Protein 1F7U (pdb70)

Secondary structure (DSSP, 8-state):
-HHHHHHHHHHH---S-HHHHTT--TTT-HHHHHHHHHHHHHHHHH---HHHHGGG-EE-SSGGG-SEEEEGGGG--TT--HHHHHHHHHHT---TTTEEEEEEETTEEEEEE-HHHHHHHHHHHHHHHGGGTT----SS--EEEEE----BTTS--BGGGHHHHHHHHHHHHHHHHTT-EEEEEEEEB--SHHHHHHHHHHHHH--HHHHHH-HHHHHHHHHHHHHHHHHHSTTSS-HHHHSSHHHHHHHHHHHHT-HHHHHHHHHHHHHHHHHHHHHHHHTT---SEEEEGGG--HHHHHHHHHHHHHTT-EEEETTEEEEEGGGT-TTT-EEEEE-TTS---HHHHHHHHHHHHHHHH--SEEEEE--GGGHHHHHHHHHHHHHTT-GGGGGEEEE----EES--GGGT---BHHHHHHHHHHHHHHHHHT-HHHHTT-S-HHHHHHHHHHHHHHHHHHSS-TT--EE--HHHHH--SSSSHHHHHHHHHHHHHHHHHTTTS-HHHHTTS-GGG--SHHHHHHHHHHTTHHHHHHHHHHH--HHHHHHHHHHHHHHHHHHHHH--STTS-HHHHHHHHHHHHHHHHHHHHHHHHHT----S--

Nearest PDB structures (foldseek):
  1bs2-assembly1_A  TM=9.359E-01  e=2.644E-80  Saccharomyces cerevisiae
  6ao8-assembly1_A  TM=8.904E-01  e=1.426E-33  Neisseria gonorrhoeae NCCP11945
  4q2t-assembly1_A  TM=8.618E-01  e=8.778E-33  Homo sapiens
  4q2t-assembly2_B  TM=8.541E-01  e=1.469E-31  Homo sapiens
  1iq0-assembly1_A  TM=7.708E-01  e=1.187E-27  Thermus thermophilus

B-factor: mean 30.21, std 21.73, range [1.19, 120.1]

Sequence (606 aa):
ASTANMISQLKKLSIAEPAVAKDSHPDVNIVDLMRNYISQELSKISGVDSSLIFPALEWTNTMERGDLLIPIPRLRIKGANPKDLAVQWAEKFPCGDFLEKVEANGPFIQFFFNPQFLAKLVIPDILTRKEDYGSCKLVENKKVIIEFSSPNIAKPFHAGHLRSTIIGGFLANLYEKLGWEVIRMNYLGDWGKQFGLLAVGFERYGNEEALVKDPIHHLFDVYVRINKDIEEEGDSIPLEQSTNGKAREYFKRMEDGDEEALKIWKRFREFSIEKYIDTYARLNIKYDVYSGESQVSKESMLKAIDLFKEKGLTHEDKGAVLIDLTKFNKKLGKAIVQKSDGTTLYLTRDVGAAMDRYEKYHFDKMIYVIASQQDLHAAQFFEILKQMGFEWAKDLQHVNFGMVQGMSTRKGTVVFLDNILEETKEKMHEVMKKNENKYAQIEHPEEVADLVGISAVMIQDMQGKRINNYEFKWERMLSFEGDTGPYLQYAHSRLRSVERNASGITQEKWINADFSLLKEPAAKLLIRLLGQYPDVLRNAIKTHEPTTVVTYLFKLTHQVSSCYDVLWVAGQTEELATARLALYGAARQVLYNGMRLLGLTPVERM

Structure (mmCIF, N/CA/C/O backbone):
data_1F7U
#
_entry.id   1F7U
#
_cell.length_a   129.646
_cell.length_b   107.472
_cell.length_c   71.379
_cell.angle_alpha   90.00
_cell.angle_beta   90.00
_cell.angle_gamma   90.00
#
_symmetry.space_group_name_H-M   'P 21 21 2'
#
loop_
_entity.id
_entity.type
_entity.pdbx_description
1 polymer TRNA(ARG)
2 polymer 'ARGINYL-TRNA SYNTHETASE'
3 non-polymer 'SULFATE ION'
4 non-polymer ARGININE
5 water water
#
loop_
_atom_site.group_PDB
_atom_site.id
_atom_site.type_symbol
_atom_site.label_atom_id
_atom_site.label_alt_id
_atom_site.label_comp_id
_atom_site.label_asym_id
_atom_site.label_entity_id
_atom_site.label_seq_id
_atom_site.pdbx_PDB_ins_code
_atom_site.Cartn_x
_atom_site.Cartn_y
_atom_site.Cartn_z
_atom_site.occupancy
_atom_site.B_iso_or_equiv
_atom_site.auth_seq_id
_atom_site.auth_comp_id
_atom_site.auth_asym_id
_atom_site.auth_atom_id
_atom_site.pdbx_PDB_model_num
ATOM 1630 N N . ALA B 2 2 ? 56.419 -10.408 30.560 1.00 39.16 2 ALA A N 1
ATOM 1631 C CA . ALA B 2 2 ? 56.170 -10.061 31.982 1.00 37.01 2 ALA A CA 1
ATOM 1632 C C . ALA B 2 2 ? 54.714 -10.361 32.323 1.00 40.69 2 ALA A C 1
ATOM 1633 O O . ALA B 2 2 ? 53.920 -10.702 31.444 1.00 37.16 2 ALA A O 1
ATOM 1635 N N . SER B 2 3 ? 54.372 -10.260 33.604 1.00 41.12 3 SER A N 1
ATOM 1636 C CA . SER B 2 3 ? 52.996 -10.475 34.015 1.00 41.40 3 SER A CA 1
ATOM 1637 C C . SER B 2 3 ? 52.285 -9.232 33.499 1.00 37.92 3 SER A C 1
ATOM 1638 O O . SER B 2 3 ? 51.191 -9.311 32.941 1.00 38.17 3 SER A O 1
ATOM 1641 N N . THR B 2 4 ? 52.937 -8.086 33.681 1.00 34.63 4 THR A N 1
ATOM 1642 C CA . THR B 2 4 ? 52.410 -6.807 33.220 1.00 31.29 4 THR A CA 1
ATOM 1643 C C . THR B 2 4 ? 52.295 -6.844 31.700 1.00 27.73 4 THR A C 1
ATOM 1644 O O . THR B 2 4 ? 51.305 -6.387 31.128 1.00 25.50 4 THR A O 1
ATOM 1648 N N . ALA B 2 5 ? 53.319 -7.387 31.050 1.00 25.50 5 ALA A N 1
ATOM 1649 C CA . ALA B 2 5 ? 53.327 -7.492 29.596 1.00 25.73 5 ALA A CA 1
ATOM 1650 C C . ALA B 2 5 ? 52.187 -8.401 29.140 1.00 25.68 5 ALA A C 1
ATOM 1651 O O . ALA B 2 5 ? 51.522 -8.134 28.136 1.00 25.48 5 ALA A O 1
ATOM 1653 N N . ASN B 2 6 ? 51.959 -9.475 29.886 1.00 25.37 6 ASN A N 1
ATOM 1654 C CA . ASN B 2 6 ? 50.896 -10.410 29.549 1.00 26.47 6 ASN A CA 1
ATOM 1655 C C . ASN B 2 6 ? 49.521 -9.753 29.719 1.00 24.65 6 ASN A C 1
ATOM 1656 O O . ASN B 2 6 ? 48.640 -9.925 28.877 1.00 23.96 6 ASN A O 1
ATOM 1661 N N . MET B 2 7 ? 49.340 -8.995 30.798 1.00 24.65 7 MET A N 1
ATOM 1662 C CA . MET B 2 7 ? 48.066 -8.319 31.040 1.00 28.24 7 MET A CA 1
ATOM 1663 C C . MET B 2 7 ? 47.738 -7.320 29.935 1.00 25.79 7 MET A C 1
ATOM 1664 O O . MET B 2 7 ? 46.618 -7.288 29.425 1.00 25.86 7 MET A O 1
ATOM 1669 N N . ILE B 2 8 ? 48.718 -6.507 29.565 1.00 23.86 8 ILE A N 1
ATOM 1670 C CA . ILE B 2 8 ? 48.511 -5.522 28.516 1.00 24.35 8 ILE A CA 1
ATOM 1671 C C . ILE B 2 8 ? 47.976 -6.197 27.257 1.00 26.22 8 ILE A C 1
ATOM 1672 O O . ILE B 2 8 ? 46.990 -5.742 26.675 1.00 23.22 8 ILE A O 1
ATOM 1677 N N . SER B 2 9 ? 48.619 -7.288 26.848 1.00 27.38 9 SER A N 1
ATOM 1678 C CA . SER B 2 9 ? 48.188 -8.020 25.663 1.00 30.02 9 SER A CA 1
ATOM 1679 C C . SER B 2 9 ? 46.737 -8.445 25.841 1.00 29.12 9 SER A C 1
ATOM 1680 O O . SER B 2 9 ? 45.909 -8.260 24.950 1.00 28.43 9 SER A O 1
ATOM 1683 N N . GLN B 2 10 ? 46.440 -9.011 27.006 1.00 31.09 10 GLN A N 1
ATOM 1684 C CA . GLN B 2 10 ? 45.093 -9.466 27.325 1.00 35.54 10 GLN A CA 1
ATOM 1685 C C . GLN B 2 10 ? 44.090 -8.315 27.256 1.00 35.42 10 GLN A C 1
ATOM 1686 O O . GLN B 2 10 ? 43.102 -8.388 26.523 1.00 33.13 10 GLN A O 1
ATOM 1692 N N . LEU B 2 11 ? 44.347 -7.255 28.021 1.00 36.02 11 LEU A N 1
ATOM 1693 C CA . LEU B 2 11 ? 43.457 -6.096 28.046 1.00 36.49 11 LEU A CA 1
ATOM 1694 C C . LEU B 2 11 ? 43.214 -5.482 26.666 1.00 37.08 11 LEU A C 1
ATOM 1695 O O . LEU B 2 11 ? 42.078 -5.163 26.319 1.00 37.43 11 LEU A O 1
ATOM 1700 N N . LYS B 2 12 ? 44.274 -5.310 25.884 1.00 38.81 12 LYS A N 1
ATOM 1701 C CA . LYS B 2 12 ? 44.145 -4.728 24.550 1.00 40.93 12 LYS A CA 1
ATOM 1702 C C . LYS B 2 12 ? 43.277 -5.575 23.628 1.00 43.12 12 LYS A C 1
ATOM 1703 O O . LYS B 2 12 ? 42.819 -5.107 22.589 1.00 44.17 12 LYS A O 1
ATOM 1709 N N . LYS B 2 13 ? 43.050 -6.822 24.021 1.00 47.15 13 LYS A N 1
ATOM 1710 C CA . LYS B 2 13 ? 42.259 -7.756 23.230 1.00 51.05 13 LYS A CA 1
ATOM 1711 C C . LYS B 2 13 ? 40.883 -7.982 23.851 1.00 52.27 13 LYS A C 1
ATOM 1712 O O . LYS B 2 13 ? 40.032 -8.657 23.270 1.00 52.83 13 LYS A O 1
ATOM 1718 N N . LEU B 2 14 ? 40.670 -7.396 25.025 1.00 53.00 14 LEU A N 1
ATOM 1719 C CA . LEU B 2 14 ? 39.417 -7.547 25.758 1.00 53.39 14 LEU A CA 1
ATOM 1720 C C . LEU B 2 14 ? 38.269 -6.650 25.298 1.00 54.16 14 LEU A C 1
ATOM 1721 O O . LEU B 2 14 ? 38.464 -5.488 24.941 1.00 52.21 14 LEU A O 1
ATOM 1726 N N . SER B 2 15 ? 37.067 -7.216 25.327 1.00 55.83 15 SER A N 1
ATOM 1727 C CA . SER B 2 15 ? 35.843 -6.520 24.943 1.00 57.33 15 SER A CA 1
ATOM 1728 C C . SER B 2 15 ? 34.804 -6.810 26.026 1.00 59.00 15 SER A C 1
ATOM 1729 O O . SER B 2 15 ? 34.034 -7.766 25.915 1.00 59.47 15 SER A O 1
ATOM 1732 N N . ILE B 2 16 ? 34.788 -5.987 27.072 1.00 59.20 16 ILE A N 1
ATOM 1733 C CA . ILE B 2 16 ? 33.861 -6.180 28.183 1.00 60.77 16 ILE A CA 1
ATOM 1734 C C . ILE B 2 16 ? 32.550 -5.404 28.080 1.00 61.37 16 ILE A C 1
ATOM 1735 O O . ILE B 2 16 ? 31.481 -5.950 28.358 1.00 62.01 16 ILE A O 1
ATOM 1740 N N . ALA B 2 17 ? 32.626 -4.136 27.694 1.00 61.83 17 ALA A N 1
ATOM 1741 C CA . ALA B 2 17 ? 31.425 -3.319 27.563 1.00 63.16 17 ALA A CA 1
ATOM 1742 C C . ALA B 2 17 ? 30.515 -3.931 26.501 1.00 64.12 17 ALA A C 1
ATOM 1743 O O . ALA B 2 17 ? 30.991 -4.603 25.585 1.00 63.63 17 ALA A O 1
ATOM 1745 N N . GLU B 2 18 ? 29.210 -3.711 26.624 1.00 64.80 18 GLU A N 1
ATOM 1746 C CA . GLU B 2 18 ? 28.279 -4.258 25.645 1.00 67.06 18 GLU A CA 1
ATOM 1747 C C . GLU B 2 18 ? 28.651 -3.731 24.261 1.00 67.15 18 GLU A C 1
ATOM 1748 O O . GLU B 2 18 ? 29.027 -2.568 24.115 1.00 66.51 18 GLU A O 1
ATOM 1754 N N . PRO B 2 19 ? 28.554 -4.586 23.229 1.00 67.62 19 PRO A N 1
ATOM 1755 C CA . PRO B 2 19 ? 28.880 -4.229 21.844 1.00 67.81 19 PRO A CA 1
ATOM 1756 C C . PRO B 2 19 ? 28.533 -2.793 21.456 1.00 67.72 19 PRO A C 1
ATOM 1757 O O . PRO B 2 19 ? 29.269 -2.152 20.704 1.00 67.26 19 PRO A O 1
ATOM 1761 N N . ALA B 2 20 ? 27.414 -2.293 21.974 1.00 67.29 20 ALA A N 1
ATOM 1762 C CA . ALA B 2 20 ? 26.965 -0.936 21.680 1.00 66.93 20 ALA A CA 1
ATOM 1763 C C . ALA B 2 20 ? 28.043 0.106 21.975 1.00 66.29 20 ALA A C 1
ATOM 1764 O O . ALA B 2 20 ? 28.350 0.948 21.130 1.00 66.41 20 ALA A O 1
ATOM 1766 N N . VAL B 2 21 ? 28.616 0.047 23.174 1.00 64.72 21 VAL A N 1
ATOM 1767 C CA . VAL B 2 21 ? 29.654 0.992 23.570 1.00 63.92 21 VAL A CA 1
ATOM 1768 C C . VAL B 2 21 ? 31.058 0.449 23.309 1.00 62.69 21 VAL A C 1
ATOM 1769 O O . VAL B 2 21 ? 31.965 1.200 22.947 1.00 61.11 21 VAL A O 1
ATOM 1773 N N . ALA B 2 22 ? 31.234 -0.856 23.490 1.00 62.39 22 ALA A N 1
ATOM 1774 C CA . ALA B 2 22 ? 32.531 -1.488 23.269 1.00 61.76 22 ALA A CA 1
ATOM 1775 C C . ALA B 2 22 ? 33.003 -1.231 21.842 1.00 60.79 22 ALA A C 1
ATOM 1776 O O . ALA B 2 22 ? 34.202 -1.219 21.565 1.00 60.33 22 ALA A O 1
ATOM 1778 N N . LYS B 2 23 ? 32.049 -1.023 20.940 1.00 60.49 23 LYS A N 1
ATOM 1779 C CA . LYS B 2 23 ? 32.355 -0.760 19.541 1.00 59.89 23 LYS A CA 1
ATOM 1780 C C . LYS B 2 23 ? 33.208 0.498 19.404 1.00 58.19 23 LYS A C 1
ATOM 1781 O O . LYS B 2 23 ? 33.876 0.697 18.388 1.00 58.25 23 LYS A O 1
ATOM 1787 N N . ASP B 2 24 ? 33.183 1.341 20.433 1.00 56.06 24 ASP A N 1
ATOM 1788 C CA . ASP B 2 24 ? 33.953 2.583 20.441 1.00 53.63 24 ASP A CA 1
ATOM 1789 C C . ASP B 2 24 ? 35.183 2.489 21.340 1.00 49.12 24 ASP A C 1
ATOM 1790 O O . ASP B 2 24 ? 35.916 3.465 21.500 1.00 50.13 24 ASP A O 1
ATOM 1795 N N . SER B 2 25 ? 35.403 1.316 21.925 1.00 43.63 25 SER A N 1
ATOM 1796 C CA . SER B 2 25 ? 36.546 1.096 22.810 1.00 38.57 25 SER A CA 1
ATOM 1797 C C . SER B 2 25 ? 37.760 0.565 22.041 1.00 34.66 25 SER A C 1
ATOM 1798 O O . SER B 2 25 ? 37.690 -0.485 21.402 1.00 34.48 25 SER A O 1
ATOM 1801 N N . HIS B 2 26 ? 38.872 1.292 22.109 1.00 28.95 26 HIS A N 1
ATOM 1802 C CA . HIS B 2 26 ? 40.089 0.889 21.412 1.00 24.40 26 HIS A CA 1
ATOM 1803 C C . HIS B 2 26 ? 41.304 0.970 22.328 1.00 22.44 26 HIS A C 1
ATOM 1804 O O . HIS B 2 26 ? 42.083 1.917 22.256 1.00 20.33 26 HIS A O 1
ATOM 1811 N N . PRO B 2 27 ? 41.481 -0.033 23.202 1.00 21.30 27 PRO A N 1
ATOM 1812 C CA . PRO B 2 27 ? 42.603 -0.078 24.141 1.00 20.52 27 PRO A CA 1
ATOM 1813 C C . PRO B 2 27 ? 43.952 -0.100 23.443 1.00 20.69 27 PRO A C 1
ATOM 1814 O O . PRO B 2 27 ? 44.974 0.204 24.053 1.00 20.43 27 PRO A O 1
ATOM 1818 N N . ASP B 2 28 ? 43.958 -0.456 22.163 1.00 22.37 28 ASP A N 1
ATOM 1819 C CA . ASP B 2 28 ? 45.207 -0.520 21.418 1.00 25.51 28 ASP A CA 1
ATOM 1820 C C . ASP B 2 28 ? 45.771 0.839 21.029 1.00 25.07 28 ASP A C 1
ATOM 1821 O O . ASP B 2 28 ? 46.980 0.970 20.833 1.00 28.17 28 ASP A O 1
ATOM 1826 N N . VAL B 2 29 ? 44.913 1.850 20.924 1.00 22.79 29 VAL A N 1
ATOM 1827 C CA . VAL B 2 29 ? 45.373 3.188 20.554 1.00 20.15 29 VAL A CA 1
ATOM 1828 C C . VAL B 2 29 ? 44.944 4.289 21.520 1.00 17.96 29 VAL A C 1
ATOM 1829 O O . VAL B 2 29 ? 45.254 5.459 21.307 1.00 18.28 29 VAL A O 1
ATOM 1833 N N . ASN B 2 30 ? 44.239 3.910 22.580 1.00 14.42 30 ASN A N 1
ATOM 1834 C CA . ASN B 2 30 ? 43.760 4.863 23.579 1.00 11.46 30 ASN A CA 1
ATOM 1835 C C . ASN B 2 30 ? 44.084 4.276 24.948 1.00 11.52 30 ASN A C 1
ATOM 1836 O O . ASN B 2 30 ? 43.416 3.350 25.401 1.00 12.41 30 ASN A O 1
ATOM 1841 N N . ILE B 2 31 ? 45.105 4.815 25.605 1.00 12.58 31 ILE A N 1
ATOM 1842 C CA . ILE B 2 31 ? 45.525 4.322 26.918 1.00 11.60 31 ILE A CA 1
ATOM 1843 C C . ILE B 2 31 ? 44.418 4.355 27.972 1.00 10.27 31 ILE A C 1
ATOM 1844 O O . ILE B 2 31 ? 44.367 3.499 28.859 1.00 10.48 31 ILE A O 1
ATOM 1849 N N . VAL B 2 32 ? 43.533 5.342 27.889 1.00 10.18 32 VAL A N 1
ATOM 1850 C CA . VAL B 2 32 ? 42.457 5.437 28.865 1.00 9.13 32 VAL A CA 1
ATOM 1851 C C . VAL B 2 32 ? 41.465 4.281 28.696 1.00 10.87 32 VAL A C 1
ATOM 1852 O O . VAL B 2 32 ? 40.895 3.804 29.679 1.00 8.12 32 VAL A O 1
ATOM 1856 N N . ASP B 2 33 ? 41.256 3.830 27.458 1.00 7.68 33 ASP A N 1
ATOM 1857 C CA . ASP B 2 33 ? 40.371 2.685 27.218 1.00 11.34 33 ASP A CA 1
ATOM 1858 C C . ASP B 2 33 ? 41.040 1.431 27.801 1.00 10.68 33 ASP A C 1
ATOM 1859 O O . ASP B 2 33 ? 40.367 0.524 28.281 1.00 12.17 33 ASP A O 1
ATOM 1864 N N . LEU B 2 34 ? 42.368 1.384 27.744 1.00 10.87 34 LEU A N 1
ATOM 1865 C CA . LEU B 2 34 ? 43.111 0.252 28.296 1.00 12.52 34 LEU A CA 1
ATOM 1866 C C . LEU B 2 34 ? 42.896 0.241 29.808 1.00 11.60 34 LEU A C 1
ATOM 1867 O O . LEU B 2 34 ? 42.680 -0.812 30.408 1.00 12.54 34 LEU A O 1
ATOM 1872 N N . MET B 2 35 ? 42.962 1.420 30.423 1.00 9.93 35 MET A N 1
ATOM 1873 C CA . MET B 2 35 ? 42.752 1.545 31.862 1.00 7.42 35 MET A CA 1
ATOM 1874 C C . MET B 2 35 ? 41.296 1.249 32.230 1.00 8.42 35 MET A C 1
ATOM 1875 O O . MET B 2 35 ? 41.023 0.716 33.308 1.00 8.38 35 MET A O 1
ATOM 1880 N N . ARG B 2 36 ? 40.365 1.597 31.341 1.00 8.89 36 ARG A N 1
ATOM 1881 C CA . ARG B 2 36 ? 38.947 1.331 31.586 1.00 9.38 36 ARG A CA 1
ATOM 1882 C C . ARG B 2 36 ? 38.759 -0.192 31.650 1.00 11.42 36 ARG A C 1
ATOM 1883 O O . ARG B 2 36 ? 38.030 -0.708 32.495 1.00 10.95 36 ARG A O 1
ATOM 1891 N N . ASN B 2 37 ? 39.429 -0.911 30.760 1.00 9.80 37 ASN A N 1
ATOM 1892 C CA . ASN B 2 37 ? 39.341 -2.367 30.764 1.00 11.96 37 ASN A CA 1
ATOM 1893 C C . ASN B 2 37 ? 39.935 -2.950 32.045 1.00 10.91 37 ASN A C 1
ATOM 1894 O O . ASN B 2 37 ? 39.305 -3.773 32.714 1.00 9.05 37 ASN A O 1
ATOM 1899 N N . TYR B 2 38 ? 41.147 -2.521 32.386 1.00 8.74 38 TYR A N 1
ATOM 1900 C CA . TYR B 2 38 ? 41.806 -3.009 33.593 1.00 10.61 38 TYR A CA 1
ATOM 1901 C C . TYR B 2 38 ? 40.951 -2.766 34.830 1.00 10.63 38 TYR A C 1
ATOM 1902 O O . TYR B 2 38 ? 40.718 -3.673 35.628 1.00 9.27 38 TYR A O 1
ATOM 1911 N N . ILE B 2 39 ? 40.492 -1.530 34.993 1.00 11.35 39 ILE A N 1
ATOM 1912 C CA . ILE B 2 39 ? 39.690 -1.182 36.158 1.00 9.55 39 ILE A CA 1
ATOM 1913 C C . ILE B 2 39 ? 38.353 -1.909 36.230 1.00 9.82 39 ILE A C 1
ATOM 1914 O O . ILE B 2 39 ? 37.925 -2.317 37.313 1.00 12.64 39 ILE A O 1
ATOM 1919 N N . SER B 2 40 ? 37.685 -2.064 35.092 1.00 7.86 40 SER A N 1
ATOM 1920 C CA . SER B 2 40 ? 36.391 -2.745 35.078 1.00 11.42 40 SER A CA 1
ATOM 1921 C C . SER B 2 40 ? 36.566 -4.218 35.433 1.00 11.80 40 SER A C 1
ATOM 1922 O O . SER B 2 40 ? 35.759 -4.796 36.162 1.00 10.50 40 SER A O 1
ATOM 1925 N N . GLN B 2 41 ? 37.627 -4.815 34.908 1.00 10.39 41 GLN A N 1
ATOM 1926 C CA . GLN B 2 41 ? 37.921 -6.219 35.158 1.00 14.14 41 GLN A CA 1
ATOM 1927 C C . GLN B 2 41 ? 38.229 -6.470 36.630 1.00 12.66 41 GLN A C 1
ATOM 1928 O O . GLN B 2 41 ? 37.648 -7.358 37.243 1.00 13.78 41 GLN A O 1
ATOM 1934 N N . GLU B 2 42 ? 39.129 -5.675 37.200 1.00 13.77 42 GLU A N 1
ATOM 1935 C CA . GLU B 2 42 ? 39.506 -5.843 38.600 1.00 12.87 42 GLU A CA 1
ATOM 1936 C C . GLU B 2 42 ? 38.403 -5.473 39.588 1.00 14.47 42 GLU A C 1
ATOM 1937 O O . GLU B 2 42 ? 38.262 -6.113 40.627 1.00 15.25 42 GLU A O 1
ATOM 1943 N N . LEU B 2 43 ? 37.620 -4.445 39.284 1.00 13.47 43 LEU A N 1
ATOM 1944 C CA . LEU B 2 43 ? 36.547 -4.071 40.195 1.00 13.14 43 LEU A CA 1
ATOM 1945 C C . LEU B 2 43 ? 35.436 -5.117 40.161 1.00 13.45 43 LEU A C 1
ATOM 1946 O O . LEU B 2 43 ? 34.752 -5.328 41.161 1.00 14.67 43 LEU A O 1
ATOM 1951 N N . SER B 2 44 ? 35.246 -5.767 39.015 1.00 11.01 44 SER A N 1
ATOM 1952 C CA . SER B 2 44 ? 34.214 -6.792 38.916 1.00 10.68 44 SER A CA 1
ATOM 1953 C C . SER B 2 44 ? 34.533 -7.940 39.876 1.00 12.26 44 SER A C 1
ATOM 1954 O O . SER B 2 44 ? 33.648 -8.429 40.577 1.00 14.62 44 SER A O 1
ATOM 1957 N N . LYS B 2 45 ? 35.796 -8.361 39.909 1.00 12.83 45 LYS A N 1
ATOM 1958 C CA . LYS B 2 45 ? 36.224 -9.443 40.797 1.00 16.69 45 LYS A CA 1
ATOM 1959 C C . LYS B 2 45 ? 35.992 -9.066 42.253 1.00 20.47 45 LYS A C 1
ATOM 1960 O O . LYS B 2 45 ? 35.666 -9.911 43.086 1.00 24.61 45 LYS A O 1
ATOM 1966 N N . ILE B 2 46 ? 36.156 -7.785 42.554 1.00 19.94 46 ILE A N 1
ATOM 1967 C CA . ILE B 2 46 ? 35.986 -7.287 43.911 1.00 19.47 46 ILE A CA 1
ATOM 1968 C C . ILE B 2 46 ? 34.531 -7.071 44.319 1.00 19.61 46 ILE A C 1
ATOM 1969 O O . ILE B 2 46 ? 34.135 -7.409 45.432 1.00 22.35 46 ILE A O 1
ATOM 1974 N N . SER B 2 47 ? 33.740 -6.513 43.411 1.00 17.18 47 SER A N 1
ATOM 1975 C CA . SER B 2 47 ? 32.346 -6.195 43.692 1.00 17.10 47 SER A CA 1
ATOM 1976 C C . SER B 2 47 ? 31.319 -7.270 43.353 1.00 15.47 47 SER A C 1
ATOM 1977 O O . SER B 2 47 ? 30.237 -7.292 43.933 1.00 17.93 47 SER A O 1
ATOM 1980 N N . GLY B 2 48 ? 31.641 -8.141 42.405 1.00 17.50 48 GLY A N 1
ATOM 1981 C CA . GLY B 2 48 ? 30.691 -9.165 42.006 1.00 15.47 48 GLY A CA 1
ATOM 1982 C C . GLY B 2 48 ? 29.735 -8.599 40.965 1.00 16.76 48 GLY A C 1
ATOM 1983 O O . GLY B 2 48 ? 28.781 -9.259 40.549 1.00 16.42 48 GLY A O 1
ATOM 1984 N N . VAL B 2 49 ? 29.992 -7.363 40.545 1.00 12.35 49 VAL A N 1
ATOM 1985 C CA . VAL B 2 49 ? 29.161 -6.705 39.548 1.00 10.90 49 VAL A CA 1
ATOM 1986 C C . VAL B 2 49 ? 29.730 -6.929 38.154 1.00 9.21 49 VAL A C 1
ATOM 1987 O O . VAL B 2 49 ? 30.942 -6.864 37.948 1.00 6.45 49 VAL A O 1
ATOM 1991 N N . ASP B 2 50 ? 28.843 -7.192 37.202 1.00 10.39 50 ASP A N 1
ATOM 1992 C CA . ASP B 2 50 ? 29.229 -7.422 35.815 1.00 9.62 50 ASP A CA 1
ATOM 1993 C C . ASP B 2 50 ? 30.097 -6.268 35.314 1.00 13.22 50 ASP A C 1
ATOM 1994 O O . ASP B 2 50 ? 29.722 -5.105 35.422 1.00 15.78 50 ASP A O 1
ATOM 1999 N N . SER B 2 51 ? 31.261 -6.594 34.765 1.00 15.33 51 SER A N 1
ATOM 2000 C CA . SER B 2 51 ? 32.175 -5.575 34.274 1.00 13.32 51 SER A CA 1
ATOM 2001 C C . SER B 2 51 ? 31.597 -4.700 33.161 1.00 15.54 51 SER A C 1
ATOM 2002 O O . SER B 2 51 ? 32.027 -3.560 32.990 1.00 14.48 51 SER A O 1
ATOM 2005 N N . SER B 2 52 ? 30.628 -5.215 32.407 1.00 15.07 52 SER A N 1
ATOM 2006 C CA . SER B 2 52 ? 30.037 -4.421 31.333 1.00 19.38 52 SER A CA 1
ATOM 2007 C C . SER B 2 52 ? 29.155 -3.319 31.917 1.00 17.85 52 SER A C 1
ATOM 2008 O O . SER B 2 52 ? 28.809 -2.360 31.228 1.00 16.56 52 SER A O 1
ATOM 2011 N N . LEU B 2 53 ? 28.792 -3.458 33.188 1.00 16.58 53 LEU A N 1
ATOM 2012 C CA . LEU B 2 53 ? 27.985 -2.444 33.859 1.00 17.40 53 LEU A CA 1
ATOM 2013 C C . LEU B 2 53 ? 28.925 -1.425 34.494 1.00 18.28 53 LEU A C 1
ATOM 2014 O O . LEU B 2 53 ? 28.581 -0.253 34.642 1.00 17.13 53 LEU A O 1
ATOM 2019 N N . ILE B 2 54 ? 30.115 -1.881 34.871 1.00 16.82 54 ILE A N 1
ATOM 2020 C CA . ILE B 2 54 ? 31.099 -1.000 35.488 1.00 14.49 54 ILE A CA 1
ATOM 2021 C C . ILE B 2 54 ? 31.752 -0.087 34.452 1.00 13.31 54 ILE A C 1
ATOM 2022 O O . ILE B 2 54 ? 31.896 1.111 34.675 1.00 12.02 54 ILE A O 1
ATOM 2027 N N . PHE B 2 55 ? 32.123 -0.664 33.316 1.00 11.93 55 PHE A N 1
ATOM 2028 C CA . PHE B 2 55 ? 32.790 0.071 32.248 1.00 13.18 55 PHE A CA 1
ATOM 2029 C C . PHE B 2 55 ? 32.194 1.437 31.893 1.00 14.58 55 PHE A C 1
ATOM 2030 O O . PHE B 2 55 ? 32.913 2.430 31.847 1.00 16.25 55 PHE A O 1
ATOM 2038 N N . PRO B 2 56 ? 30.881 1.506 31.613 1.00 15.76 56 PRO A N 1
ATOM 2039 C CA . PRO B 2 56 ? 30.300 2.811 31.268 1.00 15.15 56 PRO A CA 1
ATOM 2040 C C . PRO B 2 56 ? 30.121 3.761 32.453 1.00 15.75 56 PRO A C 1
ATOM 2041 O O . PRO B 2 56 ? 29.899 4.956 32.267 1.00 15.41 56 PRO A O 1
ATOM 2045 N N . ALA B 2 57 ? 30.221 3.230 33.669 1.00 13.23 57 ALA A N 1
ATOM 2046 C CA . ALA B 2 57 ? 30.072 4.047 34.864 1.00 11.68 57 ALA A CA 1
ATOM 2047 C C . ALA B 2 57 ? 31.370 4.766 35.218 1.00 12.32 57 ALA A C 1
ATOM 2048 O O . ALA B 2 57 ? 31.374 5.655 36.068 1.00 15.33 57 ALA A O 1
ATOM 2050 N N . LEU B 2 58 ? 32.475 4.380 34.581 1.00 11.57 58 LEU A N 1
ATOM 2051 C CA . LEU B 2 58 ? 33.760 5.033 34.843 1.00 11.47 58 LEU A CA 1
ATOM 2052 C C . LEU B 2 58 ? 33.760 6.358 34.093 1.00 14.42 58 LEU A C 1
ATOM 2053 O O . LEU B 2 58 ? 33.575 6.382 32.875 1.00 14.61 58 LEU A O 1
ATOM 2058 N N . GLU B 2 59 ? 33.968 7.458 34.807 1.00 12.48 59 GLU A N 1
ATOM 2059 C CA . GLU B 2 59 ? 33.957 8.766 34.160 1.00 12.52 59 GLU A CA 1
ATOM 2060 C C . GLU B 2 59 ? 35.305 9.449 34.265 1.00 11.53 59 GLU A C 1
ATOM 2061 O O . GLU B 2 59 ? 36.079 9.172 35.178 1.00 9.21 59 GLU A O 1
ATOM 2067 N N . TRP B 2 60 ? 35.600 10.333 33.321 1.00 9.01 60 TRP A N 1
ATOM 2068 C CA . TRP B 2 60 ? 36.843 11.076 33.418 1.00 12.60 60 TRP A CA 1
ATOM 2069 C C . TRP B 2 60 ? 36.541 12.106 34.499 1.00 14.48 60 TRP A C 1
ATOM 2070 O O . TRP B 2 60 ? 35.380 12.424 34.747 1.00 12.97 60 TRP A O 1
ATOM 2081 N N . THR B 2 61 ? 37.575 12.597 35.163 1.00 20.62 61 THR A N 1
ATOM 2082 C CA . THR B 2 61 ? 37.398 13.580 36.224 1.00 23.14 61 THR A CA 1
ATOM 2083 C C . THR B 2 61 ? 37.399 15.005 35.680 1.00 26.19 61 THR A C 1
ATOM 2084 O O . THR B 2 61 ? 37.857 15.263 34.567 1.00 24.62 61 THR A O 1
ATOM 2088 N N . ASN B 2 62 ? 36.886 15.929 36.481 1.00 27.65 62 ASN A N 1
ATOM 2089 C CA . ASN B 2 62 ? 36.836 17.327 36.084 1.00 32.90 62 ASN A CA 1
ATOM 2090 C C . ASN B 2 62 ? 38.204 17.972 36.318 1.00 30.20 62 ASN A C 1
ATOM 2091 O O . ASN B 2 62 ? 38.619 18.858 35.575 1.00 31.61 62 ASN A O 1
ATOM 2096 N N . THR B 2 63 ? 38.902 17.513 37.354 1.00 26.58 63 THR A N 1
ATOM 2097 C CA . THR B 2 63 ? 40.233 18.020 37.685 1.00 24.44 63 THR A CA 1
ATOM 2098 C C . THR B 2 63 ? 41.144 16.837 37.996 1.00 21.60 63 THR A C 1
ATOM 2099 O O . THR B 2 63 ? 40.688 15.810 38.500 1.00 17.78 63 THR A O 1
ATOM 2103 N N . MET B 2 64 ? 42.432 16.976 37.711 1.00 19.37 64 MET A N 1
ATOM 2104 C CA . MET B 2 64 ? 43.343 15.873 37.961 1.00 23.60 64 MET A CA 1
ATOM 2105 C C . MET B 2 64 ? 43.527 15.519 39.434 1.00 21.70 64 MET A C 1
ATOM 2106 O O . MET B 2 64 ? 43.947 14.408 39.756 1.00 18.18 64 MET A O 1
ATOM 2111 N N . GLU B 2 65 ? 43.187 16.439 40.329 1.00 18.92 65 GLU A N 1
ATOM 2112 C CA . GLU B 2 65 ? 43.317 16.157 41.758 1.00 24.03 65 GLU A CA 1
ATOM 2113 C C . GLU B 2 65 ? 42.339 15.055 42.182 1.00 22.58 65 GLU A C 1
ATOM 2114 O O . GLU B 2 65 ? 42.501 14.443 43.237 1.00 22.89 65 GLU A O 1
ATOM 2120 N N . ARG B 2 66 ? 41.326 14.799 41.358 1.00 18.80 66 ARG A N 1
ATOM 2121 C CA . ARG B 2 66 ? 40.342 13.768 41.671 1.00 21.23 66 ARG A CA 1
ATOM 2122 C C . ARG B 2 66 ? 40.642 12.446 40.974 1.00 19.42 66 ARG A C 1
ATOM 2123 O O . ARG B 2 66 ? 39.812 11.535 40.978 1.00 22.02 66 ARG A O 1
ATOM 2131 N N . GLY B 2 67 ? 41.827 12.344 40.381 1.00 17.04 67 GLY A N 1
ATOM 2132 C CA . GLY B 2 67 ? 4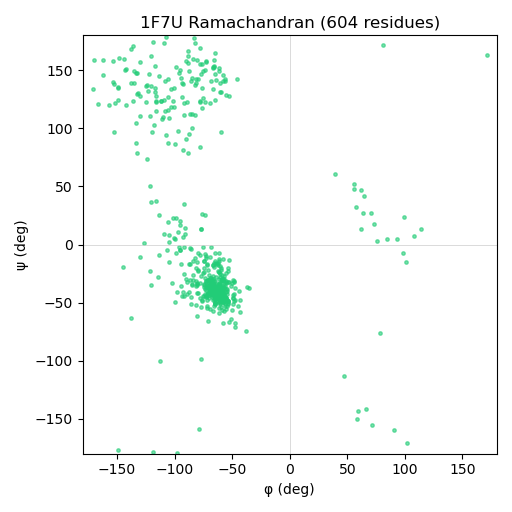2.210 11.130 39.683 1.00 15.22 67 GLY A CA 1
ATOM 2133 C C . GLY B 2 67 ? 42.074 11.275 38.178 1.00 14.62 67 GLY A C 1
ATOM 2134 O O . GLY B 2 67 ? 41.835 12.371 37.674 1.00 11.28 67 GLY A O 1
ATOM 2135 N N . ASP B 2 68 ? 42.217 10.164 37.460 1.00 14.46 68 ASP A N 1
ATOM 2136 C CA . ASP B 2 68 ? 42.114 10.157 35.999 1.00 12.63 68 ASP A CA 1
ATOM 2137 C C . ASP B 2 68 ? 40.749 9.607 35.585 1.00 11.16 68 ASP A C 1
ATOM 2138 O O . ASP B 2 68 ? 40.180 10.004 34.568 1.00 9.14 68 ASP A O 1
ATOM 2143 N N . LEU B 2 69 ? 40.240 8.680 36.384 1.00 8.96 69 LEU A N 1
ATOM 2144 C CA . LEU B 2 69 ? 38.920 8.098 36.170 1.00 9.07 69 LEU A CA 1
ATOM 2145 C C . LEU B 2 69 ? 38.318 7.911 37.554 1.00 8.97 69 LEU A C 1
ATOM 2146 O O . LEU B 2 69 ? 39.042 7.742 38.529 1.00 6.68 69 LEU A O 1
ATOM 2151 N N . LEU B 2 70 ? 36.999 7.972 37.652 1.00 8.27 70 LEU A N 1
ATOM 2152 C CA . LEU B 2 70 ? 36.345 7.746 38.929 1.00 9.80 70 LEU A CA 1
ATOM 2153 C C . LEU B 2 70 ? 35.013 7.111 38.629 1.00 10.74 70 LEU A C 1
ATOM 2154 O O . LEU B 2 70 ? 34.526 7.172 37.502 1.00 10.23 70 LEU A O 1
ATOM 2159 N N . ILE B 2 71 ? 34.436 6.471 39.633 1.00 12.03 71 ILE A N 1
ATOM 2160 C CA . ILE B 2 71 ? 33.141 5.856 39.462 1.00 11.35 71 ILE A CA 1
ATOM 2161 C C . ILE B 2 71 ? 32.236 6.258 40.610 1.00 11.20 71 ILE A C 1
ATOM 2162 O O . ILE B 2 71 ? 32.638 6.209 41.775 1.00 10.36 71 ILE A O 1
ATOM 2167 N N . PRO B 2 72 ? 31.014 6.714 40.287 1.00 11.51 72 PRO A N 1
ATOM 2168 C CA . PRO B 2 72 ? 30.030 7.117 41.296 1.00 12.30 72 PRO A CA 1
ATOM 2169 C C . PRO B 2 72 ? 29.364 5.796 41.671 1.00 9.95 72 PRO A C 1
ATOM 2170 O O . PRO B 2 72 ? 28.673 5.209 40.842 1.00 13.42 72 PRO A O 1
ATOM 2174 N N . ILE B 2 73 ? 29.570 5.310 42.888 1.00 13.65 73 ILE A N 1
ATOM 2175 C CA . ILE B 2 73 ? 28.969 4.033 43.267 1.00 14.25 73 ILE A CA 1
ATOM 2176 C C . ILE B 2 73 ? 27.460 3.974 43.068 1.00 13.66 73 ILE A C 1
ATOM 2177 O O . ILE B 2 73 ? 26.935 2.977 42.573 1.00 12.02 73 ILE A O 1
ATOM 2182 N N . PRO B 2 74 ? 26.739 5.041 43.439 1.00 13.64 74 PRO A N 1
ATOM 2183 C CA . PRO B 2 74 ? 25.282 5.034 43.268 1.00 14.69 74 PRO A CA 1
ATOM 2184 C C . PRO B 2 74 ? 24.857 4.702 41.842 1.00 17.85 74 PRO A C 1
ATOM 2185 O O . PRO B 2 74 ? 23.727 4.287 41.599 1.00 17.55 74 PRO A O 1
ATOM 2189 N N . ARG B 2 75 ? 25.766 4.876 40.893 1.00 19.16 75 ARG A N 1
ATOM 2190 C CA . ARG B 2 75 ? 25.428 4.600 39.507 1.00 22.64 75 ARG A CA 1
ATOM 2191 C C . ARG B 2 75 ? 25.267 3.108 39.229 1.00 22.52 75 ARG A C 1
ATOM 2192 O O . ARG B 2 75 ? 24.596 2.720 38.272 1.00 24.46 75 ARG A O 1
ATOM 2200 N N . LEU B 2 76 ? 25.863 2.264 40.066 1.00 22.50 76 LEU A N 1
ATOM 2201 C CA . LEU B 2 76 ? 25.754 0.823 39.858 1.00 26.30 76 LEU A CA 1
ATOM 2202 C C . LEU B 2 76 ? 24.405 0.284 40.330 1.00 29.01 76 LEU A C 1
ATOM 2203 O O . LEU B 2 76 ? 24.068 -0.873 40.081 1.00 27.46 76 LEU A O 1
ATOM 2208 N N . ARG B 2 77 ? 23.638 1.127 41.015 1.00 32.98 77 ARG A N 1
ATOM 2209 C CA . ARG B 2 77 ? 22.314 0.746 41.501 1.00 38.56 77 ARG A CA 1
ATOM 2210 C C . ARG B 2 77 ? 22.331 -0.510 42.378 1.00 39.20 77 ARG A C 1
ATOM 2211 O O . ARG B 2 77 ? 21.529 -1.422 42.180 1.00 41.08 77 ARG A O 1
ATOM 2219 N N . ILE B 2 78 ? 23.245 -0.555 43.343 1.00 39.73 78 ILE A N 1
ATOM 2220 C CA . ILE B 2 78 ? 23.346 -1.695 44.249 1.00 40.42 78 ILE A CA 1
ATOM 2221 C C . ILE B 2 78 ? 22.414 -1.477 45.436 1.00 42.53 78 ILE A C 1
ATOM 2222 O O . ILE B 2 78 ? 22.778 -0.831 46.418 1.00 43.60 78 ILE A O 1
ATOM 2227 N N . LYS B 2 79 ? 21.211 -2.029 45.337 1.00 44.71 79 LYS A N 1
ATOM 2228 C CA . LYS B 2 79 ? 20.197 -1.878 46.375 1.00 47.30 79 LYS A CA 1
ATOM 2229 C C . LYS B 2 79 ? 20.608 -2.321 47.776 1.00 45.93 79 LYS A C 1
ATOM 2230 O O . LYS B 2 79 ? 21.287 -3.333 47.953 1.00 45.50 79 LYS A O 1
ATOM 2236 N N . GLY B 2 80 ? 20.183 -1.541 48.766 1.00 45.67 80 GLY A N 1
ATOM 2237 C CA . GLY B 2 80 ? 20.471 -1.850 50.157 1.00 46.83 80 GLY A CA 1
ATOM 2238 C C . GLY B 2 80 ? 21.931 -1.817 50.561 1.00 48.75 80 GLY A C 1
ATOM 2239 O O . GLY B 2 80 ? 22.390 -2.682 51.314 1.00 51.68 80 GLY A O 1
ATOM 2240 N N . ALA B 2 81 ? 22.666 -0.823 50.074 1.00 45.53 81 ALA A N 1
ATOM 2241 C CA . ALA B 2 81 ? 24.078 -0.698 50.405 1.00 42.77 81 ALA A CA 1
ATOM 2242 C C . ALA B 2 81 ? 24.500 0.763 50.424 1.00 39.82 81 ALA A C 1
ATOM 2243 O O . ALA B 2 81 ? 24.156 1.526 49.526 1.00 40.39 81 ALA A O 1
ATOM 2245 N N . ASN B 2 82 ? 25.241 1.148 51.456 1.00 37.54 82 ASN A N 1
ATOM 2246 C CA . ASN B 2 82 ? 25.712 2.518 51.581 1.00 36.03 82 ASN A CA 1
ATOM 2247 C C . ASN B 2 82 ? 26.880 2.727 50.618 1.00 33.88 82 ASN A C 1
ATOM 2248 O O . ASN B 2 82 ? 27.915 2.073 50.734 1.00 32.29 82 ASN A O 1
ATOM 2253 N N . PRO B 2 83 ? 26.718 3.638 49.645 1.00 32.57 83 PRO A N 1
ATOM 2254 C CA . PRO B 2 83 ? 27.737 3.958 48.638 1.00 31.10 83 PRO A CA 1
ATOM 2255 C C . PRO B 2 83 ? 29.092 4.353 49.218 1.00 27.34 83 PRO A C 1
ATOM 2256 O O . PRO B 2 83 ? 30.132 3.991 48.673 1.00 27.31 83 PRO A O 1
ATOM 2260 N N . LYS B 2 84 ? 29.079 5.095 50.319 1.00 24.87 84 LYS A N 1
ATOM 2261 C CA . LYS B 2 84 ? 30.321 5.531 50.946 1.00 27.64 84 LYS A CA 1
ATOM 2262 C C . LYS B 2 84 ? 31.125 4.375 51.530 1.00 27.12 84 LYS A C 1
ATOM 2263 O O . LYS B 2 84 ? 32.359 4.381 51.489 1.00 23.99 84 LYS A O 1
ATOM 2269 N N . ASP B 2 85 ? 30.429 3.385 52.076 1.00 25.75 85 ASP A N 1
ATOM 2270 C CA . ASP B 2 85 ? 31.108 2.241 52.664 1.00 28.62 85 ASP A CA 1
ATOM 2271 C C . ASP B 2 85 ? 31.695 1.359 51.577 1.00 26.57 85 ASP A C 1
ATOM 2272 O O . ASP B 2 85 ? 32.836 0.919 51.684 1.00 25.43 85 ASP A O 1
ATOM 2277 N N . LEU B 2 86 ? 30.917 1.107 50.529 1.00 25.11 86 LEU A N 1
ATOM 2278 C CA . LEU B 2 86 ? 31.395 0.285 49.423 1.00 25.42 86 LEU A CA 1
ATOM 2279 C C . LEU B 2 86 ? 32.664 0.902 48.851 1.00 25.83 86 LEU A C 1
ATOM 2280 O O . LEU B 2 86 ? 33.639 0.202 48.577 1.00 25.62 86 LEU A O 1
ATOM 2285 N N . ALA B 2 87 ? 32.648 2.221 48.688 1.00 24.97 87 ALA A N 1
ATOM 2286 C CA . ALA B 2 87 ? 33.798 2.934 48.149 1.00 24.44 87 ALA A CA 1
ATOM 2287 C C . ALA B 2 87 ? 35.045 2.659 48.981 1.00 24.45 87 ALA A C 1
ATOM 2288 O O . ALA B 2 87 ? 36.123 2.406 48.436 1.00 24.35 87 ALA A O 1
ATOM 2290 N N . VAL B 2 88 ? 34.900 2.715 50.301 1.00 23.01 88 VAL A N 1
ATOM 2291 C CA . VAL B 2 88 ? 36.027 2.469 51.193 1.00 23.93 88 VAL A CA 1
ATOM 2292 C C . VAL B 2 88 ? 36.475 1.014 51.124 1.00 23.82 88 VAL A C 1
ATOM 2293 O O . VAL B 2 88 ? 37.668 0.728 51.076 1.00 27.35 88 VAL A O 1
ATOM 2297 N N . GLN B 2 89 ? 35.515 0.098 51.109 1.00 27.08 89 GLN A N 1
ATOM 2298 C CA . GLN B 2 89 ? 35.821 -1.327 51.053 1.00 30.62 89 GLN A CA 1
ATOM 2299 C C . GLN B 2 89 ? 36.513 -1.735 49.756 1.00 29.89 89 GLN A C 1
ATOM 2300 O O . GLN B 2 89 ? 37.562 -2.385 49.779 1.00 27.91 89 GLN A O 1
ATOM 2306 N N . TRP B 2 90 ? 35.926 -1.350 48.626 1.00 26.73 90 TRP A N 1
ATOM 2307 C CA . TRP B 2 90 ? 36.484 -1.706 47.326 1.00 22.79 90 TRP A CA 1
ATOM 2308 C C . TRP B 2 90 ? 37.826 -1.047 47.029 1.00 21.99 90 TRP A C 1
ATOM 2309 O O . TRP B 2 90 ? 38.695 -1.659 46.409 1.00 24.65 90 TRP A O 1
ATOM 2320 N N . ALA B 2 91 ? 38.003 0.192 47.473 1.00 19.13 91 ALA A N 1
ATOM 2321 C CA . ALA B 2 91 ? 39.254 0.905 47.232 1.00 21.73 91 ALA A CA 1
ATOM 2322 C C . ALA B 2 91 ? 40.397 0.299 48.036 1.00 24.37 91 ALA A C 1
ATOM 2323 O O . ALA B 2 91 ? 41.523 0.179 47.548 1.00 21.91 91 ALA A O 1
ATOM 2325 N N . GLU B 2 92 ? 40.093 -0.075 49.275 1.00 27.67 92 GLU A N 1
ATOM 2326 C CA . GLU B 2 92 ? 41.081 -0.646 50.181 1.00 31.69 92 GLU A CA 1
ATOM 2327 C C . GLU B 2 92 ? 41.774 -1.890 49.634 1.00 29.80 92 GLU A C 1
ATOM 2328 O O . GLU B 2 92 ? 42.964 -2.088 49.859 1.00 31.83 92 GLU A O 1
ATOM 2334 N N . LYS B 2 93 ? 41.038 -2.716 48.903 1.00 29.39 93 LYS A N 1
ATOM 2335 C CA . LYS B 2 93 ? 41.602 -3.948 48.366 1.00 32.39 93 LYS A CA 1
ATOM 2336 C C . LYS B 2 93 ? 41.909 -3.945 46.868 1.00 31.47 93 LYS A C 1
ATOM 2337 O O . LYS B 2 93 ? 42.262 -4.981 46.302 1.00 30.02 93 LYS A O 1
ATOM 2343 N N . PHE B 2 94 ? 41.794 -2.789 46.225 1.00 27.83 94 PHE A N 1
ATOM 2344 C CA . PHE B 2 94 ? 42.035 -2.720 44.791 1.00 23.94 94 PHE A CA 1
ATOM 2345 C C . PHE B 2 94 ? 43.495 -2.934 44.399 1.00 23.21 94 PHE A C 1
ATOM 2346 O O . PHE B 2 94 ? 44.381 -2.211 44.845 1.00 25.36 94 PHE A O 1
ATOM 2354 N N . PRO B 2 95 ? 43.760 -3.942 43.553 1.00 22.07 95 PRO A N 1
ATOM 2355 C CA . PRO B 2 95 ? 45.120 -4.246 43.100 1.00 24.14 95 PRO A CA 1
ATOM 2356 C C . PRO B 2 95 ? 45.596 -3.201 42.092 1.00 24.05 95 PRO A C 1
ATOM 2357 O O . PRO B 2 95 ? 44.956 -2.991 41.062 1.00 26.74 95 PRO A O 1
ATOM 2361 N N . CYS B 2 96 ? 46.717 -2.555 42.392 1.00 23.52 96 CYS A N 1
ATOM 2362 C CA . CYS B 2 96 ? 47.265 -1.527 41.519 1.00 24.76 96 CYS A CA 1
ATOM 2363 C C . CYS B 2 96 ? 48.191 -2.081 40.449 1.00 26.83 96 CYS A C 1
ATOM 2364 O O . CYS B 2 96 ? 48.143 -1.642 39.298 1.00 27.46 96 CYS A O 1
ATOM 2367 N N . GLY B 2 97 ? 49.031 -3.042 40.829 1.00 26.24 97 GLY A N 1
ATOM 2368 C CA . GLY B 2 97 ? 49.975 -3.602 39.878 1.00 26.50 97 GLY A CA 1
ATOM 2369 C C . GLY B 2 97 ? 50.836 -2.458 39.380 1.00 23.54 97 GLY A C 1
ATOM 2370 O O . GLY B 2 97 ? 51.165 -1.556 40.150 1.00 27.82 97 GLY A O 1
ATOM 2371 N N . ASP B 2 98 ? 51.208 -2.483 38.107 1.00 24.05 98 ASP A N 1
ATOM 2372 C CA . ASP B 2 98 ? 52.000 -1.397 37.543 1.00 24.15 98 ASP A CA 1
ATOM 2373 C C . ASP B 2 98 ? 51.082 -0.392 36.839 1.00 21.53 98 ASP A C 1
ATOM 2374 O O . ASP B 2 98 ? 51.550 0.624 36.323 1.00 22.28 98 ASP A O 1
ATOM 2379 N N . PHE B 2 99 ? 49.782 -0.682 36.821 1.00 18.43 99 PHE A N 1
ATOM 2380 C CA . PHE B 2 99 ? 48.798 0.180 36.159 1.00 17.79 99 PHE A CA 1
ATOM 2381 C C . PHE B 2 99 ? 48.396 1.430 36.934 1.00 15.95 99 PHE A C 1
ATOM 2382 O O . PHE B 2 99 ? 48.333 2.516 36.371 1.00 16.84 99 PHE A O 1
ATOM 2390 N N . LEU B 2 100 ? 48.113 1.273 38.222 1.00 16.36 100 LEU A N 1
ATOM 2391 C CA . LEU B 2 100 ? 47.665 2.393 39.048 1.00 16.12 100 LEU A CA 1
ATOM 2392 C C . LEU B 2 100 ? 48.637 2.818 40.140 1.00 17.41 100 LEU A C 1
ATOM 2393 O O . LEU B 2 100 ? 49.328 1.988 40.727 1.00 15.62 100 LEU A O 1
ATOM 2398 N N . GLU B 2 101 ? 48.679 4.122 40.407 1.00 17.20 101 GLU A N 1
ATOM 2399 C CA . GLU B 2 101 ? 49.538 4.665 41.453 1.00 19.91 101 GLU A CA 1
ATOM 2400 C C . GLU B 2 101 ? 48.781 4.552 42.775 1.00 20.21 101 GLU A C 1
ATOM 2401 O O . GLU B 2 101 ? 49.375 4.328 43.830 1.00 22.57 101 GLU A O 1
ATOM 2407 N N . LYS B 2 102 ? 47.464 4.722 42.708 1.00 18.50 102 LYS A N 1
ATOM 2408 C CA . LYS B 2 102 ? 46.621 4.626 43.893 1.00 17.91 102 LYS A CA 1
ATOM 2409 C C . LYS B 2 102 ? 45.134 4.622 43.555 1.00 18.80 102 LYS A C 1
ATOM 2410 O O . LYS B 2 102 ? 44.715 5.069 42.487 1.00 15.33 102 LYS A O 1
ATOM 2416 N N . VAL B 2 103 ? 44.345 4.102 44.486 1.00 19.15 103 VAL A N 1
ATOM 2417 C CA . VAL B 2 103 ? 42.902 4.028 44.338 1.00 18.49 103 VAL A CA 1
ATOM 2418 C C . VAL B 2 103 ? 42.372 4.607 45.634 1.00 21.08 103 VAL A C 1
ATOM 2419 O O . VAL B 2 103 ? 42.785 4.190 46.713 1.00 21.38 103 VAL A O 1
ATOM 2423 N N . GLU B 2 104 ? 41.472 5.579 45.541 1.00 19.81 104 GLU A N 1
ATOM 2424 C CA . GLU B 2 104 ? 40.962 6.196 46.751 1.00 23.30 104 GLU A CA 1
ATOM 2425 C C . GLU B 2 104 ? 39.465 6.417 46.799 1.00 22.77 104 GLU A C 1
ATOM 2426 O O . GLU B 2 104 ? 38.839 6.814 45.813 1.00 19.07 104 GLU A O 1
ATOM 2432 N N . ALA B 2 105 ? 38.902 6.154 47.969 1.00 20.57 105 ALA A N 1
ATOM 2433 C CA . ALA B 2 105 ? 37.488 6.356 48.195 1.00 21.87 105 ALA A CA 1
ATOM 2434 C C . ALA B 2 105 ? 37.355 7.816 48.592 1.00 21.76 105 ALA A C 1
ATOM 2435 O O . ALA B 2 105 ? 38.202 8.350 49.302 1.00 23.83 105 ALA A O 1
ATOM 2437 N N . ASN B 2 106 ? 36.303 8.465 48.114 1.00 21.14 106 ASN A N 1
ATOM 2438 C CA . ASN B 2 106 ? 36.055 9.863 48.433 1.00 21.45 106 ASN A CA 1
ATOM 2439 C C . ASN B 2 106 ? 34.553 10.026 48.332 1.00 19.44 106 ASN A C 1
ATOM 2440 O O . ASN B 2 106 ? 34.012 10.195 47.239 1.00 19.85 106 ASN A O 1
ATOM 2445 N N . GLY B 2 107 ? 33.880 9.953 49.475 1.00 17.80 107 GLY A N 1
ATOM 2446 C CA . GLY B 2 107 ? 32.435 10.050 49.468 1.00 19.11 107 GLY A CA 1
ATOM 2447 C C . GLY B 2 107 ? 31.881 8.830 48.748 1.00 19.02 107 GLY A C 1
ATOM 2448 O O . GLY B 2 107 ? 32.410 7.732 48.909 1.00 18.94 107 GLY A O 1
ATOM 2449 N N . PRO B 2 108 ? 30.817 8.984 47.947 1.00 20.37 108 PRO A N 1
ATOM 2450 C CA . PRO B 2 108 ? 30.209 7.872 47.205 1.00 20.31 108 PRO A CA 1
ATOM 2451 C C . PRO B 2 108 ? 31.012 7.475 45.961 1.00 17.23 108 PRO A C 1
ATOM 2452 O O . PRO B 2 108 ? 30.513 6.743 45.111 1.00 19.45 108 PRO A O 1
ATOM 2456 N N . PHE B 2 109 ? 32.249 7.953 45.856 1.00 17.67 109 PHE A N 1
ATOM 2457 C CA . PHE B 2 109 ? 33.075 7.657 44.685 1.00 13.98 109 PHE A CA 1
ATOM 2458 C C . PHE B 2 109 ? 34.375 6.930 44.994 1.00 15.18 109 PHE A C 1
ATOM 2459 O O . PHE B 2 109 ? 34.853 6.916 46.129 1.00 14.18 109 PHE A O 1
ATOM 2467 N N . ILE B 2 110 ? 34.945 6.344 43.947 1.00 13.49 110 ILE A N 1
ATOM 2468 C CA . ILE B 2 110 ? 36.241 5.682 44.017 1.00 13.40 110 ILE A CA 1
ATOM 2469 C C . ILE B 2 110 ? 37.057 6.361 42.918 1.00 11.62 110 ILE A C 1
ATOM 2470 O O . ILE B 2 110 ? 36.650 6.358 41.755 1.00 12.10 110 ILE A O 1
ATOM 2475 N N . GLN B 2 111 ? 38.190 6.948 43.284 1.00 11.51 111 GLN A N 1
ATOM 2476 C CA . GLN B 2 111 ? 39.044 7.619 42.310 1.00 12.74 111 GLN A CA 1
ATOM 2477 C C . GLN B 2 111 ? 40.212 6.714 41.944 1.00 13.15 111 GLN A C 1
ATOM 2478 O O . GLN B 2 111 ? 40.846 6.117 42.821 1.00 11.75 111 GLN A O 1
ATOM 2484 N N . PHE B 2 112 ? 40.494 6.616 40.649 1.00 7.85 112 PHE A N 1
ATOM 2485 C CA . PHE B 2 112 ? 41.593 5.799 40.162 1.00 8.23 112 PHE A CA 1
ATOM 2486 C C . PHE B 2 112 ? 42.673 6.716 39.591 1.00 12.34 112 PHE A C 1
ATOM 2487 O O . PHE B 2 112 ? 42.400 7.530 38.710 1.00 9.55 112 PHE A O 1
ATOM 2495 N N . PHE B 2 113 ? 43.892 6.590 40.108 1.00 11.90 113 PHE A N 1
ATOM 2496 C CA . PHE B 2 113 ? 45.015 7.396 39.643 1.00 11.80 113 PHE A CA 1
ATOM 2497 C C . PHE B 2 113 ? 45.961 6.507 38.853 1.00 11.76 113 PHE A C 1
ATOM 2498 O O . PHE B 2 113 ? 46.552 5.594 39.412 1.00 11.71 113 PHE A O 1
ATOM 2506 N N . PHE B 2 114 ? 46.099 6.763 37.556 1.00 9.46 114 PHE A N 1
ATOM 2507 C CA . PHE B 2 114 ? 46.987 5.955 36.732 1.00 11.99 114 PHE A CA 1
ATOM 2508 C C . PHE B 2 114 ? 48.440 6.147 37.174 1.00 13.05 114 PHE A C 1
ATOM 2509 O O . PHE B 2 114 ? 48.801 7.186 37.728 1.00 11.26 114 PHE A O 1
ATOM 2517 N N . ASN B 2 115 ? 49.267 5.137 36.930 1.00 11.14 115 ASN A N 1
ATOM 2518 C CA . ASN B 2 115 ? 50.687 5.222 37.259 1.00 12.20 115 ASN A CA 1
ATOM 2519 C C . ASN B 2 115 ? 51.324 5.965 36.084 1.00 10.66 115 ASN A C 1
ATOM 2520 O O . ASN B 2 115 ? 51.400 5.436 34.977 1.00 12.30 115 ASN A O 1
ATOM 2525 N N . PRO B 2 116 ? 51.793 7.201 36.309 1.00 13.67 116 PRO A N 1
ATOM 2526 C CA . PRO B 2 116 ? 52.411 7.996 35.239 1.00 14.98 116 PRO A CA 1
ATOM 2527 C C . PRO B 2 116 ? 53.601 7.338 34.553 1.00 13.95 116 PRO A C 1
ATOM 2528 O O . PRO B 2 116 ? 53.786 7.478 33.340 1.00 12.19 116 PRO A O 1
ATOM 2532 N N . GLN B 2 117 ? 54.411 6.628 35.328 1.00 15.23 117 GLN A N 1
ATOM 2533 C CA . GLN B 2 117 ? 55.581 5.966 34.769 1.00 18.74 117 GLN A CA 1
ATOM 2534 C C . GLN B 2 117 ? 55.135 4.890 33.798 1.00 17.47 117 GLN A C 1
ATOM 2535 O O . GLN B 2 117 ? 55.773 4.668 32.767 1.00 18.51 117 GLN A O 1
ATOM 2541 N N . PHE B 2 118 ? 54.031 4.228 34.132 1.00 14.90 118 PHE A N 1
ATOM 2542 C CA . PHE B 2 118 ? 53.467 3.199 33.270 1.00 14.17 118 PHE A CA 1
ATOM 2543 C C . PHE B 2 118 ? 52.955 3.886 32.008 1.00 14.48 118 PHE A C 1
ATOM 2544 O O . PHE B 2 118 ? 53.167 3.404 30.892 1.00 11.48 118 PHE A O 1
ATOM 2552 N N . LEU B 2 119 ? 52.279 5.021 32.193 1.00 12.23 119 LEU A N 1
ATOM 2553 C CA . LEU B 2 119 ? 51.728 5.775 31.068 1.00 11.42 119 LEU A CA 1
ATOM 2554 C C . LEU B 2 119 ? 52.822 6.247 30.130 1.00 12.27 119 LEU A C 1
ATOM 2555 O O . LEU B 2 119 ? 52.697 6.133 28.914 1.00 14.52 119 LEU A O 1
ATOM 2560 N N . ALA B 2 120 ? 53.892 6.788 30.706 1.00 11.32 120 ALA A N 1
ATOM 2561 C CA . ALA B 2 120 ? 55.007 7.302 29.921 1.00 12.45 120 ALA A CA 1
ATOM 2562 C C . ALA B 2 120 ? 55.600 6.242 29.004 1.00 13.17 120 ALA A C 1
ATOM 2563 O O . ALA B 2 120 ? 55.836 6.495 27.824 1.00 14.69 120 ALA A O 1
ATOM 2565 N N . LYS B 2 121 ? 55.833 5.056 29.553 1.00 11.64 121 LYS A N 1
ATOM 2566 C CA . LYS B 2 121 ? 56.413 3.956 28.793 1.00 17.49 121 LYS A CA 1
ATOM 2567 C C . LYS B 2 121 ? 55.594 3.539 27.574 1.00 14.36 121 LYS A C 1
ATOM 2568 O O . LYS B 2 121 ? 56.151 3.080 26.583 1.00 16.92 121 LYS A O 1
ATOM 2574 N N . LEU B 2 122 ? 54.279 3.698 27.637 1.00 17.60 122 LEU A N 1
ATOM 2575 C CA . LEU B 2 122 ? 53.434 3.323 26.503 1.00 17.57 122 LEU A CA 1
ATOM 2576 C C . LEU B 2 122 ? 53.032 4.519 25.650 1.00 17.47 122 LEU A C 1
ATOM 2577 O O . LEU B 2 122 ? 53.168 4.503 24.425 1.00 16.08 122 LEU A O 1
ATOM 2582 N N . VAL B 2 123 ? 52.544 5.561 26.309 1.00 14.50 123 VAL A N 1
ATOM 2583 C CA . VAL B 2 123 ? 52.083 6.748 25.615 1.00 12.64 123 VAL A CA 1
ATOM 2584 C C . VAL B 2 123 ? 53.141 7.539 24.850 1.00 11.90 123 VAL A C 1
ATOM 2585 O O . VAL B 2 123 ? 52.938 7.870 23.685 1.00 11.23 123 VAL A O 1
ATOM 2589 N N . ILE B 2 124 ? 54.266 7.845 25.483 1.00 10.75 124 ILE A N 1
ATOM 2590 C CA . ILE B 2 124 ? 55.284 8.633 24.798 1.00 10.81 124 ILE A CA 1
ATOM 2591 C C . ILE B 2 124 ? 55.810 7.964 23.536 1.00 10.80 124 ILE A C 1
ATOM 2592 O O . ILE B 2 124 ? 55.840 8.587 22.477 1.00 11.33 124 ILE A O 1
ATOM 2597 N N . PRO B 2 125 ? 56.217 6.687 23.618 1.00 11.39 125 PRO A N 1
ATOM 2598 C CA . PRO B 2 125 ? 56.713 6.062 22.387 1.00 13.01 125 PRO A CA 1
ATOM 2599 C C . PRO B 2 125 ? 55.624 6.017 21.316 1.00 14.86 125 PRO A C 1
ATOM 2600 O O . PRO B 2 125 ? 55.911 6.140 20.128 1.00 16.35 125 PRO A O 1
ATOM 2604 N N . ASP B 2 126 ? 54.372 5.853 21.743 1.00 15.52 126 ASP A N 1
ATOM 2605 C CA . ASP B 2 126 ? 53.251 5.790 20.804 1.00 15.53 126 ASP A CA 1
ATOM 2606 C C . ASP B 2 126 ? 53.035 7.119 20.081 1.00 14.92 126 ASP A C 1
ATOM 2607 O O . ASP B 2 126 ? 52.787 7.145 18.876 1.00 14.97 126 ASP A O 1
ATOM 2612 N N . ILE B 2 127 ? 53.131 8.220 20.819 1.00 13.28 127 ILE A N 1
ATOM 2613 C CA . ILE B 2 127 ? 52.962 9.554 20.243 1.00 12.28 127 ILE A CA 1
ATOM 2614 C C . ILE B 2 127 ? 54.089 9.869 19.259 1.00 12.42 127 ILE A C 1
ATOM 2615 O O . ILE B 2 127 ? 53.856 10.421 18.185 1.00 12.14 127 ILE A O 1
ATOM 2620 N N . LEU B 2 128 ? 55.313 9.523 19.643 1.00 9.99 128 LEU A N 1
ATOM 2621 C CA . LEU B 2 128 ? 56.486 9.778 18.815 1.00 15.61 128 LEU A CA 1
ATOM 2622 C C . LEU B 2 128 ? 56.526 8.900 17.567 1.00 16.85 128 LEU A C 1
ATOM 2623 O O . LEU B 2 128 ? 57.119 9.277 16.558 1.00 18.96 128 LEU A O 1
ATOM 2628 N N . THR B 2 129 ? 55.894 7.733 17.641 1.00 16.91 129 THR A N 1
ATOM 2629 C CA . THR B 2 129 ? 55.871 6.796 16.520 1.00 20.68 129 THR A CA 1
ATOM 2630 C C . THR B 2 129 ? 54.745 7.084 15.534 1.00 21.23 129 THR A C 1
ATOM 2631 O O . THR B 2 129 ? 54.975 7.179 14.330 1.00 22.16 129 THR A O 1
ATOM 2635 N N . ARG B 2 130 ? 53.526 7.221 16.047 1.00 19.19 130 ARG A N 1
ATOM 2636 C CA . ARG B 2 130 ? 52.373 7.487 15.193 1.00 16.36 130 ARG A CA 1
ATOM 2637 C C . ARG B 2 130 ? 52.258 8.953 14.779 1.00 15.42 130 ARG A C 1
ATOM 2638 O O . ARG B 2 130 ? 51.611 9.273 13.781 1.00 15.44 130 ARG A O 1
ATOM 2646 N N . LYS B 2 131 ? 52.877 9.839 15.555 1.00 13.32 131 LYS A N 1
ATOM 2647 C CA . LYS B 2 131 ? 52.845 11.273 15.291 1.00 14.91 131 LYS A CA 1
ATOM 2648 C C . LYS B 2 131 ? 51.450 11.819 14.992 1.00 15.07 131 LYS A C 1
ATOM 2649 O O . LYS B 2 131 ? 50.589 11.828 15.873 1.00 17.03 131 LYS A O 1
ATOM 2655 N N . GLU B 2 132 ? 51.215 12.270 13.762 1.00 15.05 132 GLU A N 1
ATOM 2656 C CA . GLU B 2 132 ? 49.908 12.822 13.406 1.00 17.47 132 GLU A CA 1
ATOM 2657 C C . GLU B 2 132 ? 48.740 11.839 13.524 1.00 17.18 132 GLU A C 1
ATOM 2658 O O . GLU B 2 132 ? 47.578 12.249 13.505 1.00 15.95 132 GLU A O 1
ATOM 2664 N N . ASP B 2 133 ? 49.030 10.547 13.638 1.00 15.31 133 ASP A N 1
ATOM 2665 C CA . ASP B 2 133 ? 47.950 9.569 13.773 1.00 17.40 133 ASP A CA 1
ATOM 2666 C C . ASP B 2 133 ? 47.732 9.137 15.221 1.00 15.58 133 ASP A C 1
ATOM 2667 O O . ASP B 2 133 ? 46.910 8.262 15.492 1.00 14.15 133 ASP A O 1
ATOM 2672 N N . TYR B 2 134 ? 48.449 9.758 16.153 1.00 10.29 134 TYR A N 1
ATOM 2673 C CA . TYR B 2 134 ? 48.331 9.379 17.558 1.00 16.86 134 TYR A CA 1
ATOM 2674 C C . TYR B 2 134 ? 46.912 9.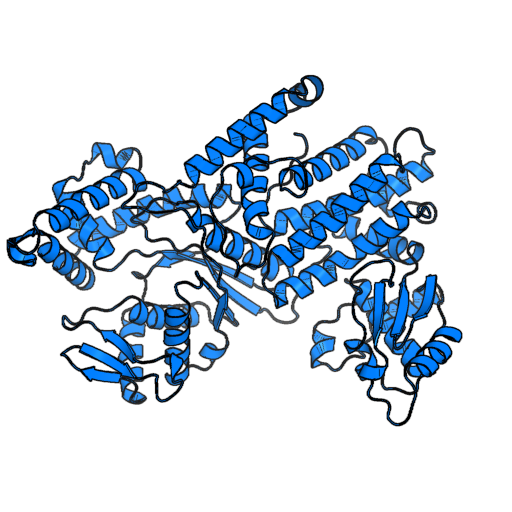129 18.073 1.00 23.46 134 TYR A C 1
ATOM 2675 O O . TYR B 2 134 ? 46.614 8.035 18.555 1.00 31.26 134 TYR A O 1
ATOM 2684 N N . GLY B 2 135 ? 46.026 10.111 17.974 1.00 23.75 135 GLY A N 1
ATOM 2685 C CA . GLY B 2 135 ? 44.681 9.879 18.480 1.00 28.92 135 GLY A CA 1
ATOM 2686 C C . GLY B 2 135 ? 43.635 9.424 17.474 1.00 32.00 135 GLY A C 1
ATOM 2687 O O . GLY B 2 135 ? 42.438 9.485 17.763 1.00 31.94 135 GLY A O 1
ATOM 2688 N N . SER B 2 136 ? 44.073 8.942 16.312 1.00 30.87 136 SER A N 1
ATOM 2689 C CA . SER B 2 136 ? 43.152 8.514 15.262 1.00 30.97 136 SER A CA 1
ATOM 2690 C C . SER B 2 136 ? 42.594 7.102 15.393 1.00 35.05 136 SER A C 1
ATOM 2691 O O . SER B 2 136 ? 42.945 6.356 16.305 1.00 34.74 136 SER A O 1
ATOM 2694 N N . CYS B 2 137 ? 41.715 6.756 14.455 1.00 35.86 137 CYS A N 1
ATOM 2695 C CA . CYS B 2 137 ? 41.074 5.447 14.394 1.00 38.91 137 CYS A CA 1
ATOM 2696 C C . CYS B 2 137 ? 40.687 5.123 12.955 1.00 37.38 137 CYS A C 1
ATOM 2697 O O . CYS B 2 137 ? 40.543 6.016 12.120 1.00 35.23 137 CYS A O 1
ATOM 2700 N N . LYS B 2 138 ? 40.529 3.836 12.673 1.00 40.38 138 LYS A N 1
ATOM 2701 C CA . LYS B 2 138 ? 40.134 3.374 11.348 1.00 43.45 138 LYS A CA 1
ATOM 2702 C C . LYS B 2 138 ? 38.847 2.569 11.482 1.00 43.19 138 LYS A C 1
ATOM 2703 O O . LYS B 2 138 ? 38.632 1.895 12.488 1.00 42.77 138 LYS A O 1
ATOM 2709 N N . LEU B 2 139 ? 37.990 2.646 10.472 1.00 43.80 139 LEU A N 1
ATOM 2710 C CA . LEU B 2 139 ? 36.725 1.925 10.504 1.00 44.65 139 LEU A CA 1
ATOM 2711 C C . LEU B 2 139 ? 36.815 0.567 9.814 1.00 45.53 139 LEU A C 1
ATOM 2712 O O . LEU B 2 139 ? 37.509 0.412 8.808 1.00 44.48 139 LEU A O 1
ATOM 2717 N N . VAL B 2 140 ? 36.111 -0.414 10.368 1.00 47.39 140 VAL A N 1
ATOM 2718 C CA . VAL B 2 140 ? 36.103 -1.758 9.805 1.00 49.10 140 VAL A CA 1
ATOM 2719 C C . VAL B 2 140 ? 35.512 -1.676 8.406 1.00 49.05 140 VAL A C 1
ATOM 2720 O O . VAL B 2 140 ? 36.001 -2.308 7.471 1.00 51.33 140 VAL A O 1
ATOM 2724 N N . GLU B 2 141 ? 34.451 -0.888 8.278 1.00 49.35 141 GLU A N 1
ATOM 2725 C CA . GLU B 2 141 ? 33.774 -0.695 7.004 1.00 48.11 141 GLU A CA 1
ATOM 2726 C C . GLU B 2 141 ? 33.728 0.791 6.669 1.00 45.19 141 GLU A C 1
ATOM 2727 O O . GLU B 2 141 ? 33.464 1.629 7.531 1.00 42.50 141 GLU A O 1
ATOM 2733 N N . ASN B 2 142 ? 33.991 1.107 5.407 1.00 42.39 142 ASN A N 1
ATOM 2734 C CA . ASN B 2 142 ? 33.994 2.484 4.947 1.00 37.85 142 ASN A CA 1
ATOM 2735 C C . ASN B 2 142 ? 32.689 3.212 5.238 1.00 33.78 142 ASN A C 1
ATOM 2736 O O . ASN B 2 142 ? 31.606 2.719 4.932 1.00 34.69 142 ASN A O 1
ATOM 2741 N N . LYS B 2 143 ? 32.808 4.385 5.850 1.00 27.68 143 LYS A N 1
ATOM 2742 C CA . LYS B 2 143 ? 31.656 5.222 6.158 1.00 27.07 143 LYS A CA 1
ATOM 2743 C C . LYS B 2 143 ? 31.933 6.555 5.484 1.00 23.69 143 LYS A C 1
ATOM 2744 O O . LYS B 2 143 ? 33.027 7.101 5.607 1.00 21.78 143 LYS A O 1
ATOM 2750 N N . LYS B 2 144 ? 30.943 7.073 4.769 1.00 22.99 144 LYS A N 1
ATOM 2751 C CA . LYS B 2 144 ? 31.095 8.326 4.043 1.00 23.13 144 LYS A CA 1
ATOM 2752 C C . LYS B 2 144 ? 30.178 9.423 4.565 1.00 22.35 144 LYS A C 1
ATOM 2753 O O . LYS B 2 144 ? 28.971 9.226 4.690 1.00 20.02 144 LYS A O 1
ATOM 2759 N N . VAL B 2 145 ? 30.754 10.583 4.868 1.00 20.65 145 VAL A N 1
ATOM 2760 C CA . VAL B 2 145 ? 29.955 11.698 5.352 1.00 17.74 145 VAL A CA 1
ATOM 2761 C C . VAL B 2 145 ? 30.170 12.936 4.509 1.00 17.86 145 VAL A C 1
ATOM 2762 O O . VAL B 2 145 ? 31.297 13.268 4.142 1.00 17.41 145 VAL A O 1
ATOM 2766 N N . ILE B 2 146 ? 29.072 13.611 4.194 1.00 19.15 146 ILE A N 1
ATOM 2767 C CA . ILE B 2 146 ? 29.133 14.840 3.429 1.00 17.20 146 ILE A CA 1
ATOM 2768 C C . ILE B 2 146 ? 28.967 15.957 4.439 1.00 16.20 146 ILE A C 1
ATOM 2769 O O . ILE B 2 146 ? 27.991 15.986 5.183 1.00 14.89 146 ILE A O 1
ATOM 2774 N N . ILE B 2 147 ? 29.925 16.869 4.480 1.00 16.44 147 ILE A N 1
ATOM 2775 C CA . ILE B 2 147 ? 29.832 17.993 5.393 1.00 12.40 147 ILE A CA 1
ATOM 2776 C C . ILE B 2 147 ? 29.751 19.245 4.545 1.00 12.16 147 ILE A C 1
ATOM 2777 O O . ILE B 2 147 ? 30.687 19.564 3.814 1.00 11.83 147 ILE A O 1
ATOM 2782 N N . GLU B 2 148 ? 28.615 19.931 4.624 1.00 13.59 148 GLU A N 1
ATOM 2783 C CA . GLU B 2 148 ? 28.387 21.159 3.868 1.00 14.03 148 GLU A CA 1
ATOM 2784 C C . GLU B 2 148 ? 28.606 22.361 4.789 1.00 14.31 148 GLU A C 1
ATOM 2785 O O . GLU B 2 148 ? 27.902 22.517 5.793 1.00 14.42 148 GLU A O 1
ATOM 2791 N N . PHE B 2 149 ? 29.575 23.208 4.453 1.00 13.96 149 PHE A N 1
ATOM 2792 C CA . PHE B 2 149 ? 29.877 24.376 5.278 1.00 17.24 149 PHE A CA 1
ATOM 2793 C C . PHE B 2 149 ? 30.289 25.633 4.510 1.00 18.78 149 PHE A C 1
ATOM 2794 O O . PHE B 2 149 ? 30.736 25.557 3.360 1.00 21.86 149 PHE A O 1
ATOM 2802 N N . SER B 2 150 ? 30.150 26.777 5.182 1.00 17.81 150 SER A N 1
ATOM 2803 C CA . SER B 2 150 ? 30.440 28.109 4.643 1.00 20.25 150 SER A CA 1
ATOM 2804 C C . SER B 2 150 ? 29.256 28.499 3.760 1.00 20.43 150 SER A C 1
ATOM 2805 O O . SER B 2 150 ? 28.413 29.302 4.161 1.00 18.87 150 SER A O 1
ATOM 2808 N N . SER B 2 151 ? 29.199 27.922 2.561 1.00 19.26 151 SER A N 1
ATOM 2809 C CA . SER B 2 151 ? 28.091 28.147 1.632 1.00 15.46 151 SER A CA 1
ATOM 2810 C C . SER B 2 151 ? 27.569 29.578 1.577 1.00 16.32 151 SER A C 1
ATOM 2811 O O . SER B 2 151 ? 26.398 29.831 1.858 1.00 17.35 151 SER A O 1
ATOM 2814 N N . PRO B 2 152 ? 28.422 30.533 1.197 1.00 14.60 152 PRO A N 1
ATOM 2815 C CA . PRO B 2 152 ? 27.976 31.923 1.129 1.00 17.92 152 PRO A CA 1
ATOM 2816 C C . PRO B 2 152 ? 27.162 32.191 -0.121 1.00 21.39 152 PRO A C 1
ATOM 2817 O O . PRO B 2 152 ? 27.103 31.359 -1.024 1.00 20.59 152 PRO A O 1
ATOM 2821 N N . ASN B 2 153 ? 26.526 33.354 -0.155 1.00 25.48 153 ASN A N 1
ATOM 2822 C CA . ASN B 2 153 ? 25.775 33.773 -1.324 1.00 28.62 153 ASN A CA 1
ATOM 2823 C C . ASN B 2 153 ? 26.850 34.492 -2.133 1.00 31.10 153 ASN A C 1
ATOM 2824 O O . ASN B 2 153 ? 27.483 35.422 -1.637 1.00 30.23 153 ASN A O 1
ATOM 2829 N N . ILE B 2 154 ? 27.071 34.045 -3.365 1.00 35.84 154 ILE A N 1
ATOM 2830 C CA . ILE B 2 154 ? 28.102 34.623 -4.227 1.00 40.21 154 ILE A CA 1
ATOM 2831 C C . ILE B 2 154 ? 28.057 36.139 -4.423 1.00 40.91 154 ILE A C 1
ATOM 2832 O O . ILE B 2 154 ? 29.026 36.731 -4.905 1.00 41.59 154 ILE A O 1
ATOM 2837 N N . ALA B 2 155 ? 26.952 36.769 -4.040 1.00 43.39 155 ALA A N 1
ATOM 2838 C CA . ALA B 2 155 ? 26.797 38.211 -4.221 1.00 47.16 155 ALA A CA 1
ATOM 2839 C C . ALA B 2 155 ? 27.366 39.123 -3.126 1.00 49.05 155 ALA A C 1
ATOM 2840 O O . ALA B 2 155 ? 27.322 40.347 -3.265 1.00 48.87 155 ALA A O 1
ATOM 2842 N N . LYS B 2 156 ? 27.900 38.551 -2.049 1.00 48.81 156 LYS A N 1
ATOM 2843 C CA . LYS B 2 156 ? 28.428 39.379 -0.968 1.00 49.39 156 LYS A CA 1
ATOM 2844 C C . LYS B 2 156 ? 29.809 38.983 -0.450 1.00 49.43 156 LYS A C 1
ATOM 2845 O O . LYS B 2 156 ? 30.175 37.807 -0.447 1.00 48.90 156 LYS A O 1
ATOM 2851 N N . PRO B 2 157 ? 30.598 39.976 -0.007 1.00 49.55 157 PRO A N 1
ATOM 2852 C CA . PRO B 2 157 ? 31.942 39.726 0.522 1.00 49.42 157 PRO A CA 1
ATOM 2853 C C . PRO B 2 157 ? 31.830 39.076 1.901 1.00 47.55 157 PRO A C 1
ATOM 2854 O O . PRO B 2 157 ? 30.813 39.217 2.582 1.00 46.78 157 PRO A O 1
ATOM 2858 N N . PHE B 2 158 ? 32.874 38.366 2.309 1.00 46.32 158 PHE A N 1
ATOM 2859 C CA . PHE B 2 158 ? 32.874 37.701 3.605 1.00 43.51 158 PHE A CA 1
ATOM 2860 C C . PHE B 2 158 ? 33.090 38.677 4.752 1.00 40.09 158 PHE A C 1
ATOM 2861 O O . PHE B 2 158 ? 34.050 39.447 4.755 1.00 37.62 158 PHE A O 1
ATOM 2869 N N . HIS B 2 159 ? 32.184 38.654 5.721 1.00 37.39 159 HIS A N 1
ATOM 2870 C CA . HIS B 2 159 ? 32.319 39.512 6.888 1.00 37.02 159 HIS A CA 1
ATOM 2871 C C . HIS B 2 159 ? 32.710 38.622 8.062 1.00 34.88 159 HIS A C 1
ATOM 2872 O O . HIS B 2 159 ? 32.827 37.406 7.906 1.00 35.46 159 HIS A O 1
ATOM 2879 N N . ALA B 2 160 ? 32.922 39.222 9.229 1.00 33.04 160 ALA A N 1
ATOM 2880 C CA . ALA B 2 160 ? 33.311 38.463 10.414 1.00 30.49 160 ALA A CA 1
ATOM 2881 C C . ALA B 2 160 ? 32.420 37.236 10.609 1.00 28.30 160 ALA A C 1
ATOM 2882 O O . ALA B 2 160 ? 32.890 36.170 11.013 1.00 26.34 160 ALA A O 1
ATOM 2884 N N . GLY B 2 161 ? 31.135 37.397 10.305 1.00 26.62 161 GLY A N 1
ATOM 2885 C CA . GLY B 2 161 ? 30.180 36.315 10.464 1.00 23.92 161 GLY A CA 1
ATOM 2886 C C . GLY B 2 161 ? 30.406 35.065 9.636 1.00 23.72 161 GLY A C 1
ATOM 2887 O O . GLY B 2 161 ? 30.141 33.967 10.114 1.00 23.60 161 GLY A O 1
ATOM 2888 N N . HIS B 2 162 ? 30.886 35.216 8.402 1.00 26.03 162 HIS A N 1
ATOM 2889 C CA . HIS B 2 162 ? 31.109 34.064 7.524 1.00 24.14 162 HIS A CA 1
ATOM 2890 C C . HIS B 2 162 ? 32.207 33.132 8.015 1.00 22.67 162 HIS A C 1
ATOM 2891 O O . HIS B 2 162 ? 32.312 31.988 7.572 1.00 22.00 162 HIS A O 1
ATOM 2898 N N . LEU B 2 163 ? 33.033 33.630 8.922 1.00 22.17 163 LEU A N 1
ATOM 2899 C CA . LEU B 2 163 ? 34.114 32.833 9.471 1.00 22.17 163 LEU A CA 1
ATOM 2900 C C . LEU B 2 163 ? 33.581 31.571 10.159 1.00 19.75 163 LEU A C 1
ATOM 2901 O O . LEU B 2 163 ? 34.110 30.483 9.955 1.00 18.18 163 LEU A O 1
ATOM 2906 N N . ARG B 2 164 ? 32.515 31.724 10.943 1.00 16.56 164 ARG A N 1
ATOM 2907 C CA . ARG B 2 164 ? 31.938 30.619 11.722 1.00 16.16 164 ARG A CA 1
ATOM 2908 C C . ARG B 2 164 ? 31.691 29.292 11.015 1.0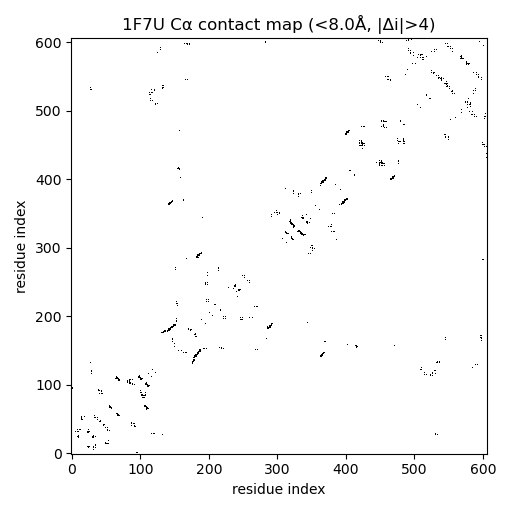0 15.31 164 ARG A C 1
ATOM 2909 O O . ARG B 2 164 ? 32.339 28.293 11.327 1.00 13.91 164 ARG A O 1
ATOM 2917 N N . SER B 2 165 ? 30.746 29.266 10.082 1.00 15.28 165 SER A N 1
ATOM 2918 C CA . SER B 2 165 ? 30.441 28.037 9.356 1.00 15.42 165 SER A CA 1
ATOM 2919 C C . SER B 2 165 ? 31.700 27.472 8.712 1.00 14.67 165 SER A C 1
ATOM 2920 O O . SER B 2 165 ? 31.926 26.262 8.713 1.00 15.90 165 SER A O 1
ATOM 2923 N N . THR B 2 166 ? 32.526 28.361 8.176 1.00 13.87 166 THR A N 1
ATOM 2924 C CA . THR B 2 166 ? 33.765 27.963 7.521 1.00 14.52 166 THR A CA 1
ATOM 2925 C C . THR B 2 166 ? 34.710 27.153 8.411 1.00 14.80 166 THR A C 1
ATOM 2926 O O . THR B 2 166 ? 35.086 26.033 8.064 1.00 14.52 166 THR A O 1
ATOM 2930 N N . ILE B 2 167 ? 35.102 27.698 9.560 1.00 13.51 167 ILE A N 1
ATOM 2931 C CA . ILE B 2 167 ? 36.043 26.957 10.399 1.00 11.63 167 ILE A CA 1
ATOM 2932 C C . ILE B 2 167 ? 35.441 25.803 11.194 1.00 9.86 167 ILE A C 1
ATOM 2933 O O . ILE B 2 167 ? 36.140 24.842 11.511 1.00 13.66 167 ILE A O 1
ATOM 2938 N N . ILE B 2 168 ? 34.153 25.881 11.513 1.00 8.65 168 ILE A N 1
ATOM 2939 C CA . ILE B 2 168 ? 33.502 24.790 12.234 1.00 10.18 168 ILE A CA 1
ATOM 2940 C C . ILE B 2 168 ? 33.441 23.579 11.296 1.00 13.78 168 ILE A C 1
ATOM 2941 O O . ILE B 2 168 ? 33.754 22.451 11.693 1.00 15.56 168 ILE A O 1
ATOM 2946 N N . GLY B 2 169 ? 33.042 23.823 10.047 1.00 13.19 169 GLY A N 1
ATOM 2947 C CA . GLY B 2 169 ? 32.965 22.752 9.068 1.00 10.98 169 GLY A CA 1
ATOM 2948 C C . GLY B 2 169 ? 34.347 22.187 8.782 1.00 10.70 169 GLY A C 1
ATOM 2949 O O . GLY B 2 169 ? 34.523 20.978 8.690 1.00 10.82 169 GLY A O 1
ATOM 2950 N N . GLY B 2 170 ? 35.333 23.068 8.649 1.00 10.87 170 GLY A N 1
ATOM 2951 C CA . GLY B 2 170 ? 36.689 22.615 8.393 1.00 12.94 170 GLY A CA 1
ATOM 2952 C C . GLY B 2 170 ? 37.166 21.710 9.512 1.00 11.08 170 GLY A C 1
ATOM 2953 O O . GLY B 2 170 ? 37.766 20.661 9.267 1.00 12.20 170 GLY A O 1
ATOM 2954 N N . PHE B 2 171 ? 36.901 22.126 10.748 1.00 11.55 171 PHE A N 1
ATOM 2955 C CA . PHE B 2 171 ? 37.277 21.351 11.929 1.00 7.16 171 PHE A CA 1
ATOM 2956 C C . PHE B 2 171 ? 36.609 19.981 11.878 1.00 7.98 171 PHE A C 1
ATOM 2957 O O . PHE B 2 171 ? 37.274 18.952 11.989 1.00 10.82 171 PHE A O 1
ATOM 2965 N N . LEU B 2 172 ? 35.289 19.972 11.718 1.00 10.36 172 LEU A N 1
ATOM 2966 C CA . LEU B 2 172 ? 34.544 18.715 11.655 1.00 11.47 172 LEU A CA 1
ATOM 2967 C C . LEU B 2 172 ? 35.039 17.793 10.542 1.00 11.71 172 LEU A C 1
ATOM 2968 O O . LEU B 2 172 ? 35.064 16.574 10.704 1.00 11.98 172 LEU A O 1
ATOM 2973 N N . ALA B 2 173 ? 35.430 18.372 9.411 1.00 13.70 173 ALA A N 1
ATOM 2974 C CA . ALA B 2 173 ? 35.925 17.568 8.299 1.00 12.66 173 ALA A CA 1
ATOM 2975 C C . ALA B 2 173 ? 37.221 16.895 8.722 1.00 12.62 173 ALA A C 1
ATOM 2976 O O . ALA B 2 173 ? 37.424 15.700 8.488 1.00 13.17 173 ALA A O 1
ATOM 2978 N N . ASN B 2 174 ? 38.105 17.659 9.354 1.00 13.54 174 ASN A N 1
ATOM 2979 C CA . ASN B 2 174 ? 39.365 17.095 9.817 1.00 13.84 174 ASN A CA 1
ATOM 2980 C C . ASN B 2 174 ? 39.134 16.029 10.885 1.00 12.02 174 ASN A C 1
ATOM 2981 O O . ASN B 2 174 ? 39.812 15.002 10.905 1.00 12.34 174 ASN A O 1
ATOM 2986 N N . LEU B 2 175 ? 38.172 16.277 11.769 1.00 13.77 175 LEU A N 1
ATOM 2987 C CA . LEU B 2 175 ? 37.872 15.352 12.859 1.00 11.43 175 LEU A CA 1
ATOM 2988 C C . LEU B 2 175 ? 37.336 14.017 12.363 1.00 12.92 175 LEU A C 1
ATOM 2989 O O . LEU B 2 175 ? 37.767 12.966 12.830 1.00 10.75 175 LEU A O 1
ATOM 2994 N N . TYR B 2 176 ? 36.386 14.059 11.429 1.00 11.84 176 TYR A N 1
ATOM 2995 C CA . TYR B 2 176 ? 35.823 12.831 10.885 1.00 12.92 176 TYR A CA 1
ATOM 2996 C C . TYR B 2 176 ? 36.864 12.021 10.115 1.00 14.22 176 TYR A C 1
ATOM 2997 O O . TYR B 2 176 ? 36.883 10.800 10.203 1.00 16.19 176 TYR A O 1
ATOM 3006 N N . GLU B 2 177 ? 37.731 12.689 9.363 1.00 14.92 177 GLU A N 1
ATOM 3007 C CA . GLU B 2 177 ? 38.762 11.964 8.623 1.00 17.96 177 GLU A CA 1
ATOM 3008 C C . GLU B 2 177 ? 39.720 11.321 9.616 1.00 20.69 177 GLU A C 1
ATOM 3009 O O . GLU B 2 177 ? 40.120 10.168 9.452 1.00 22.63 177 GLU A O 1
ATOM 3015 N N . LYS B 2 178 ? 40.071 12.067 10.659 1.00 19.71 178 LYS A N 1
ATOM 3016 C CA . LYS B 2 178 ? 40.982 11.560 11.679 1.00 16.24 178 LYS A CA 1
ATOM 3017 C C . LYS B 2 178 ? 40.416 10.312 12.349 1.00 15.36 178 LYS A C 1
ATOM 3018 O O . LYS B 2 178 ? 41.165 9.433 12.774 1.00 15.31 178 LYS A O 1
ATOM 3024 N N . LEU B 2 179 ? 39.093 10.225 12.441 1.00 16.12 179 LEU A N 1
ATOM 3025 C CA . LEU B 2 179 ? 38.480 9.068 13.073 1.00 16.39 179 LEU A CA 1
ATOM 3026 C C . LEU B 2 179 ? 37.964 7.973 12.118 1.00 18.40 179 LEU A C 1
ATOM 3027 O O . LEU B 2 179 ? 37.085 7.182 12.477 1.00 17.93 179 LEU A O 1
ATOM 3032 N N . GLY B 2 180 ? 38.512 7.933 10.906 1.00 19.10 180 GLY A N 1
ATOM 3033 C CA . GLY B 2 180 ? 38.144 6.884 9.966 1.00 21.87 180 GLY A CA 1
ATOM 3034 C C . GLY B 2 180 ? 37.165 7.107 8.825 1.00 22.68 180 GLY A C 1
ATOM 3035 O O . GLY B 2 180 ? 37.114 6.286 7.906 1.00 22.78 180 GLY A O 1
ATOM 3036 N N . TRP B 2 181 ? 36.397 8.191 8.859 1.00 18.81 181 TRP A N 1
ATOM 3037 C CA . TRP B 2 181 ? 35.417 8.448 7.809 1.00 19.76 181 TRP A CA 1
ATOM 3038 C C . TRP B 2 181 ? 35.977 8.994 6.500 1.00 22.46 181 TRP A C 1
ATOM 3039 O O . TRP B 2 181 ? 37.045 9.608 6.464 1.00 23.70 181 TRP A O 1
ATOM 3050 N N . GLU B 2 182 ? 35.237 8.758 5.422 1.00 20.82 182 GLU A N 1
ATOM 3051 C CA . GLU B 2 182 ? 35.600 9.291 4.119 1.00 23.54 182 GLU A CA 1
ATOM 3052 C C . GLU B 2 182 ? 34.785 10.581 4.151 1.00 20.03 182 GLU A C 1
ATOM 3053 O O . GLU B 2 182 ? 33.583 10.548 4.414 1.00 19.87 182 GLU A O 1
ATOM 3059 N N . VAL B 2 183 ? 35.427 11.715 3.903 1.00 19.84 183 VAL A N 1
ATOM 3060 C CA . VAL B 2 183 ? 34.719 12.985 3.978 1.00 18.82 183 VAL A CA 1
ATOM 3061 C C . VAL B 2 183 ? 34.632 13.768 2.689 1.00 17.30 183 VAL A C 1
ATOM 3062 O O . VAL B 2 183 ? 35.619 13.924 1.975 1.00 16.78 183 VAL A O 1
ATOM 3066 N N . ILE B 2 184 ? 33.438 14.278 2.413 1.00 15.40 184 ILE A N 1
ATOM 3067 C CA . ILE B 2 184 ? 33.217 15.092 1.233 1.00 16.68 184 ILE A CA 1
ATOM 3068 C C . ILE B 2 184 ? 32.991 16.523 1.707 1.00 15.07 184 ILE A C 1
ATOM 3069 O O . ILE B 2 184 ? 31.967 16.818 2.313 1.00 15.35 184 ILE A O 1
ATOM 3074 N N . ARG B 2 185 ? 33.950 17.404 1.444 1.00 15.09 185 ARG A N 1
ATOM 3075 C CA . ARG B 2 185 ? 33.820 18.802 1.837 1.00 18.48 185 ARG A CA 1
ATOM 3076 C C . ARG B 2 185 ? 33.067 19.522 0.719 1.00 19.78 185 ARG A C 1
ATOM 3077 O O . ARG B 2 185 ? 33.580 19.677 -0.392 1.00 19.46 185 ARG A O 1
ATOM 3085 N N . MET B 2 186 ? 31.847 19.955 1.018 1.00 20.67 186 MET A N 1
ATOM 3086 C CA . MET B 2 186 ? 31.014 20.627 0.032 1.00 19.61 186 MET A CA 1
ATOM 3087 C C . MET B 2 186 ? 30.593 22.039 0.397 1.00 22.62 186 MET A C 1
ATOM 3088 O O . MET B 2 186 ? 30.190 22.311 1.531 1.00 24.19 186 MET A O 1
ATOM 3093 N N . ASN B 2 187 ? 30.672 22.925 -0.591 1.00 19.96 187 ASN A N 1
ATOM 3094 C CA . ASN B 2 187 ? 30.298 24.325 -0.434 1.00 19.75 187 ASN A CA 1
ATOM 3095 C C . ASN B 2 187 ? 29.029 24.560 -1.260 1.00 24.21 187 ASN A C 1
ATOM 3096 O O . ASN B 2 187 ? 29.082 24.582 -2.494 1.00 23.97 187 ASN A O 1
ATOM 3101 N N . TYR B 2 188 ? 27.899 24.733 -0.575 1.00 23.09 188 TYR A N 1
ATOM 3102 C CA . TYR B 2 188 ? 26.598 24.945 -1.219 1.00 23.06 188 TYR A CA 1
ATOM 3103 C C . TYR B 2 188 ? 26.350 26.430 -1.481 1.00 23.80 188 TYR A C 1
ATOM 3104 O O . TYR B 2 188 ? 25.612 27.096 -0.751 1.00 24.06 188 TYR A O 1
ATOM 3113 N N . LEU B 2 189 ? 26.967 26.941 -2.539 1.00 23.14 189 LEU A N 1
ATOM 3114 C CA . LEU B 2 189 ? 26.849 28.348 -2.896 1.00 22.02 189 LEU A CA 1
ATOM 3115 C C . LEU B 2 189 ? 25.418 28.814 -3.096 1.00 23.49 189 LEU A C 1
ATOM 3116 O O . LEU B 2 189 ? 24.579 28.072 -3.607 1.00 25.05 189 LEU A O 1
ATOM 3121 N N . GLY B 2 190 ? 25.141 30.043 -2.670 1.00 20.84 190 GLY A N 1
ATOM 3122 C CA . GLY B 2 190 ? 23.821 30.611 -2.860 1.00 19.87 190 GLY A CA 1
ATOM 3123 C C . GLY B 2 190 ? 23.938 31.356 -4.178 1.00 21.49 190 GLY A C 1
ATOM 3124 O O . GLY B 2 190 ? 24.144 32.570 -4.197 1.00 20.47 190 GLY A O 1
ATOM 3125 N N . ASP B 2 191 ? 23.813 30.619 -5.279 1.00 21.98 191 ASP A N 1
ATOM 3126 C CA . ASP B 2 191 ? 23.960 31.178 -6.621 1.00 28.47 191 ASP A CA 1
ATOM 3127 C C . ASP B 2 191 ? 22.701 31.120 -7.483 1.00 32.39 191 ASP A C 1
ATOM 3128 O O . ASP B 2 191 ? 22.795 30.894 -8.686 1.00 31.32 191 ASP A O 1
ATOM 3133 N N . TRP B 2 192 ? 21.536 31.335 -6.880 1.00 37.58 192 TRP A N 1
ATOM 3134 C CA . TRP B 2 192 ? 20.274 31.278 -7.616 1.00 43.14 192 TRP A CA 1
ATOM 3135 C C . TRP B 2 192 ? 19.269 32.240 -6.982 1.00 45.07 192 TRP A C 1
ATOM 3136 O O . TRP B 2 192 ? 19.596 32.959 -6.040 1.00 47.15 192 TRP A O 1
ATOM 3147 N N . GLY B 2 193 ? 18.045 32.246 -7.499 1.00 48.28 193 GLY A N 1
ATOM 3148 C CA . GLY B 2 193 ? 17.015 33.116 -6.955 1.00 52.12 193 GLY A CA 1
ATOM 3149 C C . GLY B 2 193 ? 17.095 34.550 -7.441 1.00 55.64 193 GLY A C 1
ATOM 3150 O O . GLY B 2 193 ? 18.056 34.931 -8.113 1.00 53.61 193 GLY A O 1
ATOM 3151 N N . LYS B 2 194 ? 16.080 35.345 -7.106 1.00 58.90 194 LYS A N 1
ATOM 3152 C CA . LYS B 2 194 ? 16.040 36.749 -7.504 1.00 62.00 194 LYS A CA 1
ATOM 3153 C C . LYS B 2 194 ? 17.351 37.414 -7.126 1.00 63.89 194 LYS A C 1
ATOM 3154 O O . LYS B 2 194 ? 17.843 38.291 -7.835 1.00 64.71 194 LYS A O 1
ATOM 3160 N N . GLN B 2 195 ? 17.907 36.989 -5.997 1.00 66.34 195 GLN A N 1
ATOM 3161 C CA . GLN B 2 195 ? 19.170 37.525 -5.518 1.00 68.64 195 GLN A CA 1
ATOM 3162 C C . GLN B 2 195 ? 20.147 37.663 -6.679 1.00 68.77 195 GLN A C 1
ATOM 3163 O O . GLN B 2 195 ? 20.775 38.706 -6.852 1.00 69.56 195 GLN A O 1
ATOM 3169 N N . PHE B 2 196 ? 20.263 36.603 -7.475 1.00 68.79 196 PHE A N 1
ATOM 3170 C CA . PHE B 2 196 ? 21.169 36.602 -8.617 1.00 68.15 196 PHE A CA 1
ATOM 3171 C C . PHE B 2 196 ? 20.561 37.295 -9.832 1.00 66.97 196 PHE A C 1
ATOM 3172 O O . PHE B 2 196 ? 21.276 37.889 -10.639 1.00 65.68 196 PHE A O 1
ATOM 3180 N N . GLY B 2 197 ? 19.241 37.207 -9.965 1.00 66.30 197 GLY A N 1
ATOM 3181 C CA . GLY B 2 197 ? 18.575 37.846 -11.084 1.00 65.90 197 GLY A CA 1
ATOM 3182 C C . GLY B 2 197 ? 18.710 39.353 -10.986 1.00 66.05 197 GLY A C 1
ATOM 3183 O O . GLY B 2 197 ? 18.486 40.077 -11.958 1.00 65.86 197 GLY A O 1
ATOM 3184 N N . LEU B 2 198 ? 19.082 39.825 -9.800 1.00 65.65 198 LEU A N 1
ATOM 3185 C CA . LEU B 2 198 ? 19.255 41.250 -9.557 1.00 65.28 198 LEU A CA 1
ATOM 3186 C C . LEU B 2 198 ? 20.618 41.693 -10.077 1.00 64.39 198 LEU A C 1
ATOM 3187 O O . LEU B 2 198 ? 20.775 42.817 -10.554 1.00 63.87 198 LEU A O 1
ATOM 3192 N N . LEU B 2 199 ? 21.601 40.801 -9.979 1.00 64.53 199 LEU A N 1
ATOM 3193 C CA . LEU B 2 199 ? 22.952 41.083 -10.456 1.00 64.45 199 LEU A CA 1
ATOM 3194 C C . LEU B 2 199 ? 22.955 41.171 -11.974 1.00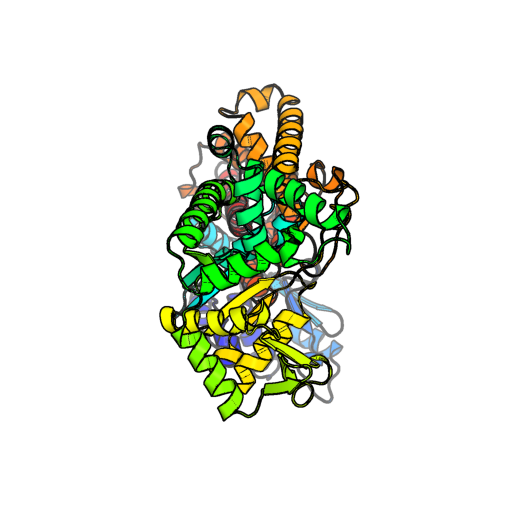 64.15 199 LEU A C 1
ATOM 3195 O O . LEU B 2 199 ? 23.669 41.988 -12.557 1.00 65.48 199 LEU A O 1
ATOM 3200 N N . ALA B 2 200 ? 22.159 40.318 -12.610 1.00 63.61 200 ALA A N 1
ATOM 3201 C CA . ALA B 2 200 ? 22.062 40.296 -14.063 1.00 62.86 200 ALA A CA 1
ATOM 3202 C C . ALA B 2 200 ? 21.758 41.699 -14.573 1.00 62.06 200 ALA A C 1
ATOM 3203 O O . ALA B 2 200 ? 22.589 42.323 -15.234 1.00 60.11 200 ALA A O 1
ATOM 3205 N N . VAL B 2 201 ? 20.563 42.190 -14.255 1.00 61.80 201 VAL A N 1
ATOM 3206 C CA . VAL B 2 201 ? 20.135 43.521 -14.669 1.00 61.25 201 VAL A CA 1
ATOM 3207 C C . VAL B 2 201 ? 21.103 44.586 -14.158 1.00 60.65 201 VAL A C 1
ATOM 3208 O O . VAL B 2 201 ? 21.511 45.479 -14.905 1.00 60.44 201 VAL A O 1
ATOM 3212 N N . GLY B 2 202 ? 21.472 44.481 -12.884 1.00 58.70 202 GLY A N 1
ATOM 3213 C CA . GLY B 2 202 ? 22.390 45.439 -12.298 1.00 56.31 202 GLY A CA 1
ATOM 3214 C C . GLY B 2 202 ? 23.692 45.536 -13.067 1.00 54.42 202 GLY A C 1
ATOM 3215 O O . GLY B 2 202 ? 24.253 46.620 -13.215 1.00 53.79 202 GLY A O 1
ATOM 3216 N N . PHE B 2 203 ? 24.180 44.401 -13.555 1.00 53.93 203 PHE A N 1
ATOM 3217 C CA . PHE B 2 203 ? 25.425 44.380 -14.311 1.00 53.95 203 PHE A CA 1
ATOM 3218 C C . PHE B 2 203 ? 25.204 44.994 -15.688 1.00 54.77 203 PHE A C 1
ATOM 3219 O O . PHE B 2 203 ? 26.078 45.670 -16.224 1.00 54.23 203 PHE A O 1
ATOM 3227 N N . GLU B 2 204 ? 24.035 44.748 -16.266 1.00 55.75 204 GLU A N 1
ATOM 3228 C CA . GLU B 2 204 ? 23.723 45.303 -17.575 1.00 58.03 204 GLU A CA 1
ATOM 3229 C C . GLU B 2 204 ? 23.677 46.818 -17.420 1.00 58.16 204 GLU A C 1
ATOM 3230 O O . GLU B 2 204 ? 24.019 47.563 -18.337 1.00 58.10 204 GLU A O 1
ATOM 3236 N N . ARG B 2 205 ? 23.268 47.258 -16.234 1.00 58.10 205 ARG A N 1
ATOM 3237 C CA . ARG B 2 205 ? 23.148 48.677 -15.930 1.00 58.45 205 ARG A CA 1
ATOM 3238 C C . ARG B 2 205 ? 24.479 49.336 -15.574 1.00 56.58 205 ARG A C 1
ATOM 3239 O O . ARG B 2 205 ? 24.922 50.256 -16.259 1.00 56.22 205 ARG A O 1
ATOM 3247 N N . TYR B 2 206 ? 25.115 48.868 -14.505 1.00 55.33 206 TYR A N 1
ATOM 3248 C CA . TYR B 2 206 ? 26.379 49.452 -14.067 1.00 53.73 206 TYR A CA 1
ATOM 3249 C C . TYR B 2 206 ? 27.588 48.559 -14.293 1.00 55.04 206 TYR A C 1
ATOM 3250 O O . TYR B 2 206 ? 28.684 48.864 -13.825 1.00 55.05 206 TYR A O 1
ATOM 3259 N N . GLY B 2 207 ? 27.389 47.460 -15.011 1.00 57.43 207 GLY A N 1
ATOM 3260 C CA . GLY B 2 207 ? 28.485 46.548 -15.276 1.00 60.39 207 GLY A CA 1
ATOM 3261 C C . GLY B 2 207 ? 29.623 47.211 -16.023 1.00 63.78 207 GLY A C 1
ATOM 3262 O O . GLY B 2 207 ? 29.415 47.884 -17.031 1.00 63.37 207 GLY A O 1
ATOM 3263 N N . ASN B 2 208 ? 30.835 47.021 -15.519 1.00 67.89 208 ASN A N 1
ATOM 3264 C CA . ASN B 2 208 ? 32.018 47.599 -16.136 1.00 72.71 208 ASN A CA 1
ATOM 3265 C C . ASN B 2 208 ? 32.973 46.466 -16.496 1.00 75.78 208 ASN A C 1
ATOM 3266 O O . ASN B 2 208 ? 33.552 45.827 -15.618 1.00 76.44 208 ASN A O 1
ATOM 3271 N N . GLU B 2 209 ? 33.128 46.221 -17.793 1.00 79.34 209 GLU A N 1
ATOM 3272 C CA . GLU B 2 209 ? 33.996 45.152 -18.274 1.00 82.93 209 GLU A CA 1
ATOM 3273 C C . GLU B 2 209 ? 35.400 45.185 -17.674 1.00 84.90 209 GLU A C 1
ATOM 3274 O O . GLU B 2 209 ? 35.798 44.263 -16.961 1.00 84.32 209 GLU A O 1
ATOM 3280 N N . GLU B 2 210 ? 36.148 46.245 -17.966 1.00 87.48 210 GLU A N 1
ATOM 3281 C CA . GLU B 2 210 ? 37.510 46.381 -17.457 1.00 90.41 210 GLU A CA 1
ATOM 3282 C C . GLU B 2 210 ? 37.586 46.331 -15.931 1.00 91.72 210 GLU A C 1
ATOM 3283 O O . GLU B 2 210 ? 38.593 45.898 -15.368 1.00 92.40 210 GLU A O 1
ATOM 3289 N N . ALA B 2 211 ? 36.522 46.769 -15.264 1.00 92.73 211 ALA A N 1
ATOM 3290 C CA . ALA B 2 211 ? 36.483 46.773 -13.805 1.00 92.98 211 ALA A CA 1
ATOM 3291 C C . ALA B 2 211 ? 36.318 45.368 -13.234 1.00 92.98 211 ALA A C 1
ATOM 3292 O O . ALA B 2 211 ? 36.975 45.007 -12.259 1.00 92.75 211 ALA A O 1
ATOM 3294 N N . LEU B 2 212 ? 35.435 44.582 -13.843 1.00 93.66 212 LEU A N 1
ATOM 3295 C CA . LEU B 2 212 ? 35.186 43.216 -13.392 1.00 94.02 212 LEU A CA 1
ATOM 3296 C C . LEU B 2 212 ? 36.464 42.390 -13.498 1.00 94.37 212 LEU A C 1
ATOM 3297 O O . LEU B 2 212 ? 36.547 41.281 -12.965 1.00 93.99 212 LEU A O 1
ATOM 3302 N N . VAL B 2 213 ? 37.456 42.943 -14.189 1.00 94.16 213 VAL A N 1
ATOM 3303 C CA . VAL B 2 213 ? 38.740 42.278 -14.375 1.00 93.91 213 VAL A CA 1
ATOM 3304 C C . VAL B 2 213 ? 39.490 42.159 -13.051 1.00 93.11 213 VAL A C 1
ATOM 3305 O O . VAL B 2 213 ? 39.845 41.059 -12.626 1.00 92.85 213 VAL A O 1
ATOM 3309 N N . LYS B 2 214 ? 39.725 43.298 -12.406 1.00 92.39 214 LYS A N 1
ATOM 3310 C CA . LYS B 2 214 ? 40.436 43.333 -11.132 1.00 91.55 214 LYS A CA 1
ATOM 3311 C C . LYS B 2 214 ? 39.902 42.301 -10.142 1.00 90.58 214 LYS A C 1
ATOM 3312 O O . LYS B 2 214 ? 40.570 41.307 -9.856 1.00 90.43 214 LYS A O 1
ATOM 3318 N N . ASP B 2 215 ? 38.702 42.537 -9.621 1.00 89.44 215 ASP A N 1
ATOM 3319 C CA . ASP B 2 215 ? 38.100 41.613 -8.666 1.00 88.09 215 ASP A CA 1
ATOM 3320 C C . ASP B 2 215 ? 36.595 41.463 -8.857 1.00 86.11 215 ASP A C 1
ATOM 3321 O O . ASP B 2 215 ? 35.843 42.432 -8.760 1.00 86.22 215 ASP A O 1
ATOM 3326 N N . PRO B 2 216 ? 36.140 40.232 -9.131 1.00 84.68 216 PRO A N 1
ATOM 3327 C CA . PRO B 2 216 ? 34.723 39.921 -9.340 1.00 83.26 216 PRO A CA 1
ATOM 3328 C C . PRO B 2 216 ? 33.837 40.283 -8.149 1.00 81.25 216 PRO A C 1
ATOM 3329 O O . PRO B 2 216 ? 33.009 41.189 -8.233 1.00 80.55 216 PRO A O 1
ATOM 3333 N N . ILE B 2 217 ? 34.023 39.565 -7.044 1.00 79.32 217 ILE A N 1
ATOM 3334 C CA . ILE B 2 217 ? 33.240 39.779 -5.830 1.00 77.21 217 ILE A CA 1
ATOM 3335 C C . ILE B 2 217 ? 33.152 41.247 -5.418 1.00 76.34 217 ILE A C 1
ATOM 3336 O O . ILE B 2 217 ? 32.150 41.676 -4.844 1.00 76.01 217 ILE A O 1
ATOM 3341 N N . HIS B 2 218 ? 34.197 42.014 -5.710 1.00 74.76 218 HIS A N 1
ATOM 3342 C CA . HIS B 2 218 ? 34.213 43.433 -5.369 1.00 72.91 218 HIS A CA 1
ATOM 3343 C C . HIS B 2 218 ? 33.237 44.187 -6.264 1.00 70.48 218 HIS A C 1
ATOM 3344 O O . HIS B 2 218 ? 32.227 44.716 -5.795 1.00 69.82 218 HIS A O 1
ATOM 3351 N N . HIS B 2 219 ? 33.549 44.226 -7.556 1.00 66.51 219 HIS A N 1
ATOM 3352 C CA . HIS B 2 219 ? 32.715 44.913 -8.531 1.00 62.67 219 HIS A CA 1
ATOM 3353 C C . HIS B 2 219 ? 31.282 44.397 -8.480 1.00 60.34 219 HIS A C 1
ATOM 3354 O O . HIS B 2 219 ? 30.330 45.179 -8.467 1.00 59.45 219 HIS A O 1
ATOM 3361 N N . LEU B 2 220 ? 31.131 43.077 -8.449 1.00 56.36 220 LEU A N 1
ATOM 3362 C CA . LEU B 2 220 ? 29.809 42.474 -8.399 1.00 53.33 220 LEU A CA 1
ATOM 3363 C C . LEU B 2 220 ? 29.052 42.936 -7.163 1.00 51.76 220 LEU A C 1
ATOM 3364 O O . LEU B 2 220 ? 27.822 43.014 -7.171 1.00 50.73 220 LEU A O 1
ATOM 3369 N N . PHE B 2 221 ? 29.788 43.243 -6.098 1.00 50.21 221 PHE A N 1
ATOM 3370 C CA . PHE B 2 221 ? 29.159 43.707 -4.869 1.00 49.07 221 PHE A CA 1
ATOM 3371 C C . PHE B 2 221 ? 28.638 45.125 -5.063 1.00 47.32 221 PHE A C 1
ATOM 3372 O O . PHE B 2 221 ? 27.494 45.424 -4.718 1.00 46.48 221 PHE A O 1
ATOM 3380 N N . ASP B 2 222 ? 29.480 45.994 -5.616 1.00 45.29 222 ASP A N 1
ATOM 3381 C CA . ASP B 2 222 ? 29.084 47.375 -5.867 1.00 45.69 222 ASP A CA 1
ATOM 3382 C C . ASP B 2 222 ? 27.811 47.382 -6.707 1.00 44.41 222 ASP A C 1
ATOM 3383 O O . ASP B 2 222 ? 26.848 48.083 -6.392 1.00 43.45 222 ASP A O 1
ATOM 3388 N N . VAL B 2 223 ? 27.818 46.589 -7.775 1.00 43.34 223 VAL A N 1
ATOM 3389 C CA . VAL B 2 223 ? 26.673 46.488 -8.670 1.00 45.20 223 VAL A CA 1
ATOM 3390 C C . VAL B 2 223 ? 25.414 46.103 -7.899 1.00 47.62 223 VAL A C 1
ATOM 3391 O O . VAL B 2 223 ? 24.352 46.693 -8.096 1.00 47.03 223 VAL A O 1
ATOM 3395 N N . TYR B 2 224 ? 25.538 45.111 -7.022 1.00 50.66 224 TYR A N 1
ATOM 3396 C CA . TYR B 2 224 ? 24.406 44.661 -6.221 1.00 53.39 224 TYR A CA 1
ATOM 3397 C C . TYR B 2 224 ? 23.939 45.800 -5.323 1.00 52.85 224 TYR A C 1
ATOM 3398 O O . TYR B 2 224 ? 22.743 46.067 -5.212 1.00 52.87 224 TYR A O 1
ATOM 3407 N N . VAL B 2 225 ? 24.890 46.471 -4.684 1.00 51.67 225 VAL A N 1
ATOM 3408 C CA . VAL B 2 225 ? 24.569 47.589 -3.808 1.00 52.83 225 VAL A CA 1
ATOM 3409 C C . VAL B 2 225 ? 23.859 48.682 -4.608 1.00 53.03 225 VAL A C 1
ATOM 3410 O O . VAL B 2 225 ? 22.789 49.160 -4.223 1.00 51.42 225 VAL A O 1
ATOM 3414 N N . ARG B 2 226 ? 24.465 49.060 -5.729 1.00 53.48 226 ARG A N 1
ATOM 3415 C CA . ARG B 2 226 ? 23.928 50.099 -6.602 1.00 53.61 226 ARG A CA 1
ATOM 3416 C C . ARG B 2 226 ? 22.542 49.764 -7.153 1.00 55.43 226 ARG A C 1
ATOM 3417 O O . ARG B 2 226 ? 21.650 50.615 -7.161 1.00 53.78 226 ARG A O 1
ATOM 3425 N N . ILE B 2 227 ? 22.364 48.528 -7.612 1.00 57.33 227 ILE A N 1
ATOM 3426 C CA . ILE B 2 227 ? 21.084 48.103 -8.171 1.00 60.82 227 ILE A CA 1
ATOM 3427 C C . ILE B 2 227 ? 19.995 47.986 -7.100 1.00 63.64 227 ILE A C 1
ATOM 3428 O O . ILE B 2 227 ? 18.814 48.190 -7.386 1.00 64.12 227 ILE A O 1
ATOM 3433 N N . ASN B 2 228 ? 20.391 47.660 -5.871 1.00 66.02 228 ASN A N 1
ATOM 3434 C CA . ASN B 2 228 ? 19.433 47.534 -4.773 1.00 68.80 228 ASN A CA 1
ATOM 3435 C C . ASN B 2 228 ? 18.857 48.891 -4.391 1.00 70.19 228 ASN A C 1
ATOM 3436 O O . ASN B 2 228 ? 17.726 48.985 -3.915 1.00 69.35 228 ASN A O 1
ATOM 3441 N N . LYS B 2 229 ? 19.645 49.940 -4.599 1.00 72.79 229 LYS A N 1
ATOM 3442 C CA . LYS B 2 229 ? 19.210 51.293 -4.286 1.00 75.31 229 LYS A CA 1
ATOM 3443 C C . LYS B 2 229 ? 18.208 51.770 -5.330 1.00 77.93 229 LYS A C 1
ATOM 3444 O O . LYS B 2 229 ? 17.280 52.513 -5.014 1.00 79.25 229 LYS A O 1
ATOM 3450 N N . ASP B 2 230 ? 18.397 51.336 -6.572 1.00 80.35 230 ASP A N 1
ATOM 3451 C CA . ASP B 2 230 ? 17.501 51.722 -7.656 1.00 83.92 230 ASP A CA 1
ATOM 3452 C C . ASP B 2 230 ? 16.077 51.233 -7.410 1.00 86.48 230 ASP A C 1
ATOM 3453 O O . ASP B 2 230 ? 15.113 51.899 -7.787 1.00 85.83 230 ASP A O 1
ATOM 3458 N N . ILE B 2 231 ? 15.950 50.069 -6.780 1.00 89.84 231 ILE A N 1
ATOM 3459 C CA . ILE B 2 231 ? 14.637 49.503 -6.488 1.00 93.54 231 ILE A CA 1
ATOM 3460 C C . ILE B 2 231 ? 14.194 49.863 -5.074 1.00 96.40 231 ILE A C 1
ATOM 3461 O O . ILE B 2 231 ? 13.072 49.556 -4.668 1.00 96.73 231 ILE A O 1
ATOM 3466 N N . GLU B 2 232 ? 15.083 50.513 -4.328 1.00 99.53 232 GLU A N 1
ATOM 3467 C CA . GLU B 2 232 ? 14.786 50.921 -2.960 1.00 102.85 232 GLU A CA 1
ATOM 3468 C C . GLU B 2 232 ? 14.530 52.424 -2.894 1.00 105.12 232 GLU A C 1
ATOM 3469 O O . GLU B 2 232 ? 13.993 52.931 -1.909 1.00 105.51 232 GLU A O 1
ATOM 3475 N N . GLU B 2 233 ? 14.918 53.132 -3.950 1.00 107.62 233 GLU A N 1
ATOM 3476 C CA . GLU B 2 233 ? 14.731 54.576 -4.018 1.00 110.09 233 GLU A CA 1
ATOM 3477 C C . GLU B 2 233 ? 13.480 54.908 -4.824 1.00 111.57 233 GLU A C 1
ATOM 3478 O O . GLU B 2 233 ? 12.718 55.805 -4.464 1.00 112.02 233 GLU A O 1
ATOM 3484 N N . GLU B 2 234 ? 13.278 54.178 -5.917 1.00 113.38 234 GLU A N 1
ATOM 3485 C CA . GLU B 2 234 ? 12.118 54.385 -6.776 1.00 115.26 234 GLU A CA 1
ATOM 3486 C C . GLU B 2 234 ? 10.832 54.205 -5.977 1.00 116.09 234 GLU A C 1
ATOM 3487 O O . GLU B 2 234 ? 9.815 54.836 -6.266 1.00 115.95 234 GLU A O 1
ATOM 3493 N N . GLY B 2 235 ? 10.889 53.339 -4.969 1.00 116.97 235 GLY A N 1
ATOM 3494 C CA . GLY B 2 235 ? 9.725 53.087 -4.139 1.00 118.13 235 GLY A CA 1
ATOM 3495 C C . GLY B 2 235 ? 8.654 52.297 -4.865 1.00 118.74 235 GLY A C 1
ATOM 3496 O O . GLY B 2 235 ? 8.944 51.567 -5.813 1.00 118.75 235 GLY A O 1
ATOM 3497 N N . ASP B 2 236 ? 7.411 52.441 -4.416 1.00 119.22 236 ASP A N 1
ATOM 3498 C CA . ASP B 2 236 ? 6.291 51.739 -5.029 1.00 119.69 236 ASP A CA 1
ATOM 3499 C C . ASP B 2 236 ? 5.655 52.607 -6.112 1.00 119.69 236 ASP A C 1
ATOM 3500 O O . ASP B 2 236 ? 4.441 52.578 -6.312 1.00 119.36 236 ASP A O 1
ATOM 3505 N N . SER B 2 237 ? 6.486 53.377 -6.806 1.00 119.84 237 SER A N 1
ATOM 3506 C CA . SER B 2 237 ? 6.015 54.262 -7.866 1.00 120.01 237 SER A CA 1
ATOM 3507 C C . SER B 2 237 ? 5.710 53.483 -9.141 1.00 119.95 237 SER A C 1
ATOM 3508 O O . SER B 2 237 ? 4.637 52.895 -9.281 1.00 119.70 237 SER A O 1
ATOM 3511 N N . ILE B 2 238 ? 6.663 53.491 -10.069 1.00 120.02 238 ILE A N 1
ATOM 3512 C CA . ILE B 2 238 ? 6.520 52.787 -11.338 1.00 120.10 238 ILE A CA 1
ATOM 3513 C C . ILE B 2 238 ? 6.339 51.291 -11.083 1.00 120.10 238 ILE A C 1
ATOM 3514 O O . ILE B 2 238 ? 7.004 50.720 -10.217 1.00 120.10 238 ILE A O 1
ATOM 3519 N N . PRO B 2 239 ? 5.431 50.638 -11.832 1.00 120.10 239 PRO A N 1
ATOM 3520 C CA . PRO B 2 239 ? 5.177 49.202 -11.673 1.00 120.10 239 PRO A CA 1
ATOM 3521 C C . PRO B 2 239 ? 6.465 48.385 -11.584 1.00 120.10 239 PRO A C 1
ATOM 3522 O O . PRO B 2 239 ? 7.442 48.679 -12.271 1.00 120.10 239 PRO A O 1
ATOM 3526 N N . LEU B 2 240 ? 6.456 47.361 -10.733 1.00 119.95 240 LEU A N 1
ATOM 3527 C CA . LEU B 2 240 ? 7.621 46.501 -10.535 1.00 119.78 240 LEU A CA 1
ATOM 3528 C C . LEU B 2 240 ? 8.395 46.209 -11.819 1.00 120.04 240 LEU A C 1
ATOM 3529 O O . LEU B 2 240 ? 9.481 46.751 -12.032 1.00 120.10 240 LEU A O 1
ATOM 3534 N N . GLU B 2 241 ? 7.838 45.354 -12.672 1.00 120.10 241 GLU A N 1
ATOM 3535 C CA . GLU B 2 241 ? 8.495 44.993 -13.925 1.00 120.10 241 GLU A CA 1
ATOM 3536 C C . GLU B 2 241 ? 8.685 46.188 -14.851 1.00 120.10 241 GLU A C 1
ATOM 3537 O O . GLU B 2 241 ? 9.718 46.314 -15.509 1.00 120.10 241 GLU A O 1
ATOM 3543 N N . GLN B 2 242 ? 7.687 47.064 -14.900 1.00 120.10 242 GLN A N 1
ATOM 3544 C CA . GLN B 2 242 ? 7.758 48.247 -15.748 1.00 120.02 242 GLN A CA 1
ATOM 3545 C C . GLN B 2 242 ? 8.822 49.201 -15.210 1.00 119.93 242 GLN A C 1
ATOM 3546 O O . GLN B 2 242 ? 9.091 50.248 -15.800 1.00 120.01 242 GLN A O 1
ATOM 3552 N N . SER B 2 243 ? 9.428 48.825 -14.087 1.00 119.45 243 SER A N 1
ATOM 3553 C CA . SER B 2 243 ? 10.463 49.638 -13.461 1.00 119.04 243 SER A CA 1
ATOM 3554 C C . SER B 2 243 ? 11.824 48.946 -13.519 1.00 118.37 243 SER A C 1
ATOM 3555 O O . SER B 2 243 ? 12.498 48.979 -14.549 1.00 118.08 243 SER A O 1
ATOM 3558 N N . THR B 2 244 ? 12.223 48.320 -12.415 1.00 117.41 244 THR A N 1
ATOM 3559 C CA . THR B 2 244 ? 13.509 47.631 -12.350 1.00 116.05 244 THR A CA 1
ATOM 3560 C C . THR B 2 244 ? 13.420 46.285 -11.634 1.00 115.06 244 THR A C 1
ATOM 3561 O O . THR B 2 244 ? 13.676 45.239 -12.232 1.00 115.10 244 THR A O 1
ATOM 3565 N N . ASN B 2 245 ? 13.062 46.316 -10.354 1.00 113.91 245 ASN A N 1
ATOM 3566 C CA . ASN B 2 245 ? 12.950 45.099 -9.553 1.00 112.78 245 ASN A CA 1
ATOM 3567 C C . ASN B 2 245 ? 12.145 44.016 -10.264 1.00 112.23 245 ASN A C 1
ATOM 3568 O O . ASN B 2 245 ? 12.407 42.825 -10.096 1.00 112.26 245 ASN A O 1
ATOM 3573 N N . GLY B 2 246 ? 11.166 44.437 -11.056 1.00 111.73 246 GLY A N 1
ATOM 3574 C CA . GLY B 2 246 ? 10.341 43.486 -11.776 1.00 110.40 246 GLY A CA 1
ATOM 3575 C C . GLY B 2 246 ? 11.079 42.820 -12.921 1.00 109.44 246 GLY A C 1
ATOM 3576 O O . GLY B 2 246 ? 10.982 41.607 -13.104 1.00 109.26 246 GLY A O 1
ATOM 3577 N N . LYS B 2 247 ? 11.815 43.608 -13.698 1.00 108.20 247 LYS A N 1
ATOM 3578 C CA . LYS B 2 247 ? 12.567 43.060 -14.820 1.00 106.84 247 LYS A CA 1
ATOM 3579 C C . LYS B 2 247 ? 13.814 42.339 -14.320 1.00 105.88 247 LYS A C 1
ATOM 3580 O O . LYS B 2 247 ? 14.807 42.217 -15.037 1.00 106.44 247 LYS A O 1
ATOM 3586 N N . ALA B 2 248 ? 13.746 41.864 -13.080 1.00 104.16 248 ALA A N 1
ATOM 3587 C CA . ALA B 2 248 ? 14.843 41.135 -12.455 1.00 102.35 248 ALA A CA 1
ATOM 3588 C C . ALA B 2 248 ? 14.333 39.748 -12.079 1.00 101.51 248 ALA A C 1
ATOM 3589 O O . ALA B 2 248 ? 15.068 38.764 -12.140 1.00 100.89 248 ALA A O 1
ATOM 3591 N N . ARG B 2 249 ? 13.065 39.685 -11.689 1.00 100.88 249 ARG A N 1
ATOM 3592 C CA . ARG B 2 249 ? 12.434 38.426 -11.316 1.00 100.20 249 ARG A CA 1
ATOM 3593 C C . ARG B 2 249 ? 12.244 37.604 -12.585 1.00 99.46 249 ARG A C 1
ATOM 3594 O O . ARG B 2 249 ? 12.264 36.373 -12.554 1.00 99.53 249 ARG A O 1
ATOM 3602 N N . GLU B 2 250 ? 12.057 38.302 -13.702 1.00 98.20 250 GLU A N 1
ATOM 3603 C CA . GLU B 2 250 ? 11.865 37.655 -14.994 1.00 97.08 250 GLU A CA 1
ATOM 3604 C C . GLU B 2 250 ? 13.169 37.025 -15.470 1.00 95.14 250 GLU A C 1
ATOM 3605 O O . GLU B 2 250 ? 13.173 35.915 -16.001 1.00 93.93 250 GLU A O 1
ATOM 3611 N N . TYR B 2 251 ? 14.274 37.739 -15.281 1.00 93.10 251 TYR A N 1
ATOM 3612 C CA . TYR B 2 251 ? 15.577 37.226 -15.681 1.00 91.27 251 TYR A CA 1
ATOM 3613 C C . TYR B 2 251 ? 15.856 35.919 -14.952 1.00 88.30 251 TYR A C 1
ATOM 3614 O O . TYR B 2 251 ? 16.537 35.038 -15.476 1.00 87.54 251 TYR A O 1
ATOM 3623 N N . PHE B 2 252 ? 15.321 35.798 -13.742 1.00 84.51 252 PHE A N 1
ATOM 3624 C CA . PHE B 2 252 ? 15.514 34.588 -12.958 1.00 81.55 252 PHE A CA 1
ATOM 3625 C C . PHE B 2 252 ? 14.760 33.424 -13.592 1.00 79.84 252 PHE A C 1
ATOM 3626 O O . PHE B 2 252 ? 15.352 32.388 -13.899 1.00 78.87 252 PHE A O 1
ATOM 3634 N N . LYS B 2 253 ? 13.455 33.594 -13.789 1.00 78.65 253 LYS A N 1
ATOM 3635 C CA . LYS B 2 253 ? 12.652 32.542 -14.403 1.00 77.33 253 LYS A CA 1
ATOM 3636 C C . LYS B 2 253 ? 13.195 32.300 -15.804 1.00 74.74 253 LYS A C 1
ATOM 3637 O O . LYS B 2 253 ? 13.027 31.224 -16.376 1.00 73.51 253 LYS A O 1
ATOM 3643 N N . ARG B 2 254 ? 13.859 33.317 -16.342 1.00 72.47 254 ARG A N 1
ATOM 3644 C CA . ARG B 2 254 ? 14.460 33.235 -17.665 1.00 71.23 254 ARG A CA 1
ATOM 3645 C C . ARG B 2 254 ? 15.652 32.287 -17.571 1.00 69.19 254 ARG A C 1
ATOM 3646 O O . ARG B 2 254 ? 15.918 31.511 -18.491 1.00 67.88 254 ARG A O 1
ATOM 3654 N N . MET B 2 255 ? 16.363 32.358 -16.447 1.00 66.96 255 MET A N 1
ATOM 3655 C CA . MET B 2 255 ? 17.518 31.499 -16.207 1.00 64.27 255 MET A CA 1
ATOM 3656 C C . MET B 2 255 ? 17.034 30.073 -15.980 1.00 63.33 255 MET A C 1
ATOM 3657 O O . MET B 2 255 ? 17.738 29.111 -16.291 1.00 61.42 255 MET A O 1
ATOM 3662 N N . GLU B 2 256 ? 15.829 29.947 -15.432 1.00 64.26 256 GLU A N 1
ATOM 3663 C CA . GLU B 2 256 ? 15.245 28.638 -15.168 1.00 65.78 256 GLU A CA 1
ATOM 3664 C C . GLU B 2 256 ? 14.780 27.990 -16.466 1.00 65.73 256 GLU A C 1
ATOM 3665 O O . GLU B 2 256 ? 14.660 26.766 -16.549 1.00 67.26 256 GLU A O 1
ATOM 3671 N N . ASP B 2 257 ? 14.520 28.813 -17.479 1.00 64.15 257 ASP A N 1
ATOM 3672 C CA . ASP B 2 257 ? 14.076 28.307 -18.774 1.00 63.54 257 ASP A CA 1
ATOM 3673 C C . ASP B 2 257 ? 15.260 27.816 -19.602 1.00 62.50 257 ASP A C 1
ATOM 3674 O O . ASP B 2 257 ? 15.094 27.031 -20.536 1.00 62.11 257 ASP A O 1
ATOM 3679 N N . GLY B 2 258 ? 16.456 28.281 -19.254 1.00 60.65 258 GLY A N 1
ATOM 3680 C CA . GLY B 2 258 ? 17.643 27.865 -19.977 1.00 58.47 258 GLY A CA 1
ATOM 3681 C C . GLY B 2 258 ? 18.103 28.869 -21.017 1.00 57.02 258 GLY A C 1
ATOM 3682 O O . GLY B 2 258 ? 18.780 28.504 -21.979 1.00 55.67 258 GLY A O 1
ATOM 3683 N N . ASP B 2 259 ? 17.735 30.133 -20.828 1.00 55.64 259 ASP A N 1
ATOM 3684 C CA . ASP B 2 259 ? 18.118 31.194 -21.752 1.00 55.66 259 ASP A CA 1
ATOM 3685 C C . ASP B 2 259 ? 19.638 31.293 -21.844 1.00 55.31 259 ASP A C 1
ATOM 3686 O O . ASP B 2 259 ? 20.278 31.936 -21.014 1.00 55.33 259 ASP A O 1
ATOM 3691 N N . GLU B 2 260 ? 20.203 30.662 -22.868 1.00 54.80 260 GLU A N 1
ATOM 3692 C CA . GLU B 2 260 ? 21.647 30.639 -23.079 1.00 55.40 260 GLU A CA 1
ATOM 3693 C C . GLU B 2 260 ? 22.363 31.941 -22.730 1.00 54.44 260 GLU A C 1
ATOM 3694 O O . GLU B 2 260 ? 23.482 31.914 -22.218 1.00 54.53 260 GLU A O 1
ATOM 3700 N N . GLU B 2 261 ? 21.731 33.077 -23.007 1.00 53.53 261 GLU A N 1
ATOM 3701 C CA . GLU B 2 261 ? 22.351 34.362 -22.703 1.00 53.56 261 GLU A CA 1
ATOM 3702 C C . GLU B 2 261 ? 22.387 34.634 -21.203 1.00 52.36 261 GLU A C 1
ATOM 3703 O O . GLU B 2 261 ? 23.448 34.896 -20.639 1.00 52.72 261 GLU A O 1
ATOM 3709 N N . ALA B 2 262 ? 21.224 34.575 -20.563 1.00 51.40 262 ALA A N 1
ATOM 3710 C CA . ALA B 2 262 ? 21.130 34.821 -19.129 1.00 51.18 262 ALA A CA 1
ATOM 3711 C C . ALA B 2 262 ? 21.948 33.810 -18.328 1.00 49.88 262 ALA A C 1
ATOM 3712 O O . ALA B 2 262 ? 22.347 34.081 -17.198 1.00 51.90 262 ALA A O 1
ATOM 3714 N N . LEU B 2 263 ? 22.194 32.645 -18.914 1.00 49.04 263 LEU A N 1
ATOM 3715 C CA . LEU B 2 263 ? 22.964 31.607 -18.246 1.00 50.66 263 LEU A CA 1
ATOM 3716 C C . LEU B 2 263 ? 24.468 31.799 -18.425 1.00 51.74 263 LEU A C 1
ATOM 3717 O O . LEU B 2 263 ? 25.249 31.484 -17.525 1.00 52.10 263 LEU A O 1
ATOM 3722 N N . LYS B 2 264 ? 24.874 32.311 -19.584 1.00 51.48 264 LYS A N 1
ATOM 3723 C CA . LYS B 2 264 ? 26.291 32.539 -19.857 1.00 52.15 264 LYS A CA 1
ATOM 3724 C C . LYS B 2 264 ? 26.875 33.547 -18.867 1.00 50.97 264 LYS A C 1
ATOM 3725 O O . LYS B 2 264 ? 28.029 33.425 -18.455 1.00 50.32 264 LYS A O 1
ATOM 3731 N N . ILE B 2 265 ? 26.078 34.544 -18.495 1.00 49.07 265 ILE A N 1
ATOM 3732 C CA . ILE B 2 265 ? 26.524 35.554 -17.542 1.00 49.74 265 ILE A CA 1
ATOM 3733 C C . ILE B 2 265 ? 26.590 34.924 -16.153 1.00 50.70 265 ILE A C 1
ATOM 3734 O O . ILE B 2 265 ? 27.458 35.261 -15.344 1.00 50.35 265 ILE A O 1
ATOM 3739 N N . TRP B 2 266 ? 25.665 34.007 -15.887 1.00 49.47 266 TRP A N 1
ATOM 3740 C CA . TRP B 2 266 ? 25.618 33.312 -14.607 1.00 49.16 266 TRP A CA 1
ATOM 3741 C C . TRP B 2 266 ? 26.906 32.530 -14.414 1.00 48.35 266 TRP A C 1
ATOM 3742 O O . TRP B 2 266 ? 27.642 32.742 -13.449 1.00 49.20 266 TRP A O 1
ATOM 3753 N N . LYS B 2 267 ? 27.169 31.623 -15.346 1.00 46.07 267 LYS A N 1
ATOM 3754 C CA . LYS B 2 267 ? 28.358 30.792 -15.294 1.00 46.25 267 LYS A CA 1
ATOM 3755 C C . LYS B 2 267 ? 29.620 31.646 -15.165 1.00 45.23 267 LYS A C 1
ATOM 3756 O O . LYS B 2 267 ? 30.651 31.175 -14.682 1.00 42.21 267 LYS A O 1
ATOM 3762 N N . ARG B 2 268 ? 29.529 32.905 -15.584 1.00 43.51 268 ARG A N 1
ATOM 3763 C CA . ARG B 2 268 ? 30.670 33.810 -15.513 1.00 42.56 268 ARG A CA 1
ATOM 3764 C C . ARG B 2 268 ? 30.895 34.321 -14.091 1.00 39.55 268 ARG A C 1
ATOM 3765 O O . ARG B 2 268 ? 31.991 34.198 -13.552 1.00 39.99 268 ARG A O 1
ATOM 3773 N N . PHE B 2 269 ? 29.864 34.894 -13.482 1.00 38.08 269 PHE A N 1
ATOM 3774 C CA . PHE B 2 269 ? 30.000 35.396 -12.118 1.00 39.19 269 PHE A CA 1
ATOM 3775 C C . PHE B 2 269 ? 30.360 34.258 -11.165 1.00 38.76 269 PHE A C 1
ATOM 3776 O O . PHE B 2 269 ? 31.220 34.409 -10.296 1.00 38.00 269 PHE A O 1
ATOM 3784 N N . ARG B 2 270 ? 29.694 33.121 -11.341 1.00 35.93 270 ARG A N 1
ATOM 3785 C CA . ARG B 2 270 ? 29.921 31.945 -10.509 1.00 35.86 270 ARG A CA 1
ATOM 3786 C C . ARG B 2 270 ? 31.345 31.406 -10.633 1.00 36.29 270 ARG A C 1
ATOM 3787 O O . ARG B 2 270 ? 31.993 31.111 -9.627 1.00 33.60 270 ARG A O 1
ATOM 3795 N N . GLU B 2 271 ? 31.832 31.286 -11.864 1.00 36.68 271 GLU A N 1
ATOM 3796 C CA . GLU B 2 271 ? 33.177 30.773 -12.105 1.00 39.77 271 GLU A CA 1
ATOM 3797 C C . GLU B 2 271 ? 34.247 31.723 -11.568 1.00 39.27 271 GLU A C 1
ATOM 3798 O O . GLU B 2 271 ? 35.300 31.284 -11.107 1.00 37.33 271 GLU A O 1
ATOM 3804 N N . PHE B 2 272 ? 33.971 33.024 -11.636 1.00 40.00 272 PHE A N 1
ATOM 3805 C CA . PHE B 2 272 ? 34.902 34.044 -11.158 1.00 40.24 272 PHE A CA 1
ATOM 3806 C C . PHE B 2 272 ? 34.952 34.061 -9.632 1.00 40.32 272 PHE A C 1
ATOM 3807 O O . PHE B 2 272 ? 35.982 34.380 -9.035 1.00 40.05 272 PHE A O 1
ATOM 3815 N N . SER B 2 273 ? 33.832 33.720 -9.003 1.00 37.45 273 SER A N 1
ATOM 3816 C CA . SER B 2 273 ? 33.765 33.702 -7.550 1.00 34.30 273 SER A CA 1
ATOM 3817 C C . SER B 2 273 ? 34.494 32.494 -6.988 1.00 33.60 273 SER A C 1
ATOM 3818 O O . SER B 2 273 ? 35.240 32.616 -6.019 1.00 35.09 273 SER A O 1
ATOM 3821 N N . ILE B 2 274 ? 34.284 31.331 -7.599 1.00 30.17 274 ILE A N 1
ATOM 3822 C CA . ILE B 2 274 ? 34.929 30.105 -7.140 1.00 29.99 274 ILE A CA 1
ATOM 3823 C C . ILE B 2 274 ? 36.451 30.203 -7.190 1.00 31.98 274 ILE A C 1
ATOM 3824 O O . ILE B 2 274 ? 37.134 29.788 -6.253 1.00 30.80 274 ILE A O 1
ATOM 3829 N N . GLU B 2 275 ? 36.987 30.746 -8.278 1.00 32.91 275 GLU A N 1
ATOM 3830 C CA . GLU B 2 275 ? 38.432 30.884 -8.398 1.00 33.20 275 GLU A CA 1
ATOM 3831 C C . GLU B 2 275 ? 38.974 31.692 -7.225 1.00 32.77 275 GLU A C 1
ATOM 3832 O O . GLU B 2 275 ? 40.011 31.348 -6.654 1.00 34.59 275 GLU A O 1
ATOM 3838 N N . LYS B 2 276 ? 38.271 32.763 -6.868 1.00 30.00 276 LYS A N 1
ATOM 3839 C CA . LYS B 2 276 ? 38.685 33.598 -5.749 1.00 30.05 276 LYS A CA 1
ATOM 3840 C C . LYS B 2 276 ? 38.487 32.846 -4.436 1.00 29.60 276 LYS A C 1
ATOM 3841 O O . LYS B 2 276 ? 39.343 32.895 -3.554 1.00 28.69 276 LYS A O 1
ATOM 3847 N N . TYR B 2 277 ? 37.364 32.142 -4.315 1.00 28.26 277 TYR A N 1
ATOM 3848 C CA . TYR B 2 277 ? 37.076 31.385 -3.103 1.00 30.23 277 TYR A CA 1
ATOM 3849 C C . TYR B 2 277 ? 38.192 30.405 -2.773 1.00 30.25 277 TYR A C 1
ATOM 3850 O O . TYR B 2 277 ? 38.625 30.311 -1.628 1.00 29.12 277 TYR A O 1
ATOM 3859 N N . ILE B 2 278 ? 38.657 29.680 -3.784 1.00 30.91 278 ILE A N 1
ATOM 3860 C CA . ILE B 2 278 ? 39.719 28.699 -3.604 1.00 31.33 278 ILE A CA 1
ATOM 3861 C C . ILE B 2 278 ? 40.911 29.250 -2.817 1.00 32.15 278 ILE A C 1
ATOM 3862 O O . ILE B 2 278 ? 41.450 28.571 -1.943 1.00 30.37 278 ILE A O 1
ATOM 3867 N N . ASP B 2 279 ? 41.318 30.479 -3.121 1.00 33.45 279 ASP A N 1
ATOM 3868 C CA . ASP B 2 279 ? 42.450 31.090 -2.430 1.00 34.29 279 ASP A CA 1
ATOM 3869 C C . ASP B 2 279 ? 42.089 31.536 -1.020 1.00 33.06 279 ASP A C 1
ATOM 3870 O O . ASP B 2 279 ? 42.904 31.442 -0.101 1.00 31.99 279 ASP A O 1
ATOM 3875 N N . THR B 2 280 ? 40.870 32.032 -0.854 1.00 31.39 280 THR A N 1
ATOM 3876 C CA . THR B 2 280 ? 40.421 32.487 0.450 1.00 29.83 280 THR A CA 1
ATOM 3877 C C . THR B 2 280 ? 40.347 31.319 1.425 1.00 28.38 280 THR A C 1
ATOM 3878 O O . THR B 2 280 ? 40.835 31.409 2.551 1.00 25.97 280 THR A O 1
ATOM 3882 N N . TYR B 2 281 ? 39.752 30.218 0.982 1.00 24.28 281 TYR A N 1
ATOM 3883 C CA . TYR B 2 281 ? 39.624 29.037 1.825 1.00 25.11 281 TYR A CA 1
ATOM 3884 C C . TYR B 2 281 ? 40.960 28.361 2.104 1.00 25.27 281 TYR A C 1
ATOM 3885 O O . TYR B 2 281 ? 41.149 27.759 3.165 1.00 23.38 281 TYR A O 1
ATOM 3894 N N . ALA B 2 282 ? 41.890 28.459 1.160 1.00 22.50 282 ALA A N 1
ATOM 3895 C CA . ALA B 2 282 ? 43.198 27.848 1.349 1.00 23.36 282 ALA A CA 1
ATOM 3896 C C . ALA B 2 282 ? 43.923 28.562 2.486 1.00 19.16 282 ALA A C 1
ATOM 3897 O O . ALA B 2 282 ? 44.675 27.948 3.236 1.00 22.47 282 ALA A O 1
ATOM 3899 N N . ARG B 2 283 ? 43.695 29.862 2.609 1.00 18.14 283 ARG A N 1
ATOM 3900 C CA . ARG B 2 283 ? 44.335 30.634 3.663 1.00 20.40 283 ARG A CA 1
ATOM 3901 C C . ARG B 2 283 ? 43.906 30.066 5.019 1.00 20.21 283 ARG A C 1
ATOM 3902 O O . ARG B 2 283 ? 44.645 30.149 5.999 1.00 21.07 283 ARG A O 1
ATOM 3910 N N . LEU B 2 284 ? 42.712 29.480 5.059 1.00 17.93 284 LEU A N 1
ATOM 3911 C CA . LEU B 2 284 ? 42.185 28.877 6.277 1.00 17.29 284 LEU A CA 1
ATOM 3912 C C . LEU B 2 284 ? 42.347 27.357 6.239 1.00 19.45 284 LEU A C 1
ATOM 3913 O O . LEU B 2 284 ? 41.625 26.632 6.924 1.00 18.24 284 LEU A O 1
ATOM 3918 N N . ASN B 2 285 ? 43.296 26.892 5.426 1.00 17.47 285 ASN A N 1
ATOM 3919 C CA . ASN B 2 285 ? 43.602 25.470 5.263 1.00 18.60 285 ASN A CA 1
ATOM 3920 C C . ASN B 2 285 ? 42.442 24.590 4.813 1.00 17.24 285 ASN A C 1
ATOM 3921 O O . ASN B 2 285 ? 42.368 23.407 5.165 1.00 17.55 285 ASN A O 1
ATOM 3926 N N . ILE B 2 286 ? 41.550 25.156 4.012 1.00 15.72 286 ILE A N 1
ATOM 3927 C CA . ILE B 2 286 ? 40.403 24.403 3.528 1.00 16.27 286 ILE A CA 1
ATOM 3928 C C . ILE B 2 286 ? 40.392 24.251 2.012 1.00 17.59 286 ILE A C 1
ATOM 3929 O O . ILE B 2 286 ? 40.574 25.219 1.283 1.00 19.43 286 ILE A O 1
ATOM 3934 N N . LYS B 2 287 ? 40.186 23.022 1.553 1.00 20.78 287 LYS A N 1
ATOM 3935 C CA . LYS B 2 287 ? 40.101 22.727 0.130 1.00 22.95 287 LYS A CA 1
ATOM 3936 C C . LYS B 2 287 ? 38.836 21.909 -0.077 1.00 20.12 287 LYS A C 1
ATOM 3937 O O . LYS B 2 287 ? 38.754 20.762 0.358 1.00 22.45 287 LYS A O 1
ATOM 3943 N N . TYR B 2 288 ? 37.842 22.508 -0.724 1.00 20.11 288 TYR A N 1
ATOM 3944 C CA . TYR B 2 288 ? 36.579 21.821 -0.978 1.00 21.81 288 TYR A CA 1
ATOM 3945 C C . TYR B 2 288 ? 36.705 20.766 -2.065 1.00 21.20 288 TYR A C 1
ATOM 3946 O O . TYR B 2 288 ? 37.525 20.886 -2.971 1.00 22.27 288 TYR A O 1
ATOM 3955 N N . ASP B 2 289 ? 35.896 19.722 -1.958 1.00 25.91 289 ASP A N 1
ATOM 3956 C CA . ASP B 2 289 ? 35.896 18.652 -2.944 1.00 27.14 289 ASP A CA 1
ATOM 3957 C C . ASP B 2 289 ? 34.942 19.054 -4.056 1.00 29.50 289 ASP A C 1
ATOM 3958 O O . ASP B 2 289 ? 35.134 18.698 -5.218 1.00 30.94 289 ASP A O 1
ATOM 3963 N N . VAL B 2 290 ? 33.915 19.812 -3.688 1.00 27.42 290 VAL A N 1
ATOM 3964 C CA . VAL B 2 290 ? 32.917 20.260 -4.642 1.00 27.14 290 VAL A CA 1
ATOM 3965 C C . VAL B 2 290 ? 32.313 21.606 -4.268 1.00 28.50 290 VAL A C 1
ATOM 3966 O O . VAL B 2 290 ? 31.994 21.856 -3.104 1.00 28.75 290 VAL A O 1
ATOM 3970 N N . TYR B 2 291 ? 32.175 22.478 -5.258 1.00 26.25 291 TYR A N 1
ATOM 3971 C CA . TYR B 2 291 ? 31.544 23.766 -5.045 1.00 25.04 291 TYR A CA 1
ATOM 3972 C C . TYR B 2 291 ? 30.178 23.608 -5.692 1.00 28.68 291 TYR A C 1
ATOM 3973 O O . TYR B 2 291 ? 29.998 23.907 -6.874 1.00 31.52 291 TYR A O 1
ATOM 3982 N N . SER B 2 292 ? 29.224 23.106 -4.917 1.00 27.55 292 SER A N 1
ATOM 3983 C CA . SER B 2 292 ? 27.873 22.895 -5.410 1.00 24.28 292 SER A CA 1
ATOM 3984 C C . SER B 2 292 ? 27.142 24.230 -5.408 1.00 24.68 292 SER A C 1
ATOM 3985 O O . SER B 2 292 ? 27.774 25.288 -5.420 1.00 24.73 292 SER A O 1
ATOM 3988 N N . GLY B 2 293 ? 25.814 24.182 -5.402 1.00 21.18 293 GLY A N 1
ATOM 3989 C CA . GLY B 2 293 ? 25.040 25.407 -5.392 1.00 21.38 293 GLY A CA 1
ATOM 3990 C C . GLY B 2 293 ? 23.560 25.152 -5.594 1.00 21.65 293 GLY A C 1
ATOM 3991 O O . GLY B 2 293 ? 23.165 24.083 -6.056 1.00 20.85 293 GLY A O 1
ATOM 3992 N N . GLU B 2 294 ? 22.736 26.137 -5.252 1.00 21.81 294 GLU A N 1
ATOM 3993 C CA . GLU B 2 294 ? 21.295 26.005 -5.408 1.00 26.39 294 GLU A CA 1
ATOM 3994 C C . GLU B 2 294 ? 20.929 25.862 -6.880 1.00 29.34 294 GLU A C 1
ATOM 3995 O O . GLU B 2 294 ? 19.824 25.444 -7.221 1.00 32.58 294 GLU A O 1
ATOM 4001 N N . SER B 2 295 ? 21.876 26.202 -7.745 1.00 27.99 295 SER A N 1
ATOM 4002 C CA . SER B 2 295 ? 21.685 26.125 -9.183 1.00 30.28 295 SER A CA 1
ATOM 4003 C C . SER B 2 295 ? 21.958 24.716 -9.703 1.00 32.44 295 SER A C 1
ATOM 4004 O O . SER B 2 295 ? 21.600 24.382 -10.831 1.00 33.53 295 SER A O 1
ATOM 4007 N N . GLN B 2 296 ? 22.587 23.890 -8.876 1.00 31.63 296 GLN A N 1
ATOM 4008 C CA . GLN B 2 296 ? 22.939 22.537 -9.282 1.00 32.29 296 GLN A CA 1
ATOM 4009 C C . GLN B 2 296 ? 21.910 21.450 -8.992 1.00 30.58 296 GLN A C 1
ATOM 4010 O O . GLN B 2 296 ? 22.202 20.270 -9.159 1.00 32.55 296 GLN A O 1
ATOM 4016 N N . VAL B 2 297 ? 20.713 21.829 -8.565 1.00 31.94 297 VAL A N 1
ATOM 4017 C CA . VAL B 2 297 ? 19.688 20.831 -8.279 1.00 36.08 297 VAL A CA 1
ATOM 4018 C C . VAL B 2 297 ? 19.072 20.344 -9.591 1.00 37.83 297 VAL A C 1
ATOM 4019 O O . VAL B 2 297 ? 18.554 21.139 -10.376 1.00 39.37 297 VAL A O 1
ATOM 4023 N N . SER B 2 298 ? 19.135 19.037 -9.826 1.00 36.92 298 SER A N 1
ATOM 4024 C CA . SER B 2 298 ? 18.604 18.455 -11.056 1.00 36.77 298 SER A CA 1
ATOM 4025 C C . SER B 2 298 ? 17.090 18.573 -11.163 1.00 37.49 298 SER A C 1
ATOM 4026 O O . SER B 2 298 ? 16.379 18.604 -10.158 1.00 40.05 298 SER A O 1
ATOM 4029 N N . LYS B 2 299 ? 16.606 18.626 -12.400 1.00 40.17 299 LYS A N 1
ATOM 4030 C CA . LYS B 2 299 ? 15.182 18.728 -12.678 1.00 38.07 299 LYS A CA 1
ATOM 4031 C C . LYS B 2 299 ? 14.498 17.436 -12.249 1.00 34.54 299 LYS A C 1
ATOM 4032 O O . LYS B 2 299 ? 13.373 17.450 -11.755 1.00 34.46 299 LYS A O 1
ATOM 4038 N N . GLU B 2 300 ? 15.191 16.320 -12.441 1.00 34.21 300 GLU A N 1
ATOM 4039 C CA . GLU B 2 300 ? 14.667 15.013 -12.064 1.00 35.98 300 GLU A CA 1
ATOM 4040 C C . GLU B 2 300 ? 14.269 15.015 -10.591 1.00 34.39 300 GLU A C 1
ATOM 4041 O O . GLU B 2 300 ? 13.127 14.706 -10.249 1.00 34.62 300 GLU A O 1
ATOM 4047 N N . SER B 2 301 ? 15.214 15.367 -9.722 1.00 35.46 301 SER A N 1
ATOM 4048 C CA . SER B 2 301 ? 14.949 15.410 -8.284 1.00 34.13 301 SER A CA 1
ATOM 4049 C C . SER B 2 301 ? 13.797 16.352 -7.984 1.00 30.90 301 SER A C 1
ATOM 4050 O O . SER B 2 301 ? 12.911 16.024 -7.202 1.00 31.31 301 SER A O 1
ATOM 4053 N N . MET B 2 302 ? 13.814 17.525 -8.607 1.00 32.41 302 MET A N 1
ATOM 4054 C CA . MET B 2 302 ? 12.756 18.507 -8.398 1.00 34.37 302 MET A CA 1
ATOM 4055 C C . MET B 2 302 ? 11.386 17.917 -8.732 1.00 34.98 302 MET A C 1
ATOM 4056 O O . MET B 2 302 ? 10.443 18.016 -7.940 1.00 35.99 302 MET A O 1
ATOM 4061 N N . LEU B 2 303 ? 11.282 17.298 -9.904 1.00 32.93 303 LEU A N 1
ATOM 4062 C CA . LEU B 2 303 ? 10.031 16.689 -10.341 1.00 32.18 303 LEU A CA 1
ATOM 4063 C C . LEU B 2 303 ? 9.652 15.541 -9.415 1.00 31.59 303 LEU A C 1
ATOM 4064 O O . LEU B 2 303 ? 8.494 15.409 -9.012 1.00 32.47 303 LEU A O 1
ATOM 4069 N N . LYS B 2 304 ? 10.635 14.711 -9.078 1.00 28.95 304 LYS A N 1
ATOM 4070 C CA . LYS B 2 304 ? 10.396 13.577 -8.196 1.00 29.22 304 LYS A CA 1
ATOM 4071 C C . LYS B 2 304 ? 9.880 14.066 -6.843 1.00 28.09 304 LYS A C 1
ATOM 4072 O O . LYS B 2 304 ? 8.980 13.465 -6.253 1.00 30.45 304 LYS A O 1
ATOM 4078 N N . ALA B 2 305 ? 10.444 15.170 -6.362 1.00 28.81 305 ALA A N 1
ATOM 4079 C CA . ALA B 2 305 ? 10.036 15.736 -5.080 1.00 29.09 305 ALA A CA 1
ATOM 4080 C C . ALA B 2 305 ? 8.585 16.193 -5.150 1.00 29.87 305 ALA A C 1
ATOM 4081 O O . ALA B 2 305 ? 7.833 16.049 -4.186 1.00 28.28 305 ALA A O 1
ATOM 4083 N N . ILE B 2 306 ? 8.197 16.747 -6.296 1.00 32.19 306 ILE A N 1
ATOM 4084 C CA . ILE B 2 306 ? 6.827 17.214 -6.497 1.00 34.07 306 ILE A CA 1
ATOM 4085 C C . ILE B 2 306 ? 5.872 16.030 -6.422 1.00 32.71 306 ILE A C 1
ATOM 4086 O O . ILE B 2 306 ? 4.837 16.092 -5.756 1.00 31.33 306 ILE A O 1
ATOM 4091 N N . ASP B 2 307 ? 6.228 14.951 -7.112 1.00 33.33 307 ASP A N 1
ATOM 4092 C CA . ASP B 2 307 ? 5.416 13.741 -7.127 1.00 34.89 307 ASP A CA 1
ATOM 4093 C C . ASP B 2 307 ? 5.252 13.175 -5.721 1.00 34.24 307 ASP A C 1
ATOM 4094 O O . ASP B 2 307 ? 4.150 12.790 -5.315 1.00 32.35 307 ASP A O 1
ATOM 4099 N N . LEU B 2 308 ? 6.354 13.117 -4.979 1.00 31.62 308 LEU A N 1
ATOM 4100 C CA . LEU B 2 308 ? 6.307 12.598 -3.621 1.00 29.82 308 LEU A CA 1
ATOM 4101 C C . LEU B 2 308 ? 5.453 13.482 -2.720 1.00 27.04 308 LEU A C 1
ATOM 4102 O O . LEU B 2 308 ? 4.740 12.980 -1.852 1.00 29.28 308 LEU A O 1
ATOM 4107 N N . PHE B 2 309 ? 5.507 14.793 -2.928 1.00 28.39 309 PHE A N 1
ATOM 4108 C CA . PHE B 2 309 ? 4.709 15.702 -2.109 1.00 32.89 309 PHE A CA 1
ATOM 4109 C C . PHE B 2 309 ? 3.227 15.358 -2.223 1.00 36.00 309 PHE A C 1
ATOM 4110 O O . PHE B 2 309 ? 2.477 15.463 -1.250 1.00 37.10 309 PHE A O 1
ATOM 4118 N N . LYS B 2 310 ? 2.813 14.954 -3.420 1.00 37.64 310 LYS A N 1
ATOM 4119 C CA . LYS B 2 310 ? 1.422 14.595 -3.677 1.00 40.08 310 LYS A CA 1
ATOM 4120 C C . LYS B 2 310 ? 1.142 13.177 -3.207 1.00 40.60 310 LYS A C 1
ATOM 4121 O O . LYS B 2 310 ? 0.195 12.934 -2.460 1.00 40.48 310 LYS A O 1
ATOM 4127 N N . GLU B 2 311 ? 1.978 12.245 -3.651 1.00 41.91 311 GLU A N 1
ATOM 4128 C CA . GLU B 2 311 ? 1.839 10.842 -3.288 1.00 42.80 311 GLU A CA 1
ATOM 4129 C C . GLU B 2 311 ? 1.680 10.680 -1.780 1.00 43.14 311 GLU A C 1
ATOM 4130 O O . GLU B 2 311 ? 1.015 9.757 -1.313 1.00 42.72 311 GLU A O 1
ATOM 4136 N N . LYS B 2 312 ? 2.290 11.587 -1.023 1.00 43.46 312 LYS A N 1
ATOM 4137 C CA . LYS B 2 312 ? 2.218 11.544 0.433 1.00 42.92 312 LYS A CA 1
ATOM 4138 C C . LYS B 2 312 ? 1.166 12.505 0.980 1.00 44.11 312 LYS A C 1
ATOM 4139 O O . LYS B 2 312 ? 0.872 12.500 2.175 1.00 46.21 312 LYS A O 1
ATOM 4145 N N . GLY B 2 313 ? 0.599 13.328 0.103 1.00 44.82 313 GLY A N 1
ATOM 4146 C CA . GLY B 2 313 ? -0.408 14.281 0.532 1.00 45.15 313 GLY A CA 1
ATOM 4147 C C . GLY B 2 313 ? 0.158 15.268 1.534 1.00 46.30 313 GLY A C 1
ATOM 4148 O O . GLY B 2 313 ? -0.444 15.534 2.574 1.00 46.91 313 GLY A O 1
ATOM 4149 N N . LEU B 2 314 ? 1.324 15.817 1.214 1.00 45.66 314 LEU A N 1
ATOM 4150 C CA . LEU B 2 314 ? 1.988 16.773 2.091 1.00 44.49 314 LEU A CA 1
ATOM 4151 C C . LEU B 2 314 ? 1.616 18.209 1.743 1.00 45.40 314 LEU A C 1
ATOM 4152 O O . LEU B 2 314 ? 1.393 19.033 2.630 1.00 42.51 314 LEU A O 1
ATOM 4157 N N . THR B 2 315 ? 1.550 18.504 0.448 1.00 47.86 315 THR A N 1
ATOM 4158 C CA . THR B 2 315 ? 1.230 19.848 -0.018 1.00 49.98 315 THR A CA 1
ATOM 4159 C C . THR B 2 315 ? -0.261 20.118 -0.192 1.00 53.20 315 THR A C 1
ATOM 4160 O O . THR B 2 315 ? -1.057 19.197 -0.370 1.00 53.61 315 THR A O 1
ATOM 4164 N N . HIS B 2 316 ? -0.619 21.398 -0.126 1.00 57.27 316 HIS A N 1
ATOM 4165 C CA . HIS B 2 316 ? -1.996 21.851 -0.299 1.00 60.91 316 HIS A CA 1
ATOM 4166 C C . HIS B 2 316 ? -1.926 23.291 -0.805 1.00 62.52 316 HIS A C 1
ATOM 4167 O O . HIS B 2 316 ? -1.085 24.072 -0.358 1.00 62.53 316 HIS A O 1
ATOM 4174 N N . GLU B 2 317 ? -2.803 23.634 -1.744 1.00 65.25 317 GLU A N 1
ATOM 4175 C CA . GLU B 2 317 ? -2.824 24.968 -2.344 1.00 66.98 317 GLU A CA 1
ATOM 4176 C C . GLU B 2 317 ? -3.455 26.038 -1.454 1.00 66.92 317 GLU A C 1
ATOM 4177 O O . GLU B 2 317 ? -4.380 25.760 -0.691 1.00 67.08 317 GLU A O 1
ATOM 4183 N N . ASP B 2 318 ? -2.938 27.261 -1.560 1.00 66.96 318 ASP A N 1
ATOM 4184 C CA . ASP B 2 318 ? -3.441 28.394 -0.785 1.00 67.70 318 ASP A CA 1
ATOM 4185 C C . ASP B 2 318 ? -2.837 29.721 -1.246 1.00 67.83 318 ASP A C 1
ATOM 4186 O O . ASP B 2 318 ? -1.625 29.830 -1.440 1.00 67.85 318 ASP A O 1
ATOM 4191 N N . LYS B 2 319 ? -3.693 30.727 -1.415 1.00 67.29 319 LYS A N 1
ATOM 4192 C CA . LYS B 2 319 ? -3.267 32.056 -1.851 1.00 66.88 319 LYS A CA 1
ATOM 4193 C C . LYS B 2 319 ? -2.629 32.036 -3.238 1.00 65.38 319 LYS A C 1
ATOM 4194 O O . LYS B 2 319 ? -2.007 33.013 -3.655 1.00 64.90 319 LYS A O 1
ATOM 4200 N N . GLY B 2 320 ? -2.784 30.924 -3.950 1.00 63.17 320 GLY A N 1
ATOM 4201 C CA . GLY B 2 320 ? -2.210 30.813 -5.278 1.00 61.37 320 GLY A CA 1
ATOM 4202 C C . GLY B 2 320 ? -0.831 30.179 -5.260 1.00 60.35 320 GLY A C 1
ATOM 4203 O O . GLY B 2 320 ? -0.158 30.097 -6.289 1.00 59.48 320 GLY A O 1
ATOM 4204 N N . ALA B 2 321 ? -0.408 29.731 -4.082 1.00 57.38 321 ALA A N 1
ATOM 4205 C CA . ALA B 2 321 ? 0.894 29.095 -3.922 1.00 55.50 321 ALA A CA 1
ATOM 4206 C C . ALA B 2 321 ? 0.728 27.780 -3.169 1.00 53.09 321 ALA A C 1
ATOM 4207 O O . ALA B 2 321 ? -0.246 27.593 -2.442 1.00 54.27 321 ALA A O 1
ATOM 4209 N N . VAL B 2 322 ? 1.676 26.867 -3.345 1.00 50.15 322 VAL A N 1
ATOM 4210 C CA . VAL B 2 322 ? 1.603 25.581 -2.667 1.00 47.60 322 VAL A CA 1
ATOM 4211 C C . VAL B 2 322 ? 2.560 25.519 -1.482 1.00 46.47 322 VAL A C 1
ATOM 4212 O O . VAL B 2 322 ? 3.726 25.908 -1.581 1.00 44.84 322 VAL A O 1
ATOM 4216 N N . LEU B 2 323 ? 2.051 25.030 -0.356 1.00 45.13 323 LEU A N 1
ATOM 4217 C CA . LEU B 2 323 ? 2.845 24.917 0.857 1.00 45.44 323 LEU A CA 1
ATOM 4218 C C . LEU B 2 323 ? 2.586 23.595 1.569 1.00 44.57 323 LEU A C 1
ATOM 4219 O O . LEU B 2 323 ? 1.643 22.872 1.238 1.00 44.48 323 LEU A O 1
ATOM 4224 N N . ILE B 2 324 ? 3.428 23.284 2.548 1.00 43.23 324 ILE A N 1
ATOM 4225 C CA . ILE B 2 324 ? 3.289 22.052 3.309 1.00 41.88 324 ILE A CA 1
ATOM 4226 C C . ILE B 2 324 ? 2.996 22.339 4.773 1.00 43.23 324 ILE A C 1
ATOM 4227 O O . ILE B 2 324 ? 3.762 23.029 5.447 1.00 43.50 324 ILE A O 1
ATOM 4232 N N . ASP B 2 325 ? 1.879 21.807 5.254 1.00 43.95 325 ASP A N 1
ATOM 4233 C CA . ASP B 2 325 ? 1.477 21.976 6.643 1.00 45.00 325 ASP A CA 1
ATOM 4234 C C . ASP B 2 325 ? 2.173 20.893 7.459 1.00 44.49 325 ASP A C 1
ATOM 4235 O O . ASP B 2 325 ? 1.736 19.742 7.485 1.00 41.95 325 ASP A O 1
ATOM 4240 N N . LEU B 2 326 ? 3.264 21.270 8.118 1.00 44.08 326 LEU A N 1
ATOM 4241 C CA . LEU B 2 326 ? 4.035 20.334 8.926 1.00 43.51 326 LEU A CA 1
ATOM 4242 C C . LEU B 2 326 ? 3.486 20.232 10.342 1.00 43.71 326 LEU A C 1
ATOM 4243 O O . LEU B 2 326 ? 3.979 19.450 11.151 1.00 44.83 326 LEU A O 1
ATOM 4248 N N . THR B 2 327 ? 2.459 21.025 10.630 1.00 46.08 327 THR A N 1
ATOM 4249 C CA . THR B 2 327 ? 1.832 21.038 11.949 1.00 50.02 327 THR A CA 1
ATOM 4250 C C . THR B 2 327 ? 1.370 19.649 12.380 1.00 49.84 327 THR A C 1
ATOM 4251 O O . THR B 2 327 ? 1.388 19.319 13.566 1.00 49.83 327 THR A O 1
ATOM 4255 N N . LYS B 2 328 ? 0.960 18.840 11.409 1.00 51.54 328 LYS A N 1
ATOM 4256 C CA . LYS B 2 328 ? 0.490 17.486 11.679 1.00 53.77 328 LYS A CA 1
ATOM 4257 C C . LYS B 2 328 ? 1.582 16.646 12.331 1.00 53.07 328 LYS A C 1
ATOM 4258 O O . LYS B 2 328 ? 1.314 15.820 13.206 1.00 52.62 328 LYS A O 1
ATOM 4264 N N . PHE B 2 329 ? 2.817 16.872 11.898 1.00 51.92 329 PHE A N 1
ATOM 4265 C CA . PHE B 2 329 ? 3.968 16.131 12.399 1.00 50.45 329 PHE A CA 1
ATOM 4266 C C . PHE B 2 329 ? 4.596 16.793 13.618 1.00 50.89 329 PHE A C 1
ATOM 4267 O O . PHE B 2 329 ? 4.959 16.121 14.585 1.00 51.22 329 PHE A O 1
ATOM 4275 N N . ASN B 2 330 ? 4.728 18.114 13.565 1.00 50.57 330 ASN A N 1
ATOM 4276 C CA . ASN B 2 330 ? 5.297 18.866 14.673 1.00 49.17 330 ASN A CA 1
ATOM 4277 C C . ASN B 2 330 ? 4.674 20.255 14.712 1.00 48.88 330 ASN A C 1
ATOM 4278 O O . ASN B 2 330 ? 4.708 20.992 13.727 1.00 47.51 330 ASN A O 1
ATOM 4283 N N . LYS B 2 331 ? 4.102 20.598 15.859 1.00 47.51 331 LYS A N 1
ATOM 4284 C CA . LYS B 2 331 ? 3.458 21.890 16.053 1.00 49.46 331 LYS A CA 1
ATOM 4285 C C . LYS B 2 331 ? 4.397 23.037 15.692 1.00 47.80 331 LYS A C 1
ATOM 4286 O O . LYS B 2 331 ? 4.027 23.949 14.951 1.00 46.83 331 LYS A O 1
ATOM 4292 N N . LYS B 2 332 ? 5.616 22.977 16.219 1.00 45.93 332 LYS A N 1
ATOM 4293 C CA . LYS B 2 332 ? 6.627 24.002 15.984 1.00 43.52 332 LYS A CA 1
ATOM 4294 C C . LYS B 2 332 ? 6.955 24.291 14.519 1.00 42.01 332 LYS A C 1
ATOM 4295 O O . LYS B 2 332 ? 7.142 25.446 14.136 1.00 42.70 332 LYS A O 1
ATOM 4301 N N . LEU B 2 333 ? 7.032 23.246 13.702 1.00 39.74 333 LEU A N 1
ATOM 4302 C CA . LEU B 2 333 ? 7.380 23.409 12.294 1.00 36.06 333 LEU A CA 1
ATOM 4303 C C . LEU B 2 333 ? 6.458 24.315 11.476 1.00 37.09 333 LEU A C 1
ATOM 4304 O O . LEU B 2 333 ? 6.897 24.940 10.510 1.00 33.75 333 LEU A O 1
ATOM 4309 N N . GLY B 2 334 ? 5.186 24.386 11.858 1.00 39.44 334 GLY A N 1
ATOM 4310 C CA . GLY B 2 334 ? 4.240 25.230 11.143 1.00 41.88 334 GLY A CA 1
ATOM 4311 C C . GLY B 2 334 ? 4.073 24.930 9.660 1.00 43.74 334 GLY A C 1
ATOM 4312 O O . GLY B 2 334 ? 4.223 23.789 9.223 1.00 44.59 334 GLY A O 1
ATOM 4313 N N . LYS B 2 335 ? 3.752 25.963 8.886 1.00 44.76 335 LYS A N 1
ATOM 4314 C CA . LYS B 2 335 ? 3.561 25.824 7.446 1.00 47.18 335 LYS A CA 1
ATOM 4315 C C . LYS B 2 335 ? 4.733 26.399 6.661 1.00 45.95 335 LYS A C 1
ATOM 4316 O O . LYS B 2 335 ? 5.290 27.432 7.029 1.00 47.57 335 LYS A O 1
ATOM 4322 N N . ALA B 2 336 ? 5.092 25.732 5.570 1.00 44.53 336 ALA A N 1
ATOM 4323 C CA . ALA B 2 336 ? 6.201 26.176 4.734 1.00 42.53 336 ALA A CA 1
ATOM 4324 C C . ALA B 2 336 ? 5.826 26.179 3.258 1.00 41.25 336 ALA A C 1
ATOM 4325 O O . ALA B 2 336 ? 5.321 25.185 2.737 1.00 41.18 336 ALA A O 1
ATOM 4327 N N . ILE B 2 337 ? 6.083 27.302 2.593 1.00 40.54 337 ILE A N 1
ATOM 4328 C CA . ILE B 2 337 ? 5.795 27.453 1.168 1.00 40.56 337 ILE A CA 1
ATOM 4329 C C . ILE B 2 337 ? 6.839 26.708 0.339 1.00 39.74 337 ILE A C 1
ATOM 4330 O O . ILE B 2 337 ? 8.036 26.824 0.598 1.00 37.78 337 ILE A O 1
ATOM 4335 N N . VAL B 2 338 ? 6.387 25.954 -0.660 1.00 39.69 338 VAL A N 1
ATOM 4336 C CA . VAL B 2 338 ? 7.300 25.208 -1.519 1.00 40.07 338 VAL A CA 1
ATOM 4337 C C . VAL B 2 338 ? 7.321 25.713 -2.962 1.00 41.17 338 VAL A C 1
ATOM 4338 O O . VAL B 2 338 ? 8.160 25.296 -3.758 1.00 40.36 338 VAL A O 1
ATOM 4342 N N . GLN B 2 339 ? 6.397 26.606 -3.301 1.00 42.66 339 GLN A N 1
ATOM 4343 C CA . GLN B 2 339 ? 6.349 27.168 -4.649 1.00 45.23 339 GLN A CA 1
ATOM 4344 C C . GLN B 2 339 ? 5.626 28.511 -4.660 1.00 45.98 339 GLN A C 1
ATOM 4345 O O . GLN B 2 339 ? 4.454 28.600 -4.294 1.00 43.74 339 GLN A O 1
ATOM 4351 N N . LYS B 2 340 ? 6.335 29.552 -5.085 1.00 49.16 340 LYS A N 1
ATOM 4352 C CA . LYS B 2 340 ? 5.768 30.893 -5.144 1.00 53.06 340 LYS A CA 1
ATOM 4353 C C . LYS B 2 340 ? 4.643 30.956 -6.178 1.00 53.80 340 LYS A C 1
ATOM 4354 O O . LYS B 2 340 ? 4.631 30.188 -7.140 1.00 54.37 340 LYS A O 1
ATOM 4360 N N . SER B 2 341 ? 3.699 31.869 -5.968 1.00 53.18 341 SER A N 1
ATOM 4361 C CA . SER B 2 341 ? 2.566 32.032 -6.872 1.00 53.77 341 SER A CA 1
ATOM 4362 C C . SER B 2 341 ? 2.964 32.004 -8.346 1.00 54.21 341 SER A C 1
ATOM 4363 O O . SER B 2 341 ? 2.259 31.424 -9.172 1.00 55.36 341 SER A O 1
ATOM 4366 N N . ASP B 2 342 ? 4.091 32.625 -8.680 1.00 53.79 342 ASP A N 1
ATOM 4367 C CA . ASP B 2 342 ? 4.549 32.647 -10.065 1.00 52.33 342 ASP A CA 1
ATOM 4368 C C . ASP B 2 342 ? 5.182 31.319 -10.486 1.00 51.26 342 ASP A C 1
ATOM 4369 O O . ASP B 2 342 ? 5.846 31.237 -11.523 1.00 50.29 342 ASP A O 1
ATOM 4374 N N . GLY B 2 343 ? 4.974 30.285 -9.672 1.00 49.17 343 GLY A N 1
ATOM 4375 C CA . GLY B 2 343 ? 5.500 28.963 -9.971 1.00 48.89 343 GLY A CA 1
ATOM 4376 C C . GLY B 2 343 ? 6.984 28.713 -9.743 1.00 48.50 343 GLY A C 1
ATOM 4377 O O . GLY B 2 343 ? 7.475 27.622 -10.033 1.00 47.52 343 GLY A O 1
ATOM 4378 N N . THR B 2 344 ? 7.706 29.702 -9.226 1.00 48.09 344 THR A N 1
ATOM 4379 C CA . THR B 2 344 ? 9.138 29.536 -8.985 1.00 48.11 344 THR A CA 1
ATOM 4380 C C . THR B 2 344 ? 9.446 28.777 -7.697 1.00 46.19 344 THR A C 1
ATOM 4381 O O . THR B 2 344 ? 8.621 28.710 -6.783 1.00 46.01 344 THR A O 1
ATOM 4385 N N . THR B 2 345 ? 10.647 28.212 -7.640 1.00 45.09 345 THR A N 1
ATOM 4386 C CA . THR B 2 345 ? 11.095 27.456 -6.477 1.00 43.73 345 THR A CA 1
ATOM 4387 C C . THR B 2 345 ? 11.667 28.397 -5.426 1.00 42.29 345 THR A C 1
ATOM 4388 O O . THR B 2 345 ? 12.058 29.523 -5.733 1.00 44.32 345 THR A O 1
ATOM 4392 N N . LEU B 2 346 ? 11.715 27.925 -4.185 1.00 40.56 346 LEU A N 1
ATOM 4393 C CA . LEU B 2 346 ? 12.246 28.714 -3.081 1.00 37.24 346 LEU A CA 1
ATOM 4394 C C . LEU B 2 346 ? 13.460 28.042 -2.452 1.00 35.15 346 LEU A C 1
ATOM 4395 O O . LEU B 2 346 ? 13.828 26.922 -2.811 1.00 33.08 346 LEU A O 1
ATOM 4400 N N . TYR B 2 347 ? 14.076 28.748 -1.511 1.00 33.17 347 TYR A N 1
ATOM 4401 C CA . TYR B 2 347 ? 15.245 28.265 -0.791 1.00 29.43 347 TYR A CA 1
ATOM 4402 C C . TYR B 2 347 ? 14.987 26.854 -0.256 1.00 27.27 347 TYR A C 1
ATOM 4403 O O . TYR B 2 347 ? 15.775 25.938 -0.483 1.00 26.83 347 TYR A O 1
ATOM 4412 N N . LEU B 2 348 ? 13.868 26.687 0.440 1.00 29.14 348 LEU A N 1
ATOM 4413 C CA . LEU B 2 348 ? 13.489 25.401 1.020 1.00 30.27 348 LEU A CA 1
ATOM 4414 C C . LEU B 2 348 ? 13.267 24.305 -0.027 1.00 31.78 348 LEU A C 1
ATOM 4415 O O . LEU B 2 348 ? 13.727 23.172 0.138 1.00 32.27 348 LEU A O 1
ATOM 4420 N N . THR B 2 349 ? 12.554 24.637 -1.097 1.00 28.51 349 THR A N 1
ATOM 4421 C CA . THR B 2 349 ? 12.274 23.661 -2.145 1.00 28.14 349 THR A CA 1
ATOM 4422 C C . THR B 2 349 ? 13.575 23.145 -2.753 1.00 25.52 349 THR A C 1
ATOM 4423 O O . THR B 2 349 ? 13.716 21.956 -3.028 1.00 24.51 349 THR A O 1
ATOM 4427 N N . ARG B 2 350 ? 14.529 24.049 -2.951 1.00 25.77 350 ARG A N 1
ATOM 4428 C CA . ARG B 2 350 ? 15.814 23.683 -3.530 1.00 27.36 350 ARG A CA 1
ATOM 4429 C C . ARG B 2 350 ? 16.662 22.806 -2.601 1.00 29.93 350 ARG A C 1
ATOM 4430 O O . ARG B 2 350 ? 17.423 21.950 -3.066 1.00 27.82 350 ARG A O 1
ATOM 4438 N N . ASP B 2 351 ? 16.535 23.016 -1.292 1.00 28.24 351 ASP A N 1
ATOM 4439 C CA . ASP B 2 351 ? 17.294 22.219 -0.339 1.00 27.45 351 ASP A CA 1
ATOM 4440 C C . ASP B 2 351 ? 16.820 20.769 -0.390 1.00 26.25 351 ASP A C 1
ATOM 4441 O O . ASP B 2 351 ? 17.627 19.843 -0.335 1.00 27.68 351 ASP A O 1
ATOM 4446 N N . VAL B 2 352 ? 15.510 20.572 -0.507 1.00 26.79 352 VAL A N 1
ATOM 4447 C CA . VAL B 2 352 ? 14.960 19.219 -0.574 1.00 26.67 352 VAL A CA 1
ATOM 4448 C C . VAL B 2 352 ? 15.491 18.471 -1.790 1.00 26.95 352 VAL A C 1
ATOM 4449 O O . VAL B 2 352 ? 15.874 17.301 -1.694 1.00 28.17 352 VAL A O 1
ATOM 4453 N N . GLY B 2 353 ? 15.514 19.153 -2.932 1.00 25.89 353 GLY A N 1
ATOM 4454 C CA . GLY B 2 353 ? 16.001 18.538 -4.151 1.00 22.96 353 GLY A CA 1
ATOM 4455 C C . GLY B 2 353 ? 17.497 18.298 -4.132 1.00 22.64 353 GLY A C 1
ATOM 4456 O O . GLY B 2 353 ? 17.983 17.338 -4.728 1.00 21.18 353 GLY A O 1
ATOM 4457 N N . ALA B 2 354 ? 18.233 19.172 -3.451 1.00 24.66 354 ALA A N 1
ATOM 4458 C CA . ALA B 2 354 ? 19.686 19.037 -3.361 1.00 22.34 354 ALA A CA 1
ATOM 4459 C C . ALA B 2 354 ? 20.048 17.815 -2.523 1.00 20.74 354 ALA A C 1
ATOM 4460 O O . ALA B 2 354 ? 20.963 17.062 -2.862 1.00 18.62 354 ALA A O 1
ATOM 4462 N N . ALA B 2 355 ? 19.327 17.630 -1.423 1.00 20.91 355 ALA A N 1
ATOM 4463 C CA . ALA B 2 355 ? 19.559 16.498 -0.536 1.00 22.16 355 ALA A CA 1
ATOM 4464 C C . ALA B 2 355 ? 19.371 15.209 -1.329 1.00 23.77 355 ALA A C 1
ATOM 4465 O O . ALA B 2 355 ? 20.109 14.234 -1.149 1.00 21.84 355 ALA A O 1
ATOM 4467 N N . MET B 2 356 ? 18.377 15.218 -2.213 1.00 27.51 356 MET A N 1
ATOM 4468 C CA . MET B 2 356 ? 18.075 14.060 -3.047 1.00 28.16 356 MET A CA 1
ATOM 4469 C C . MET B 2 356 ? 19.199 13.774 -4.041 1.00 28.14 356 MET A C 1
ATOM 4470 O O . MET B 2 356 ? 19.572 12.618 -4.240 1.00 28.60 356 MET A O 1
ATOM 4475 N N . ASP B 2 357 ? 19.746 14.821 -4.656 1.00 29.08 357 ASP A N 1
ATOM 4476 C CA . ASP B 2 357 ? 20.838 14.646 -5.615 1.00 30.32 357 ASP A CA 1
ATOM 4477 C C . ASP B 2 357 ? 22.086 14.112 -4.927 1.00 29.25 357 ASP A C 1
ATOM 4478 O O . ASP B 2 357 ? 22.762 13.215 -5.436 1.00 27.72 357 ASP A O 1
ATOM 4483 N N . ARG B 2 358 ? 22.393 14.676 -3.764 1.00 28.94 358 ARG A N 1
ATOM 4484 C CA . ARG B 2 358 ? 23.570 14.266 -3.014 1.00 27.12 358 ARG A CA 1
ATOM 4485 C C . ARG B 2 358 ? 23.543 12.788 -2.663 1.00 23.51 358 ARG A C 1
ATOM 4486 O O . ARG B 2 358 ? 24.556 12.102 -2.783 1.00 24.48 358 ARG A O 1
ATOM 4494 N N . TYR B 2 359 ? 22.389 12.290 -2.229 1.00 25.82 359 TYR A N 1
ATOM 4495 C CA . TYR B 2 359 ? 22.300 10.880 -1.870 1.00 28.94 359 TYR A CA 1
ATOM 4496 C C . TYR B 2 359 ? 22.462 9.995 -3.096 1.00 31.53 359 TYR A C 1
ATOM 4497 O O . TYR B 2 359 ? 23.082 8.933 -3.030 1.00 33.70 359 TYR A O 1
ATOM 4506 N N . GLU B 2 360 ? 21.897 10.439 -4.213 1.00 33.06 360 GLU A N 1
ATOM 4507 C CA . GLU B 2 360 ? 21.971 9.690 -5.461 1.00 34.58 360 GLU A CA 1
ATOM 4508 C C . GLU B 2 360 ? 23.405 9.616 -5.972 1.00 33.33 360 GLU A C 1
ATOM 4509 O O . GLU B 2 360 ? 23.838 8.591 -6.495 1.00 33.58 360 GLU A O 1
ATOM 4515 N N . LYS B 2 361 ? 24.142 10.707 -5.811 1.00 32.59 361 LYS A N 1
ATOM 4516 C CA . LYS B 2 361 ? 25.520 10.759 -6.279 1.00 32.05 361 LYS A CA 1
ATOM 4517 C C . LYS B 2 361 ? 26.549 10.182 -5.310 1.00 32.08 361 LYS A C 1
ATOM 4518 O O . LYS B 2 361 ? 27.572 9.646 -5.738 1.00 32.54 361 LYS A O 1
ATOM 4524 N N . TYR B 2 362 ? 26.283 10.280 -4.011 1.00 28.98 362 TYR A N 1
ATOM 4525 C CA . TYR B 2 362 ? 27.238 9.797 -3.015 1.00 28.14 362 TYR A CA 1
ATOM 4526 C C . TYR B 2 362 ? 26.808 8.608 -2.164 1.00 26.88 362 TYR A C 1
ATOM 4527 O O . TYR B 2 362 ? 27.655 7.841 -1.714 1.00 27.09 362 TYR A O 1
ATOM 4536 N N . HIS B 2 363 ? 25.507 8.450 -1.942 1.00 27.03 363 HIS A N 1
ATOM 4537 C CA . HIS B 2 363 ? 25.011 7.353 -1.115 1.00 29.81 363 HIS A CA 1
ATOM 4538 C C . HIS B 2 363 ? 25.706 7.458 0.241 1.00 30.36 363 HIS A C 1
ATOM 4539 O O . HIS B 2 363 ? 26.293 6.497 0.745 1.00 28.84 363 HIS A O 1
ATOM 4546 N N . PHE B 2 364 ? 25.625 8.648 0.823 1.00 26.80 364 PHE A N 1
ATOM 4547 C CA . PHE B 2 364 ? 26.253 8.936 2.102 1.00 25.27 364 PHE A CA 1
ATOM 4548 C C . PHE B 2 364 ? 25.650 8.168 3.269 1.00 23.66 364 PHE A C 1
ATOM 4549 O O . PHE B 2 364 ? 24.482 7.788 3.243 1.00 26.03 364 PHE A O 1
ATOM 4557 N N . ASP B 2 365 ? 26.464 7.943 4.294 1.00 24.28 365 ASP A N 1
ATOM 4558 C CA . ASP B 2 365 ? 26.018 7.260 5.503 1.00 22.46 365 ASP A CA 1
ATOM 4559 C C . ASP B 2 365 ? 25.605 8.347 6.490 1.00 22.12 365 ASP A C 1
ATOM 4560 O O . ASP B 2 365 ? 24.911 8.090 7.477 1.00 21.90 365 ASP A O 1
ATOM 4565 N N . LYS B 2 366 ? 26.040 9.571 6.209 1.00 21.42 366 LYS A N 1
ATOM 4566 C CA . LYS B 2 366 ? 25.721 10.713 7.056 1.00 20.83 366 LYS A CA 1
ATOM 4567 C C . LYS B 2 366 ? 25.956 12.019 6.310 1.00 18.19 366 LYS A C 1
ATOM 4568 O O . LYS B 2 366 ? 26.861 12.119 5.481 1.00 19.16 366 LYS A O 1
ATOM 4574 N N . MET B 2 367 ? 25.129 13.017 6.595 1.00 17.46 367 MET A N 1
ATOM 4575 C CA . MET B 2 367 ? 25.294 14.319 5.971 1.00 17.34 367 MET A CA 1
ATOM 4576 C C . MET B 2 367 ? 25.118 15.404 7.019 1.00 16.33 367 MET A C 1
ATOM 4577 O O . MET B 2 367 ? 24.088 15.474 7.696 1.00 14.13 367 MET A O 1
ATOM 4582 N N . ILE B 2 368 ? 26.137 16.247 7.149 1.00 12.55 368 ILE A N 1
ATOM 4583 C CA . ILE B 2 368 ? 26.117 17.321 8.132 1.00 13.06 368 ILE A CA 1
ATOM 4584 C C . ILE B 2 368 ? 26.037 18.699 7.491 1.00 14.57 368 ILE A C 1
ATOM 4585 O O . ILE B 2 368 ? 26.879 19.054 6.664 1.00 15.92 368 ILE A O 1
ATOM 4590 N N . TYR B 2 369 ? 25.023 19.468 7.872 1.00 14.36 369 TYR A N 1
ATOM 4591 C CA . TYR B 2 369 ? 24.869 20.829 7.369 1.00 15.86 369 TYR A CA 1
ATOM 4592 C C . TYR B 2 369 ? 25.330 21.770 8.477 1.00 15.65 369 TYR A C 1
ATOM 4593 O O . TYR B 2 369 ? 24.758 21.769 9.567 1.00 13.85 369 TYR A O 1
ATOM 4602 N N . VAL B 2 370 ? 26.362 22.560 8.210 1.00 16.09 370 VAL A N 1
ATOM 4603 C CA . VAL B 2 370 ? 26.847 23.516 9.203 1.00 15.03 370 VAL A CA 1
ATOM 4604 C C . VAL B 2 370 ? 26.194 24.846 8.843 1.00 15.90 370 VAL A C 1
ATOM 4605 O O . VAL B 2 370 ? 26.659 25.571 7.957 1.00 13.25 370 VAL A O 1
ATOM 4609 N N . ILE B 2 371 ? 25.105 25.152 9.537 1.00 12.06 371 ILE A N 1
ATOM 4610 C CA . ILE B 2 371 ? 24.343 26.358 9.269 1.00 13.93 371 ILE A CA 1
ATOM 4611 C C . ILE B 2 371 ? 23.996 27.096 10.552 1.00 16.25 371 ILE A C 1
ATOM 4612 O O . ILE B 2 371 ? 23.782 26.478 11.591 1.00 15.14 371 ILE A O 1
ATOM 4617 N N . ALA B 2 372 ? 23.929 28.420 10.461 1.00 14.87 372 ALA A N 1
ATOM 4618 C CA . ALA B 2 372 ? 23.612 29.261 11.607 1.00 17.25 372 ALA A CA 1
ATOM 4619 C C . ALA B 2 372 ? 22.264 28.914 12.230 1.00 16.57 372 ALA A C 1
ATOM 4620 O O . ALA B 2 372 ? 21.321 28.531 11.536 1.00 16.67 372 ALA A O 1
ATOM 4622 N N . SER B 2 373 ? 22.178 29.056 13.546 1.00 13.19 373 SER A N 1
ATOM 4623 C CA . SER B 2 373 ? 20.949 28.764 14.271 1.00 15.88 373 SER A CA 1
ATOM 4624 C C . SER B 2 373 ? 19.855 29.719 13.811 1.00 17.91 373 SER A C 1
ATOM 4625 O O . SER B 2 373 ? 18.667 29.493 14.048 1.00 18.05 373 SER A O 1
ATOM 4628 N N . GLN B 2 374 ? 20.268 30.799 13.160 1.00 18.81 374 GLN A N 1
ATOM 4629 C CA . GLN B 2 374 ? 19.323 31.772 12.645 1.00 23.82 374 GLN A CA 1
ATOM 4630 C C . GLN B 2 374 ? 18.456 31.041 11.615 1.00 22.72 374 GLN A C 1
ATOM 4631 O O . GLN B 2 374 ? 17.374 31.501 11.265 1.00 24.08 374 GLN A O 1
ATOM 4637 N N . GLN B 2 375 ? 18.936 29.886 11.156 1.00 20.02 375 GLN A N 1
ATOM 4638 C CA . GLN B 2 375 ? 18.209 29.070 10.187 1.00 20.38 375 GLN A CA 1
ATOM 4639 C C . GLN B 2 375 ? 17.748 27.728 10.775 1.00 19.98 375 GLN A C 1
ATOM 4640 O O . GLN B 2 375 ? 17.549 26.759 10.037 1.00 20.99 375 GLN A O 1
ATOM 4646 N N . ASP B 2 376 ? 17.573 27.677 12.096 1.00 18.07 376 ASP A N 1
ATOM 4647 C CA . ASP B 2 376 ? 17.131 26.455 12.774 1.00 22.15 376 ASP A CA 1
ATOM 4648 C C . ASP B 2 376 ? 15.784 25.946 12.256 1.00 22.67 376 ASP A C 1
ATOM 4649 O O . ASP B 2 376 ? 15.617 24.750 12.032 1.00 22.36 376 ASP A O 1
ATOM 4654 N N . LEU B 2 377 ? 14.817 26.847 12.093 1.00 24.17 377 LEU A N 1
ATOM 4655 C CA . LEU B 2 377 ? 13.493 26.456 11.603 1.00 24.61 377 LEU A CA 1
ATOM 4656 C C . LEU B 2 377 ? 13.580 25.905 10.185 1.00 23.65 377 LEU A C 1
ATOM 4657 O O . LEU B 2 377 ? 13.026 24.846 9.882 1.00 22.03 377 LEU A O 1
ATOM 4662 N N . HIS B 2 378 ? 14.272 26.636 9.318 1.00 24.29 378 HIS A N 1
ATOM 4663 C CA . HIS B 2 378 ? 14.446 26.219 7.931 1.00 24.76 378 HIS A CA 1
ATOM 4664 C C . HIS B 2 378 ? 14.930 24.775 7.888 1.00 25.32 378 HIS A C 1
ATOM 4665 O O . HIS B 2 378 ? 14.299 23.910 7.276 1.00 26.67 378 HIS A O 1
ATOM 4672 N N . ALA B 2 379 ? 16.053 24.522 8.553 1.00 23.21 379 ALA A N 1
ATOM 4673 C CA . ALA B 2 379 ? 16.641 23.191 8.593 1.00 22.04 379 ALA A CA 1
ATOM 4674 C C . ALA B 2 379 ? 15.693 22.153 9.179 1.00 21.21 379 ALA A C 1
ATOM 4675 O O . ALA B 2 379 ? 15.626 21.026 8.697 1.00 22.43 379 ALA A O 1
ATOM 4677 N N . ALA B 2 380 ? 14.967 22.529 10.224 1.00 24.13 380 ALA A N 1
ATOM 4678 C CA . ALA B 2 380 ? 14.037 21.607 10.868 1.00 27.34 380 ALA A CA 1
ATOM 4679 C C . ALA B 2 380 ? 12.869 21.271 9.945 1.00 27.28 380 ALA A C 1
ATOM 4680 O O . ALA B 2 380 ? 12.314 20.176 10.004 1.00 28.17 380 ALA A O 1
ATOM 4682 N N . GLN B 2 381 ? 12.500 22.215 9.088 1.00 27.97 381 GLN A N 1
ATOM 4683 C CA . GLN B 2 381 ? 11.399 21.987 8.165 1.00 28.08 381 GLN A CA 1
ATOM 4684 C C . GLN B 2 381 ? 11.770 21.082 6.989 1.00 28.49 381 GLN A C 1
ATOM 4685 O O . GLN B 2 381 ? 11.047 20.130 6.698 1.00 30.38 381 GLN A O 1
ATOM 4691 N N . PHE B 2 382 ? 12.888 21.346 6.318 1.00 29.11 382 PHE A N 1
ATOM 4692 C CA . PHE B 2 382 ? 13.233 20.501 5.182 1.00 31.48 382 PHE A CA 1
ATOM 4693 C C . PHE B 2 382 ? 13.755 19.124 5.582 1.00 31.76 382 PHE A C 1
ATOM 4694 O O . PHE B 2 382 ? 13.812 18.214 4.755 1.00 32.26 382 PHE A O 1
ATOM 4702 N N . PHE B 2 383 ? 14.106 18.968 6.858 1.00 30.40 383 PHE A N 1
ATOM 4703 C CA . PHE B 2 383 ? 14.567 17.679 7.385 1.00 29.08 383 PHE A CA 1
ATOM 4704 C C . PHE B 2 383 ? 13.307 16.824 7.543 1.00 29.65 383 PHE A C 1
ATOM 4705 O O . PHE B 2 383 ? 13.254 15.665 7.124 1.00 27.02 383 PHE A O 1
ATOM 4713 N N . GLU B 2 384 ? 12.292 17.426 8.154 1.00 30.23 384 GLU A N 1
ATOM 4714 C CA . GLU B 2 384 ? 11.017 16.769 8.399 1.00 32.37 384 GLU A CA 1
ATOM 4715 C C . GLU B 2 384 ? 10.344 16.392 7.089 1.00 30.46 384 GLU A C 1
ATOM 4716 O O . GLU B 2 384 ? 9.813 15.293 6.945 1.00 29.47 384 GLU A O 1
ATOM 4722 N N . ILE B 2 385 ? 10.365 17.319 6.139 1.00 29.41 385 ILE A N 1
ATOM 4723 C CA . ILE B 2 385 ? 9.761 17.082 4.840 1.00 27.82 385 ILE A CA 1
ATOM 4724 C C . ILE B 2 385 ? 10.375 15.846 4.196 1.00 28.99 385 ILE A C 1
ATOM 4725 O O . ILE B 2 385 ? 9.653 14.971 3.723 1.00 27.60 385 ILE A O 1
ATOM 4730 N N . LEU B 2 386 ? 11.703 15.767 4.192 1.00 28.15 386 LEU A N 1
ATOM 4731 C CA . LEU B 2 386 ? 12.387 14.620 3.606 1.00 28.22 386 LEU A CA 1
ATOM 4732 C C . LEU B 2 386 ? 11.984 13.342 4.328 1.00 30.09 386 LEU A C 1
ATOM 4733 O O . LEU B 2 386 ? 11.886 12.274 3.721 1.00 29.50 386 LEU A O 1
ATOM 4738 N N . LYS B 2 387 ? 11.748 13.452 5.629 1.00 30.29 387 LYS A N 1
ATOM 4739 C CA . LYS B 2 387 ? 11.350 12.293 6.410 1.00 32.94 387 LYS A CA 1
ATOM 4740 C C . LYS B 2 387 ? 9.977 11.819 5.951 1.00 33.94 387 LYS A C 1
ATOM 4741 O O . LYS B 2 387 ? 9.792 10.648 5.619 1.00 35.26 387 LYS A O 1
ATOM 4747 N N . GLN B 2 388 ? 9.018 12.740 5.930 1.00 33.84 388 GLN A N 1
ATOM 4748 C CA . GLN B 2 388 ? 7.659 12.416 5.519 1.00 34.56 388 GLN A CA 1
ATOM 4749 C C . GLN B 2 388 ? 7.576 11.995 4.055 1.00 34.96 388 GLN A C 1
ATOM 4750 O O . GLN B 2 388 ? 6.565 11.445 3.624 1.00 37.19 388 GLN A O 1
ATOM 4756 N N . MET B 2 389 ? 8.632 12.256 3.291 1.00 34.46 389 MET A N 1
ATOM 4757 C CA . MET B 2 389 ? 8.648 11.878 1.883 1.00 34.27 389 MET A CA 1
ATOM 4758 C C . MET B 2 389 ? 8.966 10.393 1.714 1.00 35.21 389 MET A C 1
ATOM 4759 O O . MET B 2 389 ? 8.905 9.862 0.606 1.00 34.52 389 MET A O 1
ATOM 4764 N N . GLY B 2 390 ? 9.310 9.732 2.818 1.00 35.74 390 GLY A N 1
ATOM 4765 C CA . GLY B 2 390 ? 9.603 8.307 2.774 1.00 34.92 390 GLY A CA 1
ATOM 4766 C C . GLY B 2 390 ? 11.066 7.903 2.716 1.00 35.49 390 GLY A C 1
ATOM 4767 O O . GLY B 2 390 ? 11.387 6.717 2.809 1.00 33.87 390 GLY A O 1
ATOM 4768 N N . PHE B 2 391 ? 11.958 8.877 2.566 1.00 35.62 391 PHE A N 1
ATOM 4769 C CA . PHE B 2 391 ? 13.386 8.590 2.488 1.00 34.92 391 PHE A CA 1
ATOM 4770 C C . PHE B 2 391 ? 13.944 8.000 3.781 1.00 35.74 391 PHE A C 1
ATOM 4771 O O . PHE B 2 391 ? 13.815 8.589 4.856 1.00 34.89 391 PHE A O 1
ATOM 4779 N N . GLU B 2 392 ? 14.570 6.833 3.666 1.00 36.86 392 GLU A N 1
ATOM 4780 C CA . GLU B 2 392 ? 15.153 6.154 4.819 1.00 40.63 392 GLU A CA 1
ATOM 4781 C C . GLU B 2 392 ? 16.384 6.903 5.329 1.00 38.99 392 GLU A C 1
ATOM 4782 O O . GLU B 2 392 ? 16.642 6.950 6.533 1.00 38.25 392 GLU A O 1
ATOM 4788 N N . TRP B 2 393 ? 17.137 7.489 4.404 1.00 34.60 393 TRP A N 1
ATOM 4789 C CA . TRP B 2 393 ? 18.343 8.227 4.749 1.00 32.52 393 TRP A CA 1
ATOM 4790 C C . TRP B 2 393 ? 18.082 9.584 5.400 1.00 30.29 393 TRP A C 1
ATOM 4791 O O . TRP B 2 393 ? 19.015 10.236 5.867 1.00 27.77 393 TRP A O 1
ATOM 4802 N N . ALA B 2 394 ? 16.825 10.014 5.425 1.00 28.15 394 ALA A N 1
ATOM 4803 C CA . ALA B 2 394 ? 16.488 11.299 6.027 1.00 27.62 394 ALA A CA 1
ATOM 4804 C C . ALA B 2 394 ? 16.983 11.356 7.467 1.00 28.52 394 ALA A C 1
ATOM 4805 O O . ALA B 2 394 ? 17.341 12.419 7.970 1.00 29.34 394 ALA A O 1
ATOM 4807 N N . LYS B 2 395 ? 17.010 10.202 8.122 1.00 28.32 395 LYS A N 1
ATOM 4808 C CA . LYS B 2 395 ? 17.447 10.123 9.509 1.00 29.03 395 LYS A CA 1
ATOM 4809 C C . LYS B 2 395 ? 18.955 10.300 9.662 1.00 25.15 395 LYS A C 1
ATOM 4810 O O . LYS B 2 395 ? 19.449 10.477 10.772 1.00 23.00 395 LYS A O 1
ATOM 4816 N N . ASP B 2 396 ? 19.683 10.251 8.550 1.00 24.42 396 ASP A N 1
ATOM 4817 C CA . ASP B 2 396 ? 21.134 10.398 8.595 1.00 23.33 396 ASP A CA 1
ATOM 4818 C C . ASP B 2 396 ? 21.595 11.837 8.388 1.00 21.75 396 ASP A C 1
ATOM 4819 O O . ASP B 2 396 ? 22.791 12.102 8.279 1.00 23.67 396 ASP A O 1
ATOM 4824 N N . LEU B 2 397 ? 20.640 12.758 8.335 1.00 19.08 397 LEU A N 1
ATOM 4825 C CA . LEU B 2 397 ? 20.934 14.177 8.158 1.00 19.92 397 LEU A CA 1
ATOM 4826 C C . LEU B 2 397 ? 21.030 14.843 9.520 1.00 19.88 397 LEU A C 1
ATOM 4827 O O . LEU B 2 397 ? 20.235 14.559 10.417 1.00 17.75 397 LEU A O 1
ATOM 4832 N N . GLN B 2 398 ? 22.004 15.734 9.669 1.00 19.57 398 GLN A N 1
ATOM 4833 C CA . GLN B 2 398 ? 22.194 16.433 10.928 1.00 18.43 398 GLN A CA 1
ATOM 4834 C C . GLN B 2 398 ? 22.507 17.907 10.715 1.00 17.17 398 GLN A C 1
ATOM 4835 O O . GLN B 2 398 ? 23.251 18.272 9.80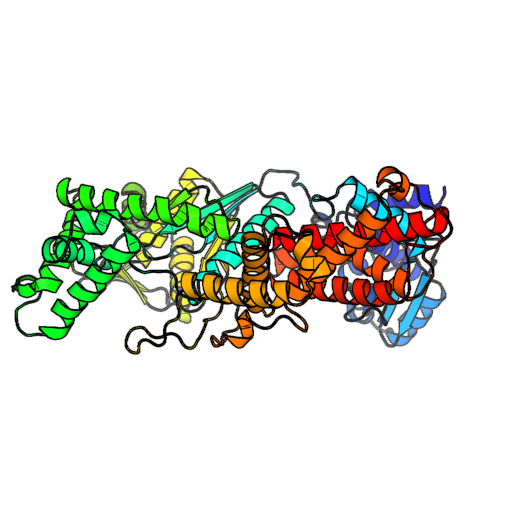3 1.00 17.26 398 GLN A O 1
ATOM 4841 N N . HIS B 2 399 ? 21.918 18.750 11.557 1.00 16.06 399 HIS A N 1
ATOM 4842 C CA . HIS B 2 399 ? 22.142 20.188 11.492 1.00 15.10 399 HIS A CA 1
ATOM 4843 C C . HIS B 2 399 ? 23.042 20.618 12.645 1.00 17.31 399 HIS A C 1
ATOM 4844 O O . HIS B 2 399 ? 22.670 20.488 13.813 1.00 16.06 399 HIS A O 1
ATOM 4851 N N . VAL B 2 400 ? 24.226 21.120 12.313 1.00 15.34 400 VAL A N 1
ATOM 4852 C CA . VAL B 2 400 ? 25.159 21.614 13.315 1.00 10.43 400 VAL A CA 1
ATOM 4853 C C . VAL B 2 400 ? 25.061 23.129 13.205 1.00 11.25 400 VAL A C 1
ATOM 4854 O O . VAL B 2 400 ? 25.511 23.719 12.222 1.00 10.47 400 VAL A O 1
ATOM 4858 N N . ASN B 2 401 ? 24.458 23.758 14.206 1.00 10.50 401 ASN A N 1
ATOM 4859 C CA . ASN B 2 401 ? 24.286 25.199 14.177 1.00 10.13 401 ASN A CA 1
ATOM 4860 C C . ASN B 2 401 ? 25.347 25.934 14.975 1.00 11.90 401 ASN A C 1
ATOM 4861 O O . ASN B 2 401 ? 26.256 25.324 15.542 1.00 12.81 401 ASN A O 1
ATOM 4866 N N . PHE B 2 402 ? 25.229 27.255 14.996 1.00 10.90 402 PHE A N 1
ATOM 4867 C CA . PHE B 2 402 ? 26.159 28.105 15.720 1.00 14.04 402 PHE A CA 1
ATOM 4868 C C . PHE B 2 402 ? 25.510 29.465 15.905 1.00 12.99 402 PHE A C 1
ATOM 4869 O O . PHE B 2 402 ? 24.581 29.814 15.185 1.00 14.65 402 PHE A O 1
ATOM 4877 N N . GLY B 2 403 ? 25.997 30.220 16.885 1.00 15.12 403 GLY A N 1
ATOM 4878 C CA . GLY B 2 403 ? 25.452 31.533 17.167 1.00 12.04 403 GLY A CA 1
ATOM 4879 C C . GLY B 2 403 ? 25.997 32.619 16.265 1.00 16.78 403 GLY A C 1
ATOM 4880 O O . GLY B 2 403 ? 26.928 32.390 15.491 1.00 14.26 403 GLY A O 1
ATOM 4881 N N . MET B 2 404 ? 25.422 33.811 16.392 1.00 16.05 404 MET A N 1
ATOM 4882 C CA . MET B 2 404 ? 25.796 34.961 15.575 1.00 19.58 404 MET A CA 1
ATOM 4883 C C . MET B 2 404 ? 26.939 35.814 16.088 1.00 18.54 404 MET A C 1
ATOM 4884 O O . MET B 2 404 ? 27.143 35.941 17.297 1.00 17.85 404 MET A O 1
ATOM 4889 N N . VAL B 2 405 ? 27.670 36.413 15.152 1.00 17.93 405 VAL A N 1
ATOM 4890 C CA . VAL B 2 405 ? 28.734 37.345 15.497 1.00 22.09 405 VAL A CA 1
ATOM 4891 C C . VAL B 2 405 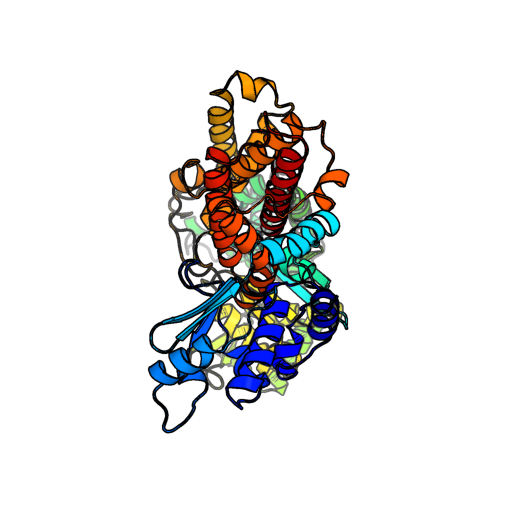? 27.947 38.647 15.475 1.00 26.06 405 VAL A C 1
ATOM 4892 O O . VAL B 2 405 ? 27.502 39.087 14.418 1.00 29.23 405 VAL A O 1
ATOM 4896 N N . GLN B 2 406 ? 27.749 39.254 16.634 1.00 32.71 406 GLN A N 1
ATOM 4897 C CA . GLN B 2 406 ? 26.961 40.473 16.688 1.00 39.01 406 GLN A CA 1
ATOM 4898 C C . GLN B 2 406 ? 27.755 41.765 16.638 1.00 43.68 406 GLN A C 1
ATOM 4899 O O . GLN B 2 406 ? 28.902 41.827 17.077 1.00 41.24 406 GLN A O 1
ATOM 4905 N N . GLY B 2 407 ? 27.123 42.792 16.078 1.00 50.73 407 GLY A N 1
ATOM 4906 C CA . GLY B 2 407 ? 27.761 44.086 15.924 1.00 57.72 407 GLY A CA 1
ATOM 4907 C C . GLY B 2 407 ? 27.941 44.372 14.442 1.00 61.53 407 GLY A C 1
ATOM 4908 O O . GLY B 2 407 ? 28.674 45.282 14.057 1.00 62.64 407 GLY A O 1
ATOM 4909 N N . MET B 2 408 ? 27.264 43.577 13.614 1.00 65.71 408 MET A N 1
ATOM 4910 C CA . MET B 2 408 ? 27.321 43.710 12.158 1.00 69.56 408 MET A CA 1
ATOM 4911 C C . MET B 2 408 ? 25.993 44.273 11.650 1.00 73.71 408 MET A C 1
ATOM 4912 O O . MET B 2 408 ? 24.929 43.903 12.145 1.00 74.85 408 MET A O 1
ATOM 4917 N N . SER B 2 409 ? 26.056 45.158 10.659 1.00 78.12 409 SER A N 1
ATOM 4918 C CA . SER B 2 409 ? 24.852 45.753 10.079 1.00 82.95 409 SER A CA 1
ATOM 4919 C C . SER B 2 409 ? 25.160 46.460 8.763 1.00 85.15 409 SER A C 1
ATOM 4920 O O . SER B 2 409 ? 25.973 47.384 8.718 1.00 85.00 409 SER A O 1
ATOM 4923 N N . THR B 2 410 ? 24.504 46.016 7.696 1.00 87.80 410 THR A N 1
ATOM 4924 C CA . THR B 2 410 ? 24.703 46.597 6.373 1.00 90.36 410 THR A CA 1
ATOM 4925 C C . THR B 2 410 ? 24.090 47.991 6.271 1.00 91.74 410 THR A C 1
ATOM 4926 O O . THR B 2 410 ? 24.766 48.945 5.879 1.00 92.52 410 THR A O 1
ATOM 4930 N N . ARG B 2 411 ? 22.812 48.107 6.623 1.00 92.38 411 ARG A N 1
ATOM 4931 C CA . ARG B 2 411 ? 22.123 49.393 6.567 1.00 92.55 411 ARG A CA 1
ATOM 4932 C C . ARG B 2 411 ? 22.556 50.329 7.693 1.00 91.77 411 ARG A C 1
ATOM 4933 O O . ARG B 2 411 ? 21.810 51.223 8.096 1.00 91.86 411 ARG A O 1
ATOM 4941 N N . LYS B 2 412 ? 23.771 50.117 8.190 1.00 90.43 412 LYS A N 1
ATOM 4942 C CA . LYS B 2 412 ? 24.326 50.938 9.259 1.00 88.59 412 LYS A CA 1
ATOM 4943 C C . LYS B 2 412 ? 25.829 51.106 9.053 1.00 86.99 412 LYS A C 1
ATOM 4944 O O . LYS B 2 412 ? 26.445 52.021 9.602 1.00 86.21 412 LYS A O 1
ATOM 4950 N N . GLY B 2 413 ? 26.409 50.212 8.256 1.00 84.82 413 GLY A N 1
ATOM 4951 C CA . GLY B 2 413 ? 27.832 50.274 7.969 1.00 81.89 413 GLY A CA 1
ATOM 4952 C C . GLY B 2 413 ? 28.746 49.851 9.104 1.00 79.50 413 GLY A C 1
ATOM 4953 O O . GLY B 2 413 ? 29.939 50.160 9.086 1.00 80.14 413 GLY A O 1
ATOM 4954 N N . THR B 2 414 ? 28.202 49.145 10.090 1.00 76.38 414 THR A N 1
ATOM 4955 C CA . THR B 2 414 ? 29.000 48.691 11.225 1.00 73.12 414 THR A CA 1
ATOM 4956 C C . THR B 2 414 ? 29.576 47.301 10.948 1.00 70.88 414 THR A C 1
ATOM 4957 O O . THR B 2 414 ? 30.057 46.620 11.857 1.00 70.96 414 THR A O 1
ATOM 4961 N N . VAL B 2 415 ? 29.527 46.894 9.682 1.00 66.75 415 VAL A N 1
ATOM 4962 C CA . VAL B 2 415 ? 30.035 45.591 9.265 1.00 62.15 415 VAL A CA 1
ATOM 4963 C C . VAL B 2 415 ? 31.546 45.601 9.046 1.00 58.27 415 VAL A C 1
ATOM 4964 O O . VAL B 2 415 ? 32.093 46.534 8.457 1.00 57.62 415 VAL A O 1
ATOM 4968 N N . VAL B 2 416 ? 32.212 44.553 9.523 1.00 52.87 416 VAL A N 1
ATOM 4969 C CA . VAL B 2 416 ? 33.658 44.426 9.375 1.00 47.61 416 VAL A CA 1
ATOM 4970 C C . VAL B 2 416 ? 33.947 43.203 8.511 1.00 44.48 416 VAL A C 1
ATOM 4971 O O . VAL B 2 416 ? 33.520 42.094 8.829 1.00 43.02 416 VAL A O 1
ATOM 4975 N N . PHE B 2 417 ? 34.676 43.409 7.419 1.00 41.52 417 PHE A N 1
ATOM 4976 C CA . PHE B 2 417 ? 34.994 42.322 6.499 1.00 40.69 417 PHE A CA 1
ATOM 4977 C C . PHE B 2 417 ? 36.149 41.437 6.959 1.00 38.75 417 PHE A C 1
ATOM 4978 O O . PHE B 2 417 ? 37.127 41.912 7.533 1.00 36.45 417 PHE A O 1
ATOM 4986 N N . LEU B 2 418 ? 36.015 40.142 6.694 1.00 37.55 418 LEU A N 1
ATOM 4987 C CA . LEU B 2 418 ? 37.011 39.153 7.081 1.00 37.60 418 LEU A CA 1
ATOM 4988 C C . LEU B 2 418 ? 38.422 39.485 6.604 1.00 38.05 418 LEU A C 1
ATOM 4989 O O . LEU B 2 418 ? 39.378 39.421 7.380 1.00 36.40 418 LEU A O 1
ATOM 4994 N N . ASP B 2 419 ? 38.558 39.830 5.329 1.00 37.91 419 ASP A N 1
ATOM 4995 C CA . ASP B 2 419 ? 39.869 40.159 4.783 1.00 38.50 419 ASP A CA 1
ATOM 4996 C C . ASP B 2 419 ? 40.527 41.311 5.540 1.00 35.10 419 ASP A C 1
ATOM 4997 O O . ASP B 2 419 ? 41.738 41.308 5.749 1.00 34.43 419 ASP A O 1
ATOM 5002 N N . ASN B 2 420 ? 39.729 42.288 5.956 1.00 31.66 420 ASN A N 1
ATOM 5003 C CA . ASN B 2 420 ? 40.251 43.422 6.712 1.00 31.75 420 ASN A CA 1
ATOM 5004 C C . ASN B 2 420 ? 40.651 42.961 8.117 1.00 30.43 420 ASN A C 1
ATOM 5005 O O . ASN B 2 420 ? 41.628 43.447 8.689 1.00 25.97 420 ASN A O 1
ATOM 5010 N N . ILE B 2 421 ? 39.891 42.019 8.670 1.00 27.39 421 ILE A N 1
ATOM 5011 C CA . ILE B 2 421 ? 40.190 41.492 9.997 1.00 27.15 421 ILE A CA 1
ATOM 5012 C C . ILE B 2 421 ? 41.512 40.719 9.973 1.00 26.34 421 ILE A C 1
ATOM 5013 O O . ILE B 2 421 ? 42.377 40.919 10.827 1.00 27.64 421 ILE A O 1
ATOM 5018 N N . LEU B 2 422 ? 41.664 39.842 8.987 1.00 22.57 422 LEU A N 1
ATOM 5019 C CA . LEU B 2 422 ? 42.879 39.048 8.852 1.00 25.99 422 LEU A CA 1
ATOM 5020 C C . LEU B 2 422 ? 44.099 39.940 8.635 1.00 29.87 422 LEU A C 1
ATOM 5021 O O . LEU B 2 422 ? 45.139 39.766 9.281 1.00 29.74 422 LEU A O 1
ATOM 5026 N N . GLU B 2 423 ? 43.965 40.901 7.728 1.00 28.99 423 GLU A N 1
ATOM 5027 C CA . GLU B 2 423 ? 45.050 41.819 7.423 1.00 29.36 423 GLU A CA 1
ATOM 5028 C C . GLU B 2 423 ? 45.457 42.633 8.652 1.00 27.84 423 GLU A C 1
ATOM 5029 O O . GLU B 2 423 ? 46.643 42.777 8.943 1.00 27.92 423 GLU A O 1
ATOM 5035 N N . GLU B 2 424 ? 44.470 43.149 9.379 1.00 27.29 424 GLU A N 1
ATOM 5036 C CA . GLU B 2 424 ? 44.732 43.953 10.568 1.00 27.71 424 GLU A CA 1
ATOM 5037 C C . GLU B 2 424 ? 45.380 43.136 11.683 1.00 25.56 424 GLU A C 1
ATOM 5038 O O . GLU B 2 424 ? 46.325 43.590 12.335 1.00 23.26 424 GLU A O 1
ATOM 5044 N N . THR B 2 425 ? 44.865 41.933 11.908 1.00 21.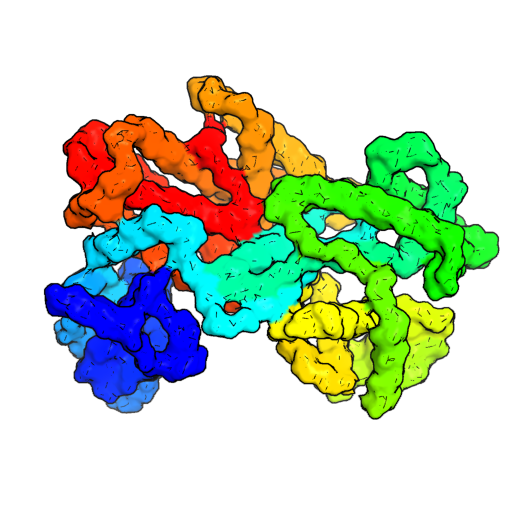36 425 THR A N 1
ATOM 5045 C CA . THR B 2 425 ? 45.407 41.069 12.946 1.00 20.80 425 THR A CA 1
ATOM 5046 C C . THR B 2 425 ? 46.842 40.691 12.583 1.00 20.50 425 THR A C 1
ATOM 5047 O O . THR B 2 425 ? 47.725 40.647 13.440 1.00 22.13 425 THR A O 1
ATOM 5051 N N . LYS B 2 426 ? 47.067 40.431 11.302 1.00 20.82 426 LYS A N 1
ATOM 5052 C CA . LYS B 2 426 ? 48.391 40.074 10.810 1.00 23.24 426 LYS A CA 1
ATOM 5053 C C . LYS B 2 426 ? 49.396 41.179 11.138 1.00 23.86 426 LYS A C 1
ATOM 5054 O O . LYS B 2 426 ? 50.477 40.917 11.671 1.00 24.18 426 LYS A O 1
ATOM 5060 N N . GLU B 2 427 ? 49.026 42.416 10.819 1.00 25.67 427 GLU A N 1
ATOM 5061 C CA . GLU B 2 427 ? 49.889 43.569 11.059 1.00 27.96 427 GLU A CA 1
ATOM 5062 C C . GLU B 2 427 ? 50.162 43.766 12.545 1.00 26.75 427 GLU A C 1
ATOM 5063 O O . GLU B 2 427 ? 51.263 44.155 12.936 1.00 26.87 427 GLU A O 1
ATOM 5069 N N . LYS B 2 428 ? 49.158 43.503 13.374 1.00 24.40 428 LYS A N 1
ATOM 5070 C CA . LYS B 2 428 ? 49.321 43.644 14.816 1.00 23.66 428 LYS A CA 1
ATOM 5071 C C . LYS B 2 428 ? 50.320 42.614 15.323 1.00 23.24 428 LYS A C 1
ATOM 5072 O O . LYS B 2 428 ? 51.221 42.939 16.096 1.00 24.62 428 LYS A O 1
ATOM 5078 N N . MET B 2 429 ? 50.159 41.368 14.882 1.00 20.95 429 MET A N 1
ATOM 5079 C CA . MET B 2 429 ? 51.055 40.301 15.306 1.00 20.39 429 MET A CA 1
ATOM 5080 C C . MET B 2 429 ? 52.463 40.561 14.770 1.00 20.94 429 MET A C 1
ATOM 5081 O O . MET B 2 429 ? 53.461 40.255 15.431 1.00 19.74 429 MET A O 1
ATOM 5086 N N . HIS B 2 430 ? 52.543 41.138 13.576 1.00 21.90 430 HIS A N 1
ATOM 5087 C CA . HIS B 2 430 ? 53.839 41.451 12.987 1.00 24.29 430 HIS A CA 1
ATOM 5088 C C . HIS B 2 430 ? 54.545 42.458 13.894 1.00 23.90 430 HIS A C 1
ATOM 5089 O O . HIS B 2 430 ? 55.748 42.353 14.133 1.00 21.30 430 HIS A O 1
ATOM 5096 N N . GLU B 2 431 ? 53.785 43.427 14.400 1.00 24.42 431 GLU A N 1
ATOM 5097 C CA . GLU B 2 431 ? 54.324 44.447 15.300 1.00 27.94 431 GLU A CA 1
ATOM 5098 C C . GLU B 2 431 ? 54.877 43.824 16.582 1.00 26.42 431 GLU A C 1
ATOM 5099 O O . GLU B 2 431 ? 55.960 44.177 17.035 1.00 27.58 431 GLU A O 1
ATOM 5105 N N . VAL B 2 432 ? 54.121 42.906 17.175 1.00 24.89 432 VAL A N 1
ATOM 5106 C CA . VAL B 2 432 ? 54.561 42.248 18.400 1.00 21.10 432 VAL A CA 1
ATOM 5107 C C . VAL B 2 432 ? 55.841 41.470 18.122 1.00 21.96 432 VAL A C 1
ATOM 5108 O O . VAL B 2 432 ? 56.759 41.436 18.943 1.00 20.22 432 VAL A O 1
ATOM 5112 N N . MET B 2 433 ? 55.888 40.857 16.945 1.00 22.32 433 MET A N 1
ATOM 5113 C CA . MET B 2 433 ? 57.031 40.062 16.504 1.00 26.45 433 MET A CA 1
ATOM 5114 C C . MET B 2 433 ? 58.332 40.877 16.483 1.00 25.89 433 MET A C 1
ATOM 5115 O O . MET B 2 433 ? 59.394 40.389 16.878 1.00 23.00 433 MET A O 1
ATOM 5120 N N . LYS B 2 434 ? 58.239 42.123 16.029 1.00 26.23 434 LYS A N 1
ATOM 5121 C CA . LYS B 2 434 ? 59.402 43.004 15.933 1.00 29.30 434 LYS A CA 1
ATOM 5122 C C . LYS B 2 434 ? 60.033 43.421 17.262 1.00 28.98 434 LYS A C 1
ATOM 5123 O O . LYS B 2 434 ? 61.224 43.723 17.312 1.00 31.43 434 LYS A O 1
ATOM 5129 N N . LYS B 2 435 ? 59.240 43.450 18.328 1.00 29.29 435 LYS A N 1
ATOM 5130 C CA . LYS B 2 435 ? 59.745 43.865 19.633 1.00 31.28 435 LYS A CA 1
ATOM 5131 C C . LYS B 2 435 ? 60.958 43.080 20.132 1.00 29.22 435 LYS A C 1
ATOM 5132 O O . LYS B 2 435 ? 61.804 43.634 20.832 1.00 30.37 435 LYS A O 1
ATOM 5138 N N . ASN B 2 436 ? 61.048 41.801 19.785 1.00 25.41 436 ASN A N 1
ATOM 5139 C CA . ASN B 2 436 ? 62.196 40.997 20.201 1.00 24.94 436 ASN A CA 1
ATOM 5140 C C . ASN B 2 436 ? 63.159 40.921 19.021 1.00 25.94 436 ASN A C 1
ATOM 5141 O O . ASN B 2 436 ? 63.103 39.982 18.221 1.00 22.61 436 ASN A O 1
ATOM 5146 N N . GLU B 2 437 ? 64.031 41.921 18.919 1.00 27.33 437 GLU A N 1
ATOM 5147 C CA . GLU B 2 437 ? 65.007 42.018 17.835 1.00 30.84 437 GLU A CA 1
ATOM 5148 C C . GLU B 2 437 ? 65.799 40.744 17.573 1.00 29.06 437 GLU A C 1
ATOM 5149 O O . GLU B 2 437 ? 65.925 40.311 16.427 1.00 27.87 437 GLU A O 1
ATOM 5155 N N . 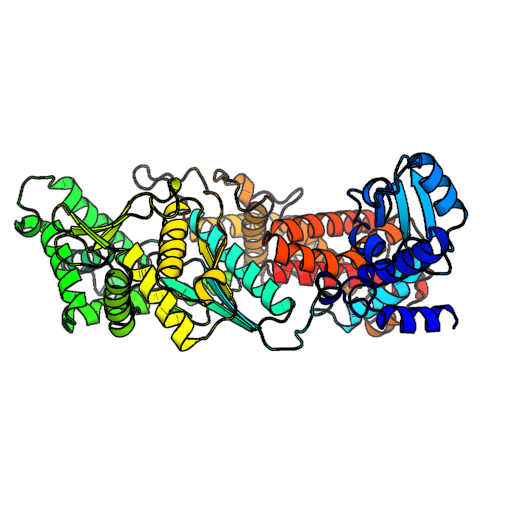ASN B 2 438 ? 66.340 40.155 18.633 1.00 27.37 438 ASN A N 1
ATOM 5156 C CA . ASN B 2 438 ? 67.121 38.929 18.516 1.00 28.57 438 ASN A CA 1
ATOM 5157 C C . ASN B 2 438 ? 66.337 37.803 17.839 1.00 28.10 438 ASN A C 1
ATOM 5158 O O . ASN B 2 438 ? 66.804 37.207 16.866 1.00 27.79 438 ASN A O 1
ATOM 5163 N N . LYS B 2 439 ? 65.143 37.521 18.353 1.00 24.55 439 LYS A N 1
ATOM 5164 C CA . LYS B 2 439 ? 64.297 36.463 17.805 1.00 22.24 439 LYS A CA 1
ATOM 5165 C C . LYS B 2 439 ? 63.779 36.784 16.403 1.00 21.07 439 LYS A C 1
ATOM 5166 O O . LYS B 2 439 ? 63.724 35.910 15.540 1.00 18.57 439 LYS A O 1
ATOM 5172 N N . TYR B 2 440 ? 63.399 38.038 16.182 1.00 18.30 440 TYR A N 1
ATOM 5173 C CA . TYR B 2 440 ? 62.876 38.464 14.888 1.00 19.34 440 TYR A CA 1
ATOM 5174 C C . TYR B 2 440 ? 63.849 38.160 13.752 1.00 21.11 440 TYR A C 1
ATOM 5175 O O . TYR B 2 440 ? 63.456 37.652 12.703 1.00 20.67 440 TYR A O 1
ATOM 5184 N N . ALA B 2 441 ? 65.120 38.481 13.975 1.00 20.36 441 ALA A N 1
ATOM 5185 C CA . ALA B 2 441 ? 66.167 38.271 12.980 1.00 22.29 441 ALA A CA 1
ATOM 5186 C C . ALA B 2 441 ? 66.368 36.813 12.596 1.00 24.77 441 ALA A C 1
ATOM 5187 O O . ALA B 2 441 ? 67.130 36.515 11.680 1.00 25.19 441 ALA A O 1
ATOM 5189 N N . GLN B 2 442 ? 65.694 35.900 13.288 1.00 25.74 442 GLN A N 1
ATOM 5190 C CA . GLN B 2 442 ? 65.844 34.482 12.982 1.00 26.24 442 GLN A CA 1
ATOM 5191 C C . GLN B 2 442 ? 64.697 33.924 12.147 1.00 24.72 442 GLN A C 1
ATOM 5192 O O . GLN B 2 442 ? 64.639 32.724 11.894 1.00 25.03 442 GLN A O 1
ATOM 5198 N N . ILE B 2 443 ? 63.794 34.794 11.708 1.00 23.21 443 ILE A N 1
ATOM 5199 C CA . ILE B 2 443 ? 62.650 34.359 10.914 1.00 24.58 443 ILE A CA 1
ATOM 5200 C C . ILE B 2 443 ? 62.807 34.736 9.444 1.00 25.34 443 ILE A C 1
ATOM 5201 O O . ILE B 2 443 ? 63.029 35.900 9.112 1.00 25.43 443 ILE A O 1
ATOM 5206 N N . GLU B 2 444 ? 62.672 33.749 8.565 1.00 28.37 444 GLU A N 1
ATOM 5207 C CA . GLU B 2 444 ? 62.816 33.984 7.134 1.00 33.56 444 GLU A CA 1
ATOM 5208 C C . GLU B 2 444 ? 61.682 34.795 6.518 1.00 34.66 444 GLU A C 1
ATOM 5209 O O . GLU B 2 444 ? 61.927 35.721 5.746 1.00 38.16 444 GLU A O 1
ATOM 5215 N N . HIS B 2 445 ? 60.445 34.451 6.853 1.00 34.64 445 HIS A N 1
ATOM 5216 C CA . HIS B 2 445 ? 59.291 35.161 6.306 1.00 36.73 445 HIS A CA 1
ATOM 5217 C C . HIS B 2 445 ? 58.405 35.722 7.416 1.00 32.61 445 HIS A C 1
ATOM 5218 O O . HIS B 2 445 ? 57.312 35.216 7.668 1.00 32.94 445 HIS A O 1
ATOM 5225 N N . PRO B 2 446 ? 58.869 36.790 8.085 1.00 32.14 446 PRO A N 1
ATOM 5226 C CA . PRO B 2 446 ? 58.163 37.463 9.182 1.00 30.37 446 PRO A CA 1
ATOM 5227 C C . PRO B 2 446 ? 56.699 37.756 8.875 1.00 30.47 446 PRO A C 1
ATOM 5228 O O . PRO B 2 446 ? 55.815 37.484 9.687 1.00 27.70 446 PRO A O 1
ATOM 5232 N N . GLU B 2 447 ? 56.464 38.317 7.694 1.00 30.03 447 GLU A N 1
ATOM 5233 C CA . GLU B 2 447 ? 55.128 38.682 7.242 1.00 31.30 447 GLU A CA 1
ATOM 5234 C C . GLU B 2 447 ? 54.200 37.471 7.185 1.00 30.15 447 GLU A C 1
ATOM 5235 O O . GLU B 2 447 ? 53.055 37.530 7.637 1.00 27.90 447 GLU A O 1
ATOM 5241 N N . GLU B 2 448 ? 54.702 36.378 6.621 1.00 25.06 448 GLU A N 1
ATOM 5242 C CA . GLU B 2 448 ? 53.929 35.148 6.492 1.00 28.33 448 GLU A CA 1
ATOM 5243 C C . GLU B 2 448 ? 53.663 34.502 7.850 1.00 24.29 448 GLU A C 1
ATOM 5244 O O . GLU B 2 448 ? 52.571 33.994 8.104 1.00 23.60 448 GLU A O 1
ATOM 5250 N N . VAL B 2 449 ? 54.666 34.517 8.720 1.00 19.87 449 VAL A N 1
ATOM 5251 C CA . VAL B 2 449 ? 54.513 33.942 10.048 1.00 19.44 449 VAL A CA 1
ATOM 5252 C C . VAL B 2 449 ? 53.460 34.741 10.809 1.00 20.40 449 VAL A C 1
ATOM 5253 O O . VAL B 2 449 ? 52.622 34.181 11.522 1.00 18.73 449 VAL A O 1
ATOM 5257 N N . ALA B 2 450 ? 53.499 36.057 10.631 1.00 20.47 450 ALA A N 1
ATOM 5258 C CA . ALA B 2 450 ? 52.558 36.951 11.292 1.00 21.40 450 ALA A CA 1
ATOM 5259 C C . ALA B 2 450 ? 51.124 36.641 10.887 1.00 20.95 450 ALA A C 1
ATOM 5260 O O . ALA B 2 450 ? 50.206 36.759 11.699 1.00 22.03 450 ALA A O 1
ATOM 5262 N N . ASP B 2 451 ? 50.925 36.247 9.634 1.00 20.62 451 ASP A N 1
ATOM 5263 C CA . ASP B 2 451 ? 49.580 35.942 9.169 1.00 19.88 451 ASP A CA 1
ATOM 5264 C C . ASP B 2 451 ? 49.076 34.650 9.802 1.00 18.18 451 ASP A C 1
ATOM 5265 O O . ASP B 2 451 ? 47.899 34.539 10.136 1.00 20.03 451 ASP A O 1
ATOM 5270 N N . LEU B 2 452 ? 49.970 33.681 9.976 1.00 15.93 452 LEU A N 1
ATOM 5271 C CA . LEU B 2 452 ? 49.595 32.408 10.583 1.00 16.70 452 LEU A CA 1
ATOM 5272 C C . LEU B 2 452 ? 49.244 32.606 12.055 1.00 15.55 452 LEU A C 1
ATOM 5273 O O . LEU B 2 452 ? 48.342 31.954 12.575 1.00 17.23 452 LEU A O 1
ATOM 5278 N N . VAL B 2 453 ? 49.964 33.502 12.722 1.00 13.78 453 VAL A N 1
ATOM 5279 C CA . VAL B 2 453 ? 49.704 33.784 14.127 1.00 14.04 453 VAL A CA 1
ATOM 5280 C C . VAL B 2 453 ? 48.413 34.584 14.243 1.00 15.84 453 VAL A C 1
ATOM 5281 O O . VAL B 2 453 ? 47.613 34.359 15.149 1.00 16.34 453 VAL A O 1
ATOM 5285 N N . GLY B 2 454 ? 48.202 35.509 13.313 1.00 13.80 454 GLY A N 1
ATOM 5286 C CA . GLY B 2 454 ? 46.988 36.304 13.338 1.00 12.40 454 GLY A CA 1
ATOM 5287 C C . GLY B 2 454 ? 45.743 35.450 13.131 1.00 13.59 454 GLY A C 1
ATOM 5288 O O . GLY B 2 454 ? 44.749 35.606 13.834 1.00 14.81 454 GLY A O 1
ATOM 5289 N N . ILE B 2 455 ? 45.795 34.544 12.161 1.00 13.03 455 ILE A N 1
ATOM 5290 C CA . ILE B 2 455 ? 44.663 33.663 11.873 1.00 14.39 455 ILE A CA 1
ATOM 5291 C C . ILE B 2 455 ? 44.356 32.741 13.063 1.00 12.42 455 ILE A C 1
ATOM 5292 O O . ILE B 2 455 ? 43.197 32.434 13.341 1.00 14.18 455 ILE A O 1
ATOM 5297 N N . SER B 2 456 ? 45.395 32.297 13.761 1.00 12.56 456 SER A N 1
ATOM 5298 C CA . SER B 2 456 ? 45.193 31.434 14.916 1.00 12.53 456 SER A CA 1
ATOM 5299 C C . SER B 2 456 ? 44.464 32.231 15.998 1.00 10.01 456 SER A C 1
ATOM 5300 O O . SER B 2 456 ? 43.680 31.683 16.760 1.00 14.46 456 SER A O 1
ATOM 5303 N N . ALA B 2 457 ? 44.708 33.534 16.051 1.00 10.13 457 ALA A N 1
ATOM 5304 C CA . ALA B 2 457 ? 44.052 34.376 17.044 1.00 11.20 457 ALA A CA 1
ATOM 5305 C C . ALA B 2 457 ? 42.568 34.527 16.714 1.00 14.97 457 ALA A C 1
ATOM 5306 O O . ALA B 2 457 ? 41.713 34.474 17.602 1.00 12.91 457 ALA A O 1
ATOM 5308 N N . VAL B 2 458 ? 42.278 34.711 15.427 1.00 12.88 458 VAL A N 1
ATOM 5309 C CA . VAL B 2 458 ? 40.913 34.876 14.943 1.00 10.36 458 VAL A CA 1
ATOM 5310 C C . VAL B 2 458 ? 40.085 33.597 15.071 1.00 11.06 458 VAL A C 1
ATOM 5311 O O . VAL B 2 458 ? 38.911 33.640 15.428 1.00 9.23 458 VAL A O 1
ATOM 5315 N N . MET B 2 459 ? 40.696 32.459 14.767 1.00 11.65 459 MET A N 1
ATOM 5316 C CA . MET B 2 459 ? 39.992 31.190 14.852 1.00 10.53 459 MET A CA 1
ATOM 5317 C C . MET B 2 459 ? 39.766 30.760 16.298 1.00 8.64 459 MET A C 1
ATOM 5318 O O . MET B 2 459 ? 38.673 30.331 16.660 1.00 12.05 459 MET A O 1
ATOM 5323 N N . ILE B 2 460 ? 40.792 30.878 17.130 1.00 9.53 460 ILE A N 1
ATOM 5324 C CA . ILE B 2 460 ? 40.659 30.468 18.526 1.00 10.64 460 ILE A CA 1
ATOM 5325 C C . ILE B 2 460 ? 39.651 31.288 19.322 1.00 11.60 460 ILE A C 1
ATOM 5326 O O . ILE B 2 460 ? 38.911 30.731 20.129 1.00 11.26 460 ILE A O 1
ATOM 5331 N N . GLN B 2 461 ? 39.614 32.602 19.108 1.00 12.25 461 GLN A N 1
ATOM 5332 C CA . GLN B 2 461 ? 38.659 33.429 19.839 1.00 11.40 461 GLN A CA 1
ATOM 5333 C C . GLN B 2 461 ? 37.240 32.991 19.504 1.00 12.52 461 GLN A C 1
ATOM 5334 O O . GLN B 2 461 ? 36.339 33.103 20.330 1.00 12.25 461 GLN A O 1
ATOM 5340 N N . ASP B 2 462 ? 37.056 32.476 18.291 1.00 13.12 462 ASP A N 1
ATOM 5341 C CA . ASP B 2 462 ? 35.752 32.002 17.830 1.00 13.18 462 ASP A CA 1
ATOM 5342 C C . ASP B 2 462 ? 35.402 30.595 18.339 1.00 14.06 462 ASP A C 1
ATOM 5343 O O . ASP B 2 462 ? 34.245 30.298 18.631 1.00 12.74 462 ASP A O 1
ATOM 5348 N N . MET B 2 463 ? 36.406 29.738 18.463 1.00 13.06 463 MET A N 1
ATOM 5349 C CA . MET B 2 463 ? 36.185 28.355 18.885 1.00 14.78 463 MET A CA 1
ATOM 5350 C C . MET B 2 463 ? 36.277 28.085 20.384 1.00 14.95 463 MET A C 1
ATOM 5351 O O . MET B 2 463 ? 36.054 26.957 20.816 1.00 14.14 463 MET A O 1
ATOM 5356 N N . GLN B 2 464 ? 36.589 29.103 21.176 1.00 15.10 464 GLN A N 1
ATOM 5357 C CA . GLN B 2 464 ? 36.743 28.910 22.617 1.00 18.08 464 GLN A CA 1
ATOM 5358 C C . GLN B 2 464 ? 35.492 28.523 23.388 1.00 18.08 464 GLN A C 1
ATOM 5359 O O . GLN B 2 464 ? 35.578 27.790 24.372 1.00 21.56 464 GLN A O 1
ATOM 5365 N N . GLY B 2 465 ? 34.337 29.014 22.959 1.00 15.95 465 GLY A N 1
ATOM 5366 C CA . GLY B 2 465 ? 33.108 28.653 23.642 1.00 14.84 465 GLY A CA 1
ATOM 5367 C C . GLY B 2 465 ? 32.293 27.734 22.757 1.00 13.67 465 GLY A C 1
ATOM 5368 O O . GLY B 2 465 ? 32.656 27.502 21.606 1.00 12.60 465 GLY A O 1
ATOM 5369 N N . LYS B 2 466 ? 31.196 27.194 23.274 1.00 11.55 466 LYS A N 1
ATOM 5370 C CA . LYS B 2 466 ? 30.379 26.329 22.439 1.00 10.65 466 LYS A CA 1
ATOM 5371 C C . LYS B 2 466 ? 29.839 27.105 21.240 1.00 12.07 466 LYS A C 1
ATOM 5372 O O . LYS B 2 466 ? 29.623 28.321 21.309 1.00 9.23 466 LYS A O 1
ATOM 5378 N N . ARG B 2 467 ? 29.650 26.381 20.140 1.00 10.63 467 ARG A N 1
ATOM 5379 C CA . ARG B 2 467 ? 29.143 26.920 18.879 1.00 11.90 467 ARG A CA 1
ATOM 5380 C C . ARG B 2 467 ? 27.874 27.766 19.037 1.00 12.45 467 ARG A C 1
ATOM 5381 O O . ARG B 2 467 ? 27.758 28.854 18.467 1.00 15.48 467 ARG A O 1
ATOM 5389 N N . ILE B 2 468 ? 26.927 27.255 19.811 1.00 11.56 468 ILE A N 1
ATOM 5390 C CA . ILE B 2 468 ? 25.644 27.920 20.015 1.00 12.22 468 ILE A CA 1
ATOM 5391 C C . ILE B 2 468 ? 25.711 29.363 20.533 1.00 11.70 468 ILE A C 1
ATOM 5392 O O . ILE B 2 468 ? 24.788 30.151 20.314 1.00 8.46 468 ILE A O 1
ATOM 5397 N N . ASN B 2 469 ? 26.799 29.719 21.205 1.00 11.14 469 ASN A N 1
ATOM 5398 C CA . ASN B 2 469 ? 26.921 31.069 21.750 1.00 11.49 469 ASN A CA 1
ATOM 5399 C C . ASN B 2 469 ? 27.073 32.178 20.716 1.00 15.76 469 ASN A C 1
ATOM 5400 O O . ASN B 2 469 ? 27.766 32.023 19.704 1.00 13.03 469 ASN A O 1
ATOM 5405 N N . ASN B 2 470 ? 26.412 33.301 20.975 1.00 13.57 470 ASN A N 1
ATOM 5406 C CA . ASN B 2 470 ? 26.546 34.459 20.108 1.00 16.44 470 ASN A CA 1
ATOM 5407 C C . ASN B 2 470 ? 27.723 35.196 20.734 1.00 15.87 470 ASN A C 1
ATOM 5408 O O . ASN B 2 470 ? 28.036 34.980 21.906 1.00 14.36 470 ASN A O 1
ATOM 5413 N N . TYR B 2 471 ? 28.389 36.040 19.959 1.00 16.78 471 TYR A N 1
ATOM 5414 C CA . TYR B 2 471 ? 29.468 36.844 20.509 1.00 22.62 471 TYR A CA 1
ATOM 5415 C C . TYR B 2 471 ? 29.591 38.121 19.696 1.00 24.24 471 TYR A C 1
ATOM 5416 O O . TYR B 2 471 ? 29.470 38.112 18.471 1.00 26.07 471 TYR A O 1
ATOM 5425 N N . GLU B 2 472 ? 29.788 39.233 20.390 1.00 27.17 472 GLU A N 1
ATOM 5426 C CA . GLU B 2 472 ? 29.891 40.514 19.719 1.00 31.07 472 GLU A CA 1
ATOM 5427 C C . GLU B 2 472 ? 31.283 40.737 19.152 1.00 30.15 472 GLU A C 1
ATOM 5428 O O . GLU B 2 472 ? 32.285 40.395 19.783 1.00 29.46 472 GLU A O 1
ATOM 5434 N N . PHE B 2 473 ? 31.345 41.295 17.948 1.00 28.99 473 PHE A N 1
ATOM 5435 C CA . PHE B 2 473 ? 32.633 41.562 17.331 1.00 30.70 473 PHE A CA 1
ATOM 5436 C C . PHE B 2 473 ? 33.349 42.626 18.143 1.00 30.78 473 PHE A C 1
ATOM 5437 O O . PHE B 2 473 ? 32.761 43.646 18.513 1.00 27.46 473 PHE A O 1
ATOM 5445 N N . LYS B 2 474 ? 34.622 42.374 18.422 1.00 29.29 474 LYS A N 1
ATOM 5446 C CA . LYS B 2 474 ? 35.449 43.304 19.173 1.00 28.93 474 LYS A CA 1
ATOM 5447 C C . LYS B 2 474 ? 36.879 43.102 18.721 1.00 25.25 474 LYS A C 1
ATOM 5448 O O . LYS B 2 474 ? 37.418 42.000 18.811 1.00 23.80 474 LYS A O 1
ATOM 5454 N N . TRP B 2 475 ? 37.490 44.167 18.219 1.00 23.64 475 TRP A N 1
ATOM 5455 C CA . TRP B 2 475 ? 38.861 44.080 17.745 1.00 26.26 475 TRP A CA 1
ATOM 5456 C C . TRP B 2 475 ? 39.802 43.486 18.777 1.00 22.84 475 TRP A C 1
ATOM 5457 O O . TRP B 2 475 ? 40.761 42.803 18.424 1.00 24.79 475 TRP A O 1
ATOM 5468 N N . GLU B 2 476 ? 39.521 43.737 20.051 1.00 23.33 476 GLU A N 1
ATOM 5469 C CA . GLU B 2 476 ? 40.362 43.219 21.122 1.00 23.97 476 GLU A CA 1
ATOM 5470 C C . GLU B 2 476 ? 40.346 41.684 21.167 1.00 22.91 476 GLU A C 1
ATOM 5471 O O . GLU B 2 476 ? 41.321 41.065 21.590 1.00 21.99 476 GLU A O 1
ATOM 5477 N N . ARG B 2 477 ? 39.250 41.071 20.724 1.00 22.01 477 ARG A N 1
ATOM 5478 C CA . ARG B 2 477 ? 39.164 39.609 20.713 1.00 24.64 477 ARG A CA 1
ATOM 5479 C C . ARG B 2 477 ? 40.181 39.047 19.722 1.00 22.76 477 ARG A C 1
ATOM 5480 O O . ARG B 2 477 ? 40.813 38.019 19.972 1.00 23.30 477 ARG A O 1
ATOM 5488 N N . MET B 2 478 ? 40.333 39.733 18.595 1.00 23.58 478 MET A N 1
ATOM 5489 C CA . MET B 2 478 ? 41.253 39.302 17.548 1.00 23.38 478 MET A CA 1
ATOM 5490 C C . MET B 2 478 ? 42.701 39.706 17.816 1.00 24.61 478 MET A C 1
ATOM 5491 O O . MET B 2 478 ? 43.627 38.963 17.496 1.00 26.15 478 MET A O 1
ATOM 5496 N N . LEU B 2 479 ? 42.896 40.883 18.403 1.00 23.15 479 LEU A N 1
ATOM 5497 C CA . LEU B 2 479 ? 44.246 41.390 18.635 1.00 25.40 479 LEU A CA 1
ATOM 5498 C C . LEU B 2 479 ? 44.970 40.971 19.913 1.00 26.88 479 LEU A C 1
ATOM 5499 O O . LEU B 2 479 ? 46.193 41.115 20.005 1.00 26.56 479 LEU A O 1
ATOM 5504 N N . SER B 2 480 ? 44.236 40.455 20.893 1.00 25.06 480 SER A N 1
ATOM 5505 C CA . SER B 2 480 ? 44.857 40.026 22.143 1.00 24.45 480 SER A CA 1
ATOM 5506 C C . SER B 2 480 ? 45.811 38.867 21.893 1.00 24.08 480 SER A C 1
ATOM 5507 O O . SER B 2 480 ? 45.535 37.997 21.064 1.00 25.04 480 SER A O 1
ATOM 5510 N N . PHE B 2 481 ? 46.939 38.861 22.596 1.00 18.09 481 PHE A N 1
ATOM 5511 C CA . PHE B 2 481 ? 47.897 37.779 22.445 1.00 17.35 481 PHE A CA 1
ATOM 5512 C C . PHE B 2 481 ? 48.318 37.193 23.791 1.00 19.15 481 PHE A C 1
ATOM 5513 O O . PHE B 2 481 ? 48.960 36.146 23.843 1.00 22.67 481 PHE A O 1
ATOM 5521 N N . GLU B 2 482 ? 47.954 37.860 24.881 1.00 14.90 482 GLU A N 1
ATOM 5522 C CA . GLU B 2 482 ? 48.287 37.352 26.207 1.00 16.31 482 GLU A CA 1
ATOM 5523 C C . GLU B 2 482 ? 47.086 36.575 26.747 1.00 13.98 482 GLU A C 1
ATOM 5524 O O . GLU B 2 482 ? 45.945 36.894 26.431 1.00 17.07 482 GLU A O 1
ATOM 5530 N N . GLY B 2 483 ? 47.341 35.543 27.545 1.00 16.38 483 GLY A N 1
ATOM 5531 C CA . GLY B 2 483 ? 46.251 34.748 28.088 1.00 12.37 483 GLY A CA 1
ATOM 5532 C C . GLY B 2 483 ? 45.898 33.583 27.176 1.00 15.07 483 GLY A C 1
ATOM 5533 O O . GLY B 2 483 ? 46.717 33.179 26.348 1.00 14.82 483 GLY A O 1
ATOM 5534 N N . ASP B 2 484 ? 44.688 33.042 27.328 1.00 12.76 484 ASP A N 1
ATOM 5535 C CA . ASP B 2 484 ? 44.221 31.915 26.516 1.00 10.66 484 ASP A CA 1
ATOM 5536 C C . ASP B 2 484 ? 43.798 32.370 25.129 1.00 9.63 484 ASP A C 1
ATOM 5537 O O . ASP B 2 484 ? 42.616 32.591 24.865 1.00 11.64 484 ASP A O 1
ATOM 5542 N N . THR B 2 485 ? 44.773 32.480 24.238 1.00 8.89 485 THR A N 1
ATOM 5543 C CA . THR B 2 485 ? 44.527 32.944 22.882 1.00 9.21 485 THR A CA 1
ATOM 5544 C C . THR B 2 485 ? 45.273 32.074 21.890 1.00 9.14 485 THR A C 1
ATOM 5545 O O . THR B 2 485 ? 46.100 31.244 22.274 1.00 7.54 485 THR A O 1
ATOM 5549 N N . GLY B 2 486 ? 44.993 32.275 20.609 1.00 7.35 486 GLY A N 1
ATOM 5550 C CA . GLY B 2 486 ? 45.687 31.503 19.598 1.00 6.03 486 GLY A CA 1
ATOM 5551 C C . GLY B 2 486 ? 47.187 31.715 19.711 1.00 8.99 486 GLY A C 1
ATOM 5552 O O . GLY B 2 486 ? 47.950 30.748 19.729 1.00 11.89 486 GLY A O 1
ATOM 5553 N N . PRO B 2 487 ? 47.650 32.976 19.791 1.00 5.90 487 PRO A N 1
ATOM 5554 C CA . PRO B 2 487 ? 49.089 33.228 19.900 1.00 7.57 487 PRO A CA 1
ATOM 5555 C C . PRO B 2 487 ? 49.744 32.465 21.040 1.00 9.65 487 PRO A C 1
ATOM 5556 O O . PRO B 2 487 ? 50.908 32.076 20.938 1.00 12.09 487 PRO A O 1
ATOM 5560 N N . TYR B 2 488 ? 49.000 32.249 22.124 1.00 9.53 488 TYR A N 1
ATOM 5561 C CA . TYR B 2 488 ? 49.525 31.507 23.274 1.00 9.57 488 TYR A CA 1
ATOM 5562 C C . TYR B 2 488 ? 49.852 30.075 22.842 1.00 9.11 488 TYR A C 1
ATOM 5563 O O . TYR B 2 488 ? 50.867 29.511 23.249 1.00 8.75 488 TYR A O 1
ATOM 5572 N N . LEU B 2 489 ? 48.991 29.495 22.010 1.00 10.91 489 LEU A N 1
ATOM 5573 C CA . LEU B 2 489 ? 49.211 28.132 21.527 1.00 7.89 489 LEU A CA 1
ATOM 5574 C C . LEU B 2 489 ? 50.398 28.100 20.562 1.00 10.44 489 LEU A C 1
ATOM 5575 O O . LEU B 2 489 ? 51.187 27.154 20.567 1.00 7.88 489 LEU A O 1
ATOM 5580 N N . GLN B 2 490 ? 50.528 29.142 19.744 1.00 8.80 490 GLN A N 1
ATOM 5581 C CA . GLN B 2 490 ? 51.635 29.241 18.790 1.00 13.32 490 GLN A CA 1
ATOM 5582 C C . GLN B 2 490 ? 52.975 29.408 19.512 1.00 15.23 490 GLN A C 1
ATOM 5583 O O . GLN B 2 490 ? 53.989 28.805 19.129 1.00 13.22 490 GLN A O 1
ATOM 5589 N N . TYR B 2 491 ? 52.974 30.222 20.565 1.00 13.73 491 TYR A N 1
ATOM 5590 C CA . TYR B 2 491 ? 54.187 30.470 21.335 1.00 11.18 491 TYR A CA 1
ATOM 5591 C C . TYR B 2 491 ? 54.642 29.191 22.026 1.00 11.35 491 TYR A C 1
ATOM 5592 O O . TYR B 2 491 ? 55.833 28.883 22.078 1.00 13.60 491 TYR A O 1
ATOM 5601 N N . ALA B 2 492 ? 53.692 28.438 22.562 1.00 10.44 492 ALA A N 1
ATOM 5602 C CA . ALA B 2 492 ? 54.036 27.184 23.220 1.00 11.71 492 ALA A CA 1
ATOM 5603 C C . ALA B 2 492 ? 54.699 26.253 22.200 1.00 12.19 492 ALA A C 1
ATOM 5604 O O . ALA B 2 492 ? 55.733 25.635 22.473 1.00 10.89 492 ALA A O 1
ATOM 5606 N N . HIS B 2 493 ? 54.100 26.161 21.018 1.00 11.30 493 HIS A N 1
ATOM 5607 C CA . HIS B 2 493 ? 54.635 25.300 19.976 1.00 12.23 493 HIS A CA 1
ATOM 5608 C C . HIS B 2 493 ? 56.030 25.761 19.556 1.00 10.25 493 HIS A C 1
ATOM 5609 O O . HIS B 2 493 ? 56.942 24.948 19.417 1.00 9.94 493 HIS A O 1
ATOM 5616 N N . SER B 2 494 ? 56.199 27.067 19.382 1.00 10.75 494 SER A N 1
ATOM 5617 C CA . SER B 2 494 ? 57.490 27.624 18.990 1.00 12.95 494 SER A CA 1
ATOM 5618 C C . SER B 2 494 ? 58.584 27.380 20.011 1.00 12.16 494 SER A C 1
ATOM 5619 O O . SER B 2 494 ? 59.689 26.989 19.651 1.00 11.59 494 SER A O 1
ATOM 5622 N N . ARG B 2 495 ? 58.313 27.606 21.291 1.00 12.20 495 ARG A N 1
ATOM 5623 C CA . ARG B 2 495 ? 59.403 27.380 22.216 1.00 12.14 495 ARG A CA 1
ATOM 5624 C C . ARG B 2 495 ? 59.698 25.923 22.467 1.00 11.14 495 ARG A C 1
ATOM 5625 O O . ARG B 2 495 ? 60.798 25.581 22.894 1.00 13.20 495 ARG A O 1
ATOM 5633 N N . LEU B 2 496 ? 58.736 25.050 22.192 1.00 11.19 496 LEU A N 1
ATOM 5634 C CA . LEU B 2 496 ? 58.997 23.627 22.351 1.00 9.58 496 LEU A CA 1
ATOM 5635 C C . LEU B 2 496 ? 59.913 23.248 21.181 1.00 12.86 496 LEU A C 1
ATOM 5636 O O . LEU B 2 496 ? 60.832 22.446 21.332 1.00 13.65 496 LEU A O 1
ATOM 5641 N N . ARG B 2 497 ? 59.662 23.831 20.011 1.00 13.12 497 ARG A N 1
ATOM 5642 C CA . ARG B 2 497 ? 60.517 23.564 18.849 1.00 16.61 497 ARG A CA 1
ATOM 5643 C C . ARG B 2 497 ? 61.909 24.108 19.158 1.00 15.43 497 ARG A C 1
ATOM 5644 O O . ARG B 2 497 ? 62.919 23.465 18.877 1.00 16.59 497 ARG A O 1
ATOM 5652 N N . SER B 2 498 ? 61.950 25.297 19.749 1.00 14.26 498 SER A N 1
ATOM 5653 C CA . SER B 2 498 ? 63.214 25.934 20.092 1.00 14.33 498 SER A CA 1
ATOM 5654 C C . SER B 2 498 ? 64.007 25.076 21.082 1.00 15.13 498 SER A C 1
ATOM 5655 O O . SER B 2 498 ? 65.233 24.975 20.986 1.00 13.74 498 SER A O 1
ATOM 5658 N N . VAL B 2 499 ? 63.314 24.453 22.032 1.00 13.63 499 VAL A N 1
ATOM 5659 C CA . VAL B 2 499 ? 64.001 23.603 22.998 1.00 14.76 499 VAL A CA 1
ATOM 5660 C C . VAL B 2 499 ? 64.608 22.406 22.270 1.00 15.93 499 VAL A C 1
ATOM 5661 O O . VAL B 2 499 ? 65.728 21.993 22.567 1.00 16.19 499 VAL A O 1
ATOM 5665 N N . GLU B 2 500 ? 63.862 21.855 21.318 1.00 16.53 500 GLU A N 1
ATOM 5666 C CA . GLU B 2 500 ? 64.331 20.714 20.533 1.00 20.06 500 GLU A CA 1
ATOM 5667 C C . GLU B 2 500 ? 65.593 21.092 19.757 1.00 20.03 500 GLU A C 1
ATOM 5668 O O . GLU B 2 500 ? 66.590 20.372 19.791 1.00 21.88 500 GLU A O 1
ATOM 5674 N N . ARG B 2 501 ? 65.540 22.222 19.057 1.00 18.65 501 ARG A N 1
ATOM 5675 C CA . ARG B 2 501 ? 66.678 22.692 18.271 1.00 22.83 501 ARG A CA 1
ATOM 5676 C C . ARG B 2 501 ? 67.925 22.928 19.114 1.00 22.55 501 ARG A C 1
ATOM 5677 O O . ARG B 2 501 ? 69.029 22.595 18.700 1.00 23.49 501 ARG A O 1
ATOM 5685 N N . ASN B 2 502 ? 67.743 23.505 20.295 1.00 24.21 502 ASN A N 1
ATOM 5686 C CA . ASN B 2 502 ? 68.862 23.791 21.185 1.00 24.70 502 ASN A CA 1
ATOM 5687 C C . ASN B 2 502 ? 69.576 22.514 21.617 1.00 26.40 502 ASN A C 1
ATOM 5688 O O . ASN B 2 502 ? 70.745 22.546 22.005 1.00 25.49 502 ASN A O 1
ATOM 5693 N N . ALA B 2 503 ? 68.867 21.392 21.558 1.00 24.94 503 ALA A N 1
ATOM 5694 C CA . ALA B 2 503 ? 69.446 20.107 21.934 1.00 26.50 503 ALA A CA 1
ATOM 5695 C C . ALA B 2 503 ? 69.390 19.144 20.752 1.00 28.11 503 ALA A C 1
ATOM 5696 O O . ALA B 2 503 ? 69.165 17.946 20.922 1.00 26.32 503 ALA A O 1
ATOM 5698 N N . SER B 2 504 ? 69.591 19.679 19.552 1.00 29.37 504 SER A N 1
ATOM 5699 C CA . SER B 2 504 ? 69.564 18.872 18.338 1.00 34.19 504 SER A CA 1
ATOM 5700 C C . SER B 2 504 ? 70.588 17.737 18.383 1.00 35.62 504 SER A C 1
ATOM 5701 O O . SER B 2 504 ? 70.544 16.822 17.559 1.00 37.08 504 SER A O 1
ATOM 5704 N N . GLY B 2 505 ? 71.502 17.797 19.349 1.00 34.77 505 GLY A N 1
ATOM 5705 C CA . GLY B 2 505 ? 72.507 16.759 19.484 1.00 36.63 505 GLY A CA 1
ATOM 5706 C C . GLY B 2 505 ? 71.898 15.444 19.938 1.00 38.93 505 GLY A C 1
ATOM 5707 O O . GLY B 2 505 ? 72.558 14.405 19.933 1.00 39.36 505 GLY A O 1
ATOM 5708 N N . ILE B 2 506 ? 70.634 15.491 20.344 1.00 38.92 506 ILE A N 1
ATOM 5709 C CA . ILE B 2 506 ? 69.923 14.299 20.792 1.00 38.63 506 ILE A CA 1
ATOM 5710 C C . ILE B 2 506 ? 68.715 14.103 19.885 1.00 40.73 506 ILE A C 1
ATOM 5711 O O . ILE B 2 506 ? 67.666 14.716 20.091 1.00 39.41 506 ILE A O 1
ATOM 5716 N N . THR B 2 507 ? 68.878 13.249 18.879 1.00 43.26 507 THR A N 1
ATOM 5717 C CA . THR B 2 507 ? 67.827 12.969 17.904 1.00 47.58 507 THR A CA 1
ATOM 5718 C C . THR B 2 507 ? 66.592 12.278 18.465 1.00 47.39 507 THR A C 1
ATOM 5719 O O . THR B 2 507 ? 66.644 11.636 19.513 1.00 47.09 507 THR A O 1
ATOM 5723 N N . GLN B 2 508 ? 65.485 12.411 17.736 1.00 49.05 508 GLN A N 1
ATOM 5724 C CA . GLN B 2 508 ? 64.200 11.836 18.122 1.00 50.87 508 GLN A CA 1
ATOM 5725 C C . GLN B 2 508 ? 64.235 10.319 18.274 1.00 49.55 508 GLN A C 1
ATOM 5726 O O . GLN B 2 508 ? 63.391 9.731 18.953 1.00 48.91 508 GLN A O 1
ATOM 5732 N N . GLU B 2 509 ? 65.212 9.686 17.637 1.00 48.80 509 GLU A N 1
ATOM 5733 C CA . GLU B 2 509 ? 65.346 8.238 17.708 1.00 47.86 509 GLU A CA 1
ATOM 5734 C C . GLU B 2 509 ? 65.677 7.802 19.131 1.00 44.29 509 GLU A C 1
ATOM 5735 O O . GLU B 2 509 ? 65.207 6.764 19.599 1.00 45.42 509 GLU A O 1
ATOM 5741 N N . LYS B 2 510 ? 66.484 8.608 19.815 1.00 38.37 510 LYS A N 1
ATOM 5742 C CA . LYS B 2 510 ? 66.892 8.312 21.183 1.00 34.22 510 LYS A CA 1
ATOM 5743 C C . LYS B 2 510 ? 65.762 8.551 22.177 1.00 30.05 510 LYS A C 1
ATOM 5744 O O . LYS B 2 510 ? 65.697 7.907 23.223 1.00 31.44 510 LYS A O 1
ATOM 5750 N N . TRP B 2 511 ? 64.870 9.474 21.842 1.00 25.34 511 TRP A N 1
ATOM 5751 C CA . TRP B 2 511 ? 63.748 9.810 22.710 1.00 24.24 511 TRP A CA 1
ATOM 5752 C C . TRP B 2 511 ? 62.869 8.602 23.018 1.00 24.98 511 TRP A C 1
ATOM 5753 O O . TRP B 2 511 ? 62.517 8.354 24.172 1.00 22.16 511 TRP A O 1
ATOM 5764 N N . ILE B 2 512 ? 62.506 7.865 21.974 1.00 25.52 512 ILE A N 1
ATOM 5765 C CA . ILE B 2 512 ? 61.648 6.695 22.116 1.00 28.54 512 ILE A CA 1
ATOM 5766 C C . ILE B 2 512 ? 62.242 5.642 23.041 1.00 28.25 512 ILE A C 1
ATOM 5767 O O . ILE B 2 512 ? 61.509 4.861 23.649 1.00 29.60 512 ILE A O 1
ATOM 5772 N N . ASN B 2 513 ? 63.568 5.625 23.149 1.00 28.79 513 ASN A N 1
ATOM 5773 C CA . ASN B 2 513 ? 64.252 4.661 24.004 1.00 30.36 513 ASN A CA 1
ATOM 5774 C C . ASN B 2 513 ? 64.786 5.283 25.290 1.00 29.27 513 ASN A C 1
ATOM 5775 O O . ASN B 2 513 ? 65.665 4.722 25.941 1.00 29.01 513 ASN A O 1
ATOM 5780 N N . ALA B 2 514 ? 64.256 6.444 25.655 1.00 25.94 514 ALA A N 1
ATOM 5781 C CA . ALA B 2 514 ? 64.689 7.131 26.865 1.00 23.17 514 ALA A CA 1
ATOM 5782 C C . ALA B 2 514 ? 64.347 6.344 28.123 1.00 21.15 514 ALA A C 1
ATOM 5783 O O . ALA B 2 514 ? 63.559 5.403 28.087 1.00 22.08 514 ALA A O 1
ATOM 5785 N N . ASP B 2 515 ? 64.962 6.725 29.236 1.00 22.14 515 ASP A N 1
ATOM 5786 C CA . ASP B 2 515 ? 64.688 6.085 30.516 1.00 20.88 515 ASP A CA 1
ATOM 5787 C C . ASP B 2 515 ? 63.538 6.880 31.133 1.00 20.31 515 ASP A C 1
ATOM 5788 O O . ASP B 2 515 ? 63.760 7.862 31.842 1.00 19.26 515 ASP A O 1
ATOM 5793 N N . PHE B 2 516 ? 62.311 6.449 30.860 1.00 18.28 516 PHE A N 1
ATOM 5794 C CA . PHE B 2 516 ? 61.132 7.144 31.356 1.00 19.00 516 PHE A CA 1
ATOM 5795 C C . PHE B 2 516 ? 60.953 7.152 32.870 1.00 19.11 516 PHE A C 1
ATOM 5796 O O . PHE B 2 516 ? 60.065 7.836 33.380 1.00 21.00 516 PHE A O 1
ATOM 5804 N N . SER B 2 517 ? 61.786 6.412 33.598 1.00 16.66 517 SER A N 1
ATOM 5805 C CA . SER B 2 517 ? 61.672 6.414 35.058 1.00 16.26 517 SER A CA 1
ATOM 5806 C C . SER B 2 517 ? 62.258 7.724 35.590 1.00 14.27 517 SER A C 1
ATOM 5807 O O . SER B 2 517 ? 62.244 7.982 36.790 1.00 14.93 517 SER A O 1
ATOM 5810 N N . LEU B 2 518 ? 62.776 8.552 34.685 1.00 13.72 518 LEU A N 1
ATOM 5811 C CA . LEU B 2 518 ? 63.361 9.834 35.072 1.00 14.52 518 LEU A CA 1
ATOM 5812 C C . LEU B 2 518 ? 62.373 11.003 34.950 1.00 15.37 518 LEU A C 1
ATOM 5813 O O . LEU B 2 518 ? 62.778 12.160 34.893 1.00 18.49 518 LEU A O 1
ATOM 5818 N N . LEU B 2 519 ? 61.080 10.694 34.925 1.00 15.81 519 LEU A N 1
ATOM 5819 C CA . LEU B 2 519 ? 60.036 11.711 34.800 1.00 13.81 519 LEU A CA 1
ATOM 5820 C C . LEU B 2 519 ? 59.098 11.635 36.002 1.00 16.83 519 LEU A C 1
ATOM 5821 O O . LEU B 2 519 ? 57.878 11.618 35.845 1.00 16.29 519 LEU A O 1
ATOM 5826 N N . LYS B 2 520 ? 59.665 11.621 37.203 1.00 16.33 520 LYS A N 1
ATOM 5827 C CA . LYS B 2 520 ? 58.862 11.498 38.413 1.00 19.91 520 LYS A CA 1
ATOM 5828 C C . LYS B 2 520 ? 58.470 12.776 39.144 1.00 18.50 520 LYS A C 1
ATOM 5829 O O . LYS B 2 520 ? 57.721 12.719 40.118 1.00 19.42 520 LYS A O 1
ATOM 5835 N N . GLU B 2 521 ? 58.966 13.924 38.698 1.00 16.03 521 GLU A N 1
ATOM 5836 C CA . GLU B 2 521 ? 58.595 15.178 39.350 1.00 14.62 521 GLU A CA 1
ATOM 5837 C C . GLU B 2 521 ? 57.098 15.400 39.133 1.00 15.57 521 GLU A C 1
ATOM 5838 O O . GLU B 2 521 ? 56.553 15.011 38.103 1.00 11.66 521 GLU A O 1
ATOM 5844 N N . PRO B 2 522 ? 56.411 16.017 40.112 1.00 15.75 522 PRO A N 1
ATOM 5845 C CA . PRO B 2 522 ? 54.972 16.287 40.025 1.00 13.42 522 PRO A CA 1
ATOM 5846 C C . PRO B 2 522 ? 54.517 16.945 38.724 1.00 14.72 522 PRO A C 1
ATOM 5847 O O . PRO B 2 522 ? 53.499 16.555 38.154 1.00 12.24 522 PRO A O 1
ATOM 5851 N N . ALA B 2 523 ? 55.265 17.939 38.257 1.00 10.91 523 ALA A N 1
ATOM 5852 C CA . ALA B 2 523 ? 54.903 18.633 37.031 1.00 12.04 523 ALA A CA 1
ATOM 5853 C C . ALA B 2 523 ? 54.981 17.714 35.817 1.00 12.13 523 ALA A C 1
ATOM 5854 O O . ALA B 2 523 ? 54.184 17.836 34.891 1.00 11.88 523 ALA A O 1
ATOM 5856 N N . ALA B 2 524 ? 55.945 16.799 35.820 1.00 12.00 524 ALA A N 1
ATOM 5857 C CA . ALA B 2 524 ? 56.110 15.868 34.710 1.00 9.11 524 ALA A CA 1
ATOM 5858 C C . ALA B 2 524 ? 54.957 14.858 34.676 1.00 10.99 524 ALA A C 1
ATOM 5859 O O . ALA B 2 524 ? 54.407 14.557 33.611 1.00 13.03 524 ALA A O 1
ATOM 5861 N N . LYS B 2 525 ? 54.587 14.342 35.844 1.00 8.27 525 LYS A N 1
ATOM 5862 C CA . LYS B 2 525 ? 53.497 13.373 35.938 1.00 10.49 525 LYS A CA 1
ATOM 5863 C C . LYS B 2 525 ? 52.181 13.947 35.425 1.00 8.44 525 LYS A C 1
ATOM 5864 O O . LYS B 2 525 ? 51.413 13.255 34.759 1.00 9.95 525 LYS A O 1
ATOM 5870 N N . LEU B 2 526 ? 51.913 15.208 35.759 1.00 7.99 526 LEU A N 1
ATOM 5871 C CA . LEU B 2 526 ? 50.693 15.876 35.314 1.00 8.35 526 LEU A CA 1
ATOM 5872 C C . LEU B 2 526 ? 50.689 15.965 33.782 1.00 8.96 526 LEU A C 1
ATOM 5873 O O . LEU B 2 526 ? 49.682 15.689 33.136 1.00 9.57 526 LEU A O 1
ATOM 5878 N N . LEU B 2 527 ? 51.815 16.364 33.203 1.00 5.03 527 LEU A N 1
ATOM 5879 C CA . LEU B 2 527 ? 51.902 16.481 31.750 1.00 7.68 527 LEU A CA 1
ATOM 5880 C C . LEU B 2 527 ? 51.683 15.121 31.075 1.00 8.63 527 LEU A C 1
ATOM 5881 O O . LEU B 2 527 ? 51.012 15.022 30.049 1.00 9.44 527 LEU A O 1
ATOM 5886 N N . ILE B 2 528 ? 52.250 14.074 31.664 1.00 9.88 528 ILE A N 1
ATOM 5887 C CA . ILE B 2 528 ? 52.114 12.726 31.124 1.00 8.94 528 ILE A CA 1
ATOM 5888 C C . ILE B 2 528 ? 50.650 12.300 31.089 1.00 10.14 528 ILE A C 1
ATOM 5889 O O . ILE B 2 528 ? 50.160 11.805 30.071 1.00 6.57 528 ILE A O 1
ATOM 5894 N N . ARG B 2 529 ? 49.954 12.495 32.204 1.00 6.17 529 ARG A N 1
ATOM 5895 C CA . ARG B 2 529 ? 48.548 12.122 32.282 1.00 7.97 529 ARG A CA 1
ATOM 5896 C C . ARG B 2 529 ? 47.776 12.865 31.204 1.00 9.47 529 ARG A C 1
ATOM 5897 O O . ARG B 2 529 ? 46.907 12.296 30.550 1.00 9.60 529 ARG A O 1
ATOM 5905 N N . LEU B 2 530 ? 48.099 14.140 31.023 1.00 5.25 530 LEU A N 1
ATOM 5906 C CA . LEU B 2 530 ? 47.442 14.961 30.013 1.00 8.84 530 LEU A CA 1
ATOM 5907 C C . LEU B 2 530 ? 47.638 14.386 28.606 1.00 10.46 530 LEU A C 1
ATOM 5908 O O . LEU B 2 530 ? 46.709 14.365 27.799 1.00 10.06 530 LEU A O 1
ATOM 5913 N N . LEU B 2 531 ? 48.850 13.928 28.313 1.00 9.11 531 LEU A N 1
ATOM 5914 C CA . LEU B 2 531 ? 49.148 13.368 26.996 1.00 11.20 531 LEU A CA 1
ATOM 5915 C C . LEU B 2 531 ? 48.269 12.166 26.655 1.00 11.14 531 LEU A C 1
ATOM 5916 O O . LEU B 2 531 ? 47.855 11.996 25.506 1.00 8.21 531 LEU A O 1
ATOM 5921 N N . GLY B 2 532 ? 47.971 11.347 27.655 1.00 4.24 532 GLY A N 1
ATOM 5922 C CA . GLY B 2 532 ? 47.171 10.163 27.412 1.00 7.80 532 GLY A CA 1
ATOM 5923 C C . GLY B 2 532 ? 45.699 10.423 27.156 1.00 10.29 532 GLY A C 1
ATOM 5924 O O . GLY B 2 532 ? 44.976 9.522 26.743 1.00 13.94 532 GLY A O 1
ATOM 5925 N N . GLN B 2 533 ? 45.255 11.656 27.374 1.00 7.18 533 GLN A N 1
ATOM 5926 C CA . GLN B 2 533 ? 43.849 12.002 27.192 1.00 8.37 533 GLN A CA 1
ATOM 5927 C C . GLN B 2 533 ? 43.443 12.418 25.778 1.00 6.37 533 GLN A C 1
ATOM 5928 O O . GLN B 2 533 ? 42.262 12.432 25.463 1.00 5.26 533 GLN A O 1
ATOM 5934 N N . TYR B 2 534 ? 44.407 12.757 24.928 1.00 7.13 534 TYR A N 1
ATOM 5935 C CA . TYR B 2 534 ? 44.067 13.212 23.579 1.00 8.45 534 TYR A CA 1
ATOM 5936 C C . TYR B 2 534 ? 43.087 12.316 22.817 1.00 8.19 534 TYR A C 1
ATOM 5937 O O . TYR B 2 534 ? 42.140 12.811 22.210 1.00 11.73 534 TYR A O 1
ATOM 5946 N N . PRO B 2 535 ? 43.296 10.989 22.830 1.00 12.01 535 PRO A N 1
ATOM 5947 C CA . PRO B 2 535 ? 42.366 10.101 22.114 1.00 9.20 535 PRO A CA 1
ATOM 5948 C C . PRO B 2 535 ? 40.920 10.233 22.614 1.00 9.06 535 PRO A C 1
ATOM 5949 O O . PRO B 2 535 ? 39.976 10.213 21.816 1.00 7.97 535 PRO A O 1
ATOM 5953 N N . ASP B 2 536 ? 40.753 10.365 23.930 1.00 5.66 536 ASP A N 1
ATOM 5954 C CA . ASP B 2 536 ? 39.428 10.521 24.549 1.00 9.14 536 ASP A CA 1
ATOM 5955 C C . ASP B 2 536 ? 38.806 11.835 24.084 1.00 9.92 536 ASP A C 1
ATOM 5956 O O . ASP B 2 536 ? 37.607 11.913 23.797 1.00 9.61 536 ASP A O 1
ATOM 5961 N N . VAL B 2 537 ? 39.633 12.875 24.039 1.00 6.42 537 VAL A N 1
ATOM 5962 C CA . VAL B 2 537 ? 39.182 14.188 23.607 1.00 5.33 537 VAL A CA 1
ATOM 5963 C C . VAL B 2 537 ? 38.634 14.132 22.170 1.00 2.15 537 VAL A C 1
ATOM 5964 O O . VAL B 2 537 ? 37.576 14.676 21.890 1.00 5.61 537 VAL A O 1
ATOM 5968 N N . LEU B 2 538 ? 39.342 13.469 21.262 1.00 6.35 538 LEU A N 1
ATOM 5969 C CA . LEU B 2 538 ? 38.863 13.390 19.878 1.00 8.38 538 LEU A CA 1
ATOM 5970 C C . LEU B 2 538 ? 37.540 12.643 19.800 1.00 9.51 538 LEU A C 1
ATOM 5971 O O . LEU B 2 538 ? 36.617 13.051 19.089 1.00 10.61 538 LEU A O 1
ATOM 5976 N N . ARG B 2 539 ? 37.454 11.548 20.544 1.00 7.66 539 ARG A N 1
ATOM 5977 C CA . ARG B 2 539 ? 36.253 10.730 20.579 1.00 11.91 539 ARG A CA 1
ATOM 5978 C C . ARG B 2 539 ? 35.089 11.559 21.128 1.00 13.71 539 ARG A C 1
ATOM 5979 O O . ARG B 2 539 ? 33.963 11.493 20.619 1.00 11.20 539 ARG A O 1
ATOM 5987 N N . ASN B 2 540 ? 35.358 12.349 22.162 1.00 8.09 540 ASN A N 1
ATOM 5988 C CA . ASN B 2 540 ? 34.310 13.170 22.748 1.00 8.89 540 ASN A CA 1
ATOM 5989 C C . ASN B 2 540 ? 33.973 14.322 21.816 1.00 9.20 540 ASN A C 1
ATOM 5990 O O . ASN B 2 540 ? 32.833 14.764 21.761 1.00 10.77 540 ASN A O 1
ATOM 5995 N N . ALA B 2 541 ? 34.964 14.795 21.065 1.00 7.87 541 ALA A N 1
ATOM 5996 C CA . ALA B 2 541 ? 34.737 15.901 20.151 1.00 8.75 541 ALA A CA 1
ATOM 5997 C C . ALA B 2 541 ? 33.832 15.525 18.980 1.00 11.17 541 ALA A C 1
ATOM 5998 O O . ALA B 2 541 ? 33.120 16.373 18.448 1.00 12.49 541 ALA A O 1
ATOM 6000 N N . ILE B 2 542 ? 33.844 14.262 18.572 1.00 11.69 542 ILE A N 1
ATOM 6001 C CA . ILE B 2 542 ? 33.005 13.878 17.443 1.00 13.37 542 ILE A CA 1
ATOM 6002 C C . ILE B 2 542 ? 31.573 13.666 17.912 1.00 14.18 542 ILE A C 1
ATOM 6003 O O . ILE B 2 542 ? 30.638 13.631 17.115 1.00 17.47 542 ILE A O 1
ATOM 6008 N N . LYS B 2 543 ? 31.416 13.562 19.224 1.00 15.19 543 LYS A N 1
ATOM 6009 C CA . LYS B 2 543 ? 30.117 13.393 19.855 1.00 14.85 543 LYS A CA 1
ATOM 6010 C C . LYS B 2 543 ? 29.468 14.763 20.078 1.00 15.94 543 LYS A C 1
ATOM 6011 O O . LYS B 2 543 ? 28.283 14.953 19.805 1.00 17.35 543 LYS A O 1
ATOM 6017 N N . THR B 2 544 ? 30.250 15.719 20.575 1.00 13.82 544 THR A N 1
ATOM 6018 C CA . THR B 2 544 ? 29.738 17.065 20.831 1.00 12.71 544 THR A CA 1
ATOM 6019 C C . THR B 2 544 ? 29.768 17.929 19.575 1.00 11.36 544 THR A C 1
ATOM 6020 O O . THR B 2 544 ? 28.990 18.867 19.451 1.00 10.77 544 THR A O 1
ATOM 6024 N N . HIS B 2 545 ? 30.679 17.612 18.658 1.00 9.14 545 HIS A N 1
ATOM 6025 C CA . HIS B 2 545 ? 30.836 18.386 17.428 1.00 14.07 545 HIS A CA 1
ATOM 6026 C C . HIS B 2 545 ? 31.278 19.802 17.782 1.00 11.33 545 HIS A C 1
ATOM 6027 O O . HIS B 2 545 ? 31.021 20.744 17.039 1.00 11.73 545 HIS A O 1
ATOM 6034 N N . GLU B 2 546 ? 31.959 19.936 18.916 1.00 9.94 546 GLU A N 1
ATOM 6035 C CA . GLU B 2 546 ? 32.421 21.239 19.390 1.00 7.97 546 GLU A CA 1
ATOM 6036 C C . GLU B 2 546 ? 33.922 21.470 19.307 1.00 7.76 546 GLU A C 1
ATOM 6037 O O . GLU B 2 546 ? 34.714 20.695 19.845 1.00 7.53 546 GLU A O 1
ATOM 6043 N N . PRO B 2 547 ? 34.338 22.543 18.623 1.00 8.26 547 PRO A N 1
ATOM 6044 C CA . PRO B 2 547 ? 35.771 22.824 18.535 1.00 5.65 547 PRO A CA 1
ATOM 6045 C C . PRO B 2 547 ? 36.316 23.061 19.952 1.00 6.27 547 PRO A C 1
ATOM 6046 O O . PRO B 2 547 ? 37.448 22.700 20.261 1.00 7.02 547 PRO A O 1
ATOM 6050 N N . THR B 2 548 ? 35.495 23.663 20.812 1.00 7.42 548 THR A N 1
ATOM 6051 C CA . THR B 2 548 ? 35.911 23.967 22.178 1.00 8.75 548 THR A CA 1
ATOM 6052 C C . THR B 2 548 ? 36.348 22.730 22.961 1.00 9.27 548 THR A C 1
ATOM 6053 O O . THR B 2 548 ? 37.194 22.818 23.852 1.00 8.98 548 THR A O 1
ATOM 6057 N N . THR B 2 549 ? 35.779 21.577 22.623 1.00 9.85 549 THR A N 1
ATOM 6058 C CA . THR B 2 549 ? 36.147 20.333 23.282 1.00 3.60 549 THR A CA 1
ATOM 6059 C C . THR B 2 549 ? 37.646 20.121 23.068 1.00 9.61 549 THR A C 1
ATOM 6060 O O . THR B 2 549 ? 38.373 19.729 23.987 1.00 7.82 549 THR A O 1
ATOM 6064 N N . VAL B 2 550 ? 38.115 20.398 21.856 1.00 5.11 550 VAL A N 1
ATOM 6065 C CA . VAL B 2 550 ? 39.535 20.255 21.564 1.00 5.93 550 VAL A CA 1
ATOM 6066 C C . VAL B 2 550 ? 40.321 21.464 22.072 1.00 7.50 550 VAL A C 1
ATOM 6067 O O . VAL B 2 550 ? 41.402 21.311 22.653 1.00 8.38 550 VAL A O 1
ATOM 6071 N N . VAL B 2 551 ? 39.773 22.661 21.870 1.00 6.20 551 VAL A N 1
ATOM 6072 C CA . VAL B 2 551 ? 40.448 23.880 22.298 1.00 7.53 551 VAL A CA 1
ATOM 6073 C C . VAL B 2 551 ? 40.703 23.892 23.798 1.00 10.65 551 VAL A C 1
ATOM 6074 O O . VAL B 2 551 ? 41.789 24.248 24.237 1.00 10.46 551 VAL A O 1
ATOM 6078 N N . THR B 2 552 ? 39.695 23.508 24.575 1.00 8.56 552 THR A N 1
ATOM 6079 C CA . THR B 2 552 ? 39.819 23.477 26.025 1.00 10.14 552 THR A CA 1
ATOM 6080 C C . THR B 2 552 ? 40.972 22.576 26.435 1.00 9.38 552 THR A C 1
ATOM 6081 O O . THR B 2 552 ? 41.746 22.914 27.324 1.00 8.73 552 THR A O 1
ATOM 6085 N N . TYR B 2 553 ? 41.089 21.431 25.776 1.00 8.29 553 TYR A N 1
ATOM 6086 C CA . TYR B 2 553 ? 42.161 20.492 26.087 1.00 7.34 553 TYR A CA 1
ATOM 6087 C C . TYR B 2 553 ? 43.533 21.065 25.732 1.00 8.60 553 TYR A C 1
ATOM 6088 O O . TYR B 2 553 ? 44.496 20.915 26.491 1.00 7.43 553 TYR A O 1
ATOM 6097 N N . LEU B 2 554 ? 43.623 21.711 24.574 1.00 7.14 554 LEU A N 1
ATOM 6098 C CA . LEU B 2 554 ? 44.881 22.302 24.133 1.00 9.26 554 LEU A CA 1
ATOM 6099 C C . LEU B 2 554 ? 45.393 23.337 25.132 1.00 9.73 554 LEU A C 1
ATOM 6100 O O . LEU B 2 554 ? 46.605 23.503 25.302 1.00 10.27 554 LEU A O 1
ATOM 6105 N N . PHE B 2 555 ? 44.484 24.042 25.796 1.00 6.25 555 PHE A N 1
ATOM 6106 C CA . PHE B 2 555 ? 44.934 25.017 26.785 1.00 8.35 555 PHE A CA 1
ATOM 6107 C C . PHE B 2 555 ? 45.348 24.322 28.079 1.00 6.65 555 PHE A C 1
ATOM 6108 O O . PHE B 2 555 ? 46.276 24.766 28.750 1.00 10.16 555 PHE A O 1
ATOM 6116 N N . LYS B 2 556 ? 44.689 23.222 28.428 1.00 4.72 556 LYS A N 1
ATOM 6117 C CA . LYS B 2 556 ? 45.093 22.489 29.631 1.00 10.26 556 LYS A CA 1
ATOM 6118 C C . LYS B 2 556 ? 46.491 21.939 29.360 1.00 7.96 556 LYS A C 1
ATOM 6119 O O . LYS B 2 556 ? 47.372 21.984 30.218 1.00 8.31 556 LYS A O 1
ATOM 6125 N N . LEU B 2 557 ? 46.683 21.418 28.150 1.00 7.87 557 LEU A N 1
ATOM 6126 C CA . LEU B 2 557 ? 47.967 20.848 27.755 1.00 8.63 557 LEU A CA 1
ATOM 6127 C C . LEU B 2 557 ? 49.087 21.880 27.791 1.00 7.17 557 LEU A C 1
ATOM 6128 O O . LEU B 2 557 ? 50.106 21.674 28.448 1.00 7.11 557 LEU A O 1
ATOM 6133 N N . THR B 2 558 ? 48.889 22.993 27.094 1.00 6.78 558 THR A N 1
ATOM 6134 C CA . THR B 2 558 ? 49.902 24.035 27.033 1.00 5.59 558 THR A CA 1
ATOM 6135 C C . THR B 2 558 ? 50.158 24.735 28.367 1.00 9.46 558 THR A C 1
ATOM 6136 O O . THR B 2 558 ? 51.279 25.182 28.620 1.00 9.43 558 THR A O 1
ATOM 6140 N N . HIS B 2 559 ? 49.142 24.826 29.227 1.00 7.53 559 HIS A N 1
ATOM 6141 C CA . HIS B 2 559 ? 49.339 25.443 30.539 1.00 5.76 559 HIS A CA 1
ATOM 6142 C C . HIS B 2 559 ? 50.349 24.607 31.312 1.00 6.16 559 HIS A C 1
ATOM 6143 O O . HIS B 2 559 ? 51.249 25.142 31.949 1.00 7.68 559 HIS A O 1
ATOM 6150 N N . GLN B 2 560 ? 50.175 23.289 31.265 1.00 6.28 560 GLN A N 1
ATOM 6151 C CA . GLN B 2 560 ? 51.057 22.369 31.975 1.00 6.10 560 GLN A CA 1
ATOM 6152 C C . GLN B 2 560 ? 52.455 22.338 31.363 1.00 5.64 560 GLN A C 1
ATOM 6153 O O . GLN B 2 560 ? 53.448 22.262 32.081 1.00 8.76 560 GLN A O 1
ATOM 6159 N N . VAL B 2 561 ? 52.536 22.394 30.039 1.00 6.42 561 VAL A N 1
ATOM 6160 C CA . VAL B 2 561 ? 53.834 22.427 29.374 1.00 7.02 561 VAL A CA 1
ATOM 6161 C C . VAL B 2 561 ? 54.575 23.681 29.851 1.00 7.44 561 VAL A C 1
ATOM 6162 O O . VAL B 2 561 ? 55.761 23.634 30.177 1.00 9.73 561 VAL A O 1
ATOM 6166 N N . SER B 2 562 ? 53.867 24.804 29.882 1.00 7.25 562 SER A N 1
ATOM 6167 C CA . SER B 2 562 ? 54.462 26.066 30.306 1.00 10.10 562 SER A CA 1
ATOM 6168 C C . SER B 2 562 ? 54.890 26.015 31.767 1.00 12.96 562 SER A C 1
ATOM 6169 O O . SER B 2 562 ? 55.920 26.586 32.135 1.00 17.40 562 SER A O 1
ATOM 6172 N N . SER B 2 563 ? 54.106 25.341 32.603 1.00 11.95 563 SER A N 1
ATOM 6173 C CA . SER B 2 563 ? 54.475 25.205 34.009 1.00 15.43 563 SER A CA 1
ATOM 6174 C C . SER B 2 563 ? 55.765 24.393 34.052 1.00 13.61 563 SER A C 1
ATOM 6175 O O . SER B 2 563 ? 56.715 24.757 34.740 1.00 14.18 563 SER A O 1
ATOM 6178 N N . CYS B 2 564 ? 55.787 23.287 33.310 1.00 11.05 564 CYS A N 1
ATOM 6179 C CA . CYS B 2 564 ? 56.960 22.415 33.260 1.00 11.53 564 CYS A CA 1
ATOM 6180 C C . CYS B 2 564 ? 58.194 23.148 32.737 1.00 11.84 564 CYS A C 1
ATOM 6181 O O . CYS B 2 564 ? 59.299 22.965 33.245 1.00 9.31 564 CYS A O 1
ATOM 6184 N N . TYR B 2 565 ? 57.991 23.966 31.709 1.00 12.19 565 TYR A N 1
ATOM 6185 C CA . TYR B 2 565 ? 59.065 24.727 31.074 1.00 11.59 565 TYR A CA 1
ATOM 6186 C C . TYR B 2 565 ? 59.903 25.496 32.085 1.00 15.17 565 TYR A C 1
ATOM 6187 O O . TYR B 2 565 ? 61.103 25.677 31.903 1.00 14.36 565 TYR A O 1
ATOM 6196 N N . ASP B 2 566 ? 59.258 25.940 33.154 1.00 17.93 566 ASP A N 1
ATOM 6197 C CA . ASP B 2 566 ? 59.916 26.726 34.182 1.00 23.29 566 ASP A CA 1
ATOM 6198 C C . ASP B 2 566 ? 60.741 25.917 35.184 1.00 23.08 566 ASP A C 1
ATOM 6199 O O . ASP B 2 566 ? 61.660 26.453 35.798 1.00 24.99 566 ASP A O 1
ATOM 6204 N N . VAL B 2 567 ? 60.435 24.631 35.342 1.00 17.59 567 VAL A N 1
ATOM 6205 C CA . VAL B 2 567 ? 61.163 23.821 36.306 1.00 13.92 567 VAL A CA 1
ATOM 6206 C C . VAL B 2 567 ? 61.887 22.596 35.745 1.00 13.64 567 VAL A C 1
ATOM 6207 O O . VAL B 2 567 ? 62.832 22.114 36.354 1.00 17.32 567 VAL A O 1
ATOM 6211 N N . LEU B 2 568 ? 61.459 22.091 34.592 1.00 15.65 568 LEU A N 1
ATOM 6212 C CA . LEU B 2 568 ? 62.102 20.917 34.004 1.00 12.08 568 LEU A CA 1
ATOM 6213 C C . LEU B 2 568 ? 62.935 21.301 32.786 1.00 13.66 568 LEU A C 1
ATOM 6214 O O . LEU B 2 568 ? 62.425 21.387 31.665 1.00 8.58 568 LEU A O 1
ATOM 6219 N N . TRP B 2 569 ? 64.227 21.522 33.014 1.00 13.94 569 TRP A N 1
ATOM 6220 C CA . TRP B 2 569 ? 65.143 21.913 31.943 1.00 15.09 569 TRP A CA 1
ATOM 6221 C C . TRP B 2 569 ? 65.715 20.738 31.157 1.00 10.96 569 TRP A C 1
ATOM 6222 O O . TRP B 2 569 ? 66.004 19.685 31.721 1.00 9.61 569 TRP A O 1
ATOM 6233 N N . VAL B 2 570 ? 65.881 20.937 29.852 1.00 11.65 570 VAL A N 1
ATOM 6234 C CA . VAL B 2 570 ? 66.459 19.922 28.974 1.00 11.65 570 VAL A CA 1
ATOM 6235 C C . VAL B 2 570 ? 67.974 20.142 28.890 1.00 12.62 570 VAL A C 1
ATOM 6236 O O . VAL B 2 570 ? 68.761 19.198 28.984 1.00 12.06 570 VAL A O 1
ATOM 6240 N N . ALA B 2 571 ? 68.368 21.401 28.722 1.00 13.77 571 ALA A N 1
ATOM 6241 C CA . ALA B 2 571 ? 69.775 21.773 28.609 1.00 14.12 571 ALA A CA 1
ATOM 6242 C C . ALA B 2 571 ? 70.503 21.743 29.945 1.00 14.22 571 ALA A C 1
ATOM 6243 O O . ALA B 2 571 ? 69.907 21.980 30.998 1.00 14.28 571 ALA A O 1
ATOM 6245 N N . GLY B 2 572 ? 71.799 21.446 29.887 1.00 15.89 572 GLY A N 1
ATOM 6246 C CA . GLY B 2 572 ? 72.619 21.410 31.083 1.00 12.71 572 GLY A CA 1
ATOM 6247 C C . GLY B 2 572 ? 72.354 20.256 32.023 1.00 14.20 572 GLY A C 1
ATOM 6248 O O . GLY B 2 572 ? 72.594 20.371 33.221 1.00 16.04 572 GLY A O 1
ATOM 6249 N N . GLN B 2 573 ? 71.872 19.140 31.489 1.00 15.41 573 GLN A N 1
ATOM 6250 C CA . GLN B 2 573 ? 71.571 17.971 32.312 1.00 15.98 573 GLN A CA 1
ATOM 6251 C C . GLN B 2 573 ? 72.424 16.789 31.877 1.00 17.67 573 GLN A C 1
ATOM 6252 O O . GLN B 2 573 ? 73.249 16.912 30.979 1.00 16.36 573 GLN A O 1
ATOM 6258 N N . THR B 2 574 ? 72.228 15.644 32.525 1.00 16.37 574 THR A N 1
ATOM 6259 C CA . THR B 2 574 ? 72.945 14.447 32.124 1.00 15.99 574 THR A CA 1
ATOM 6260 C C . THR B 2 574 ? 72.286 14.051 30.808 1.00 17.96 574 THR A C 1
ATOM 6261 O O . THR B 2 574 ? 71.141 14.438 30.535 1.00 16.26 574 THR A O 1
ATOM 6265 N N . GLU B 2 575 ? 72.992 13.283 29.992 1.00 18.02 575 GLU A N 1
ATOM 6266 C CA . GLU B 2 575 ? 72.435 12.868 28.715 1.00 21.22 575 GLU A CA 1
ATOM 6267 C C . GLU B 2 575 ? 71.133 12.084 28.867 1.00 19.71 575 GLU A C 1
ATOM 6268 O O . GLU B 2 575 ? 70.208 12.258 28.075 1.00 18.61 575 GLU A O 1
ATOM 6274 N N . GLU B 2 576 ? 71.057 11.234 29.888 1.00 17.38 576 GLU A N 1
ATOM 6275 C CA . GLU B 2 576 ? 69.873 10.417 30.103 1.00 18.96 576 GLU A CA 1
ATOM 6276 C C . GLU B 2 576 ? 68.658 11.228 30.550 1.00 17.40 576 GLU A C 1
ATOM 6277 O O . GLU B 2 576 ? 67.537 10.941 30.135 1.00 15.01 576 GLU A O 1
ATOM 6283 N N . LEU B 2 577 ? 68.870 12.239 31.388 1.00 16.75 577 LEU A N 1
ATOM 6284 C CA . LEU B 2 577 ? 67.754 13.064 31.857 1.00 15.33 577 LEU A CA 1
ATOM 6285 C C . LEU B 2 577 ? 67.270 14.015 30.766 1.00 13.45 577 LEU A C 1
ATOM 6286 O O . LEU B 2 577 ? 66.077 14.302 30.659 1.00 13.66 577 LEU A O 1
ATOM 6291 N N . ALA B 2 578 ? 68.203 14.502 29.960 1.00 12.33 578 ALA A N 1
ATOM 6292 C CA . ALA B 2 578 ? 67.878 15.408 28.869 1.00 12.60 578 ALA A CA 1
ATOM 6293 C C . ALA B 2 578 ? 67.093 14.662 27.789 1.00 12.94 578 ALA A C 1
ATOM 6294 O O . ALA B 2 578 ? 66.194 15.220 27.159 1.00 12.40 578 ALA A O 1
ATOM 6296 N N . THR B 2 579 ? 67.441 13.399 27.578 1.00 14.02 579 THR A N 1
ATOM 6297 C CA . THR B 2 579 ? 66.768 12.581 26.573 1.00 15.21 579 THR A CA 1
ATOM 6298 C C . THR B 2 579 ? 65.337 12.284 27.002 1.00 12.71 579 THR A C 1
ATOM 6299 O O . THR B 2 579 ? 64.414 12.333 26.192 1.00 14.01 579 THR A O 1
ATOM 6303 N N . ALA B 2 580 ? 65.161 11.989 28.285 1.00 9.97 580 ALA A N 1
ATOM 6304 C CA . ALA B 2 580 ? 63.845 11.691 28.824 1.00 9.69 580 ALA A CA 1
ATOM 6305 C C . ALA B 2 580 ? 62.926 12.910 28.785 1.00 11.05 580 ALA A C 1
ATOM 6306 O O . ALA B 2 580 ? 61.744 12.800 28.441 1.00 12.52 580 ALA A O 1
ATOM 6308 N N . ARG B 2 581 ? 63.463 14.074 29.136 1.00 8.88 581 ARG A N 1
ATOM 6309 C CA . ARG B 2 581 ? 62.649 15.282 29.150 1.00 9.18 581 ARG A CA 1
ATOM 6310 C C . ARG B 2 581 ? 62.365 15.729 27.728 1.00 11.34 581 ARG A C 1
ATOM 6311 O O . ARG B 2 581 ? 61.295 16.266 27.444 1.00 10.83 581 ARG A O 1
ATOM 6319 N N . LEU B 2 582 ? 63.318 15.495 26.829 1.00 11.03 582 LEU A N 1
ATOM 6320 C CA . LEU B 2 582 ? 63.126 15.841 25.428 1.00 12.43 582 LEU A CA 1
ATOM 6321 C C . LEU B 2 582 ? 61.994 14.978 24.892 1.00 10.53 582 LEU A C 1
ATOM 6322 O O . LEU B 2 582 ? 61.176 15.432 24.096 1.00 13.52 582 LEU A O 1
ATOM 6327 N N . ALA B 2 583 ? 61.957 13.725 25.331 1.00 10.31 583 ALA A N 1
ATOM 6328 C CA . ALA B 2 583 ? 60.917 12.806 24.889 1.00 12.11 583 ALA A CA 1
ATOM 6329 C C . ALA B 2 583 ? 59.551 13.306 25.362 1.00 12.20 583 ALA A C 1
ATOM 6330 O O . ALA B 2 583 ? 58.584 13.298 24.600 1.00 11.35 583 ALA A O 1
ATOM 6332 N N . LEU B 2 584 ? 59.479 13.749 26.616 1.00 13.66 584 LEU A N 1
ATOM 6333 C CA . LEU B 2 584 ? 58.222 14.257 27.166 1.00 11.90 584 LEU A CA 1
ATOM 6334 C C . LEU B 2 584 ? 57.779 15.535 26.448 1.00 12.55 584 LEU A C 1
ATOM 6335 O O . LEU B 2 584 ? 56.637 15.625 25.997 1.00 12.41 584 LEU A O 1
ATOM 6340 N N . TYR B 2 585 ? 58.675 16.515 26.332 1.00 7.56 585 TYR A N 1
ATOM 6341 C CA . TYR B 2 585 ? 58.339 17.763 25.658 1.00 9.59 585 TYR A CA 1
ATOM 6342 C C . TYR B 2 585 ? 58.046 17.530 24.182 1.00 7.21 585 TYR A C 1
ATOM 6343 O O . TYR B 2 585 ? 57.179 18.178 23.612 1.00 12.22 585 TYR A O 1
ATOM 6352 N N . GLY B 2 586 ? 58.789 16.616 23.567 1.00 10.77 586 GLY A N 1
ATOM 6353 C CA . GLY B 2 586 ? 58.581 16.314 22.162 1.00 10.11 586 GLY A CA 1
ATOM 6354 C C . GLY B 2 586 ? 57.210 15.704 21.930 1.00 12.70 586 GLY A C 1
ATOM 6355 O O . GLY B 2 586 ? 56.556 15.998 20.933 1.00 9.28 586 GLY A O 1
ATOM 6356 N N . ALA B 2 587 ? 56.773 14.851 22.852 1.00 10.47 587 ALA A N 1
ATOM 6357 C CA . ALA B 2 587 ? 55.464 14.209 22.731 1.00 13.41 587 ALA A CA 1
ATOM 6358 C C . ALA B 2 587 ? 54.376 15.267 22.909 1.00 14.12 587 ALA A C 1
ATOM 6359 O O . ALA B 2 587 ? 53.378 15.278 22.186 1.00 12.28 587 ALA A O 1
ATOM 6361 N N . ALA B 2 588 ? 54.573 16.154 23.882 1.00 12.90 588 ALA A N 1
ATOM 6362 C CA . ALA B 2 588 ? 53.622 17.228 24.133 1.00 10.34 588 ALA A CA 1
ATOM 6363 C C . ALA B 2 588 ? 53.512 18.115 22.896 1.00 9.72 588 ALA A C 1
ATOM 6364 O O . ALA B 2 588 ? 52.414 18.520 22.514 1.00 11.39 588 ALA A O 1
ATOM 6366 N N . ARG B 2 589 ? 54.642 18.429 22.264 1.00 7.83 589 ARG A N 1
ATOM 6367 C CA . ARG B 2 589 ? 54.586 19.272 21.067 1.00 10.00 589 ARG A CA 1
ATOM 6368 C C . ARG B 2 589 ? 53.808 18.588 19.944 1.00 7.91 589 ARG A C 1
ATOM 6369 O O . ARG B 2 589 ? 53.009 19.223 19.247 1.00 11.47 589 ARG A O 1
ATOM 6377 N N . GLN B 2 590 ? 54.048 17.294 19.760 1.00 6.40 590 GLN A N 1
ATOM 6378 C CA . GLN B 2 590 ? 53.359 16.542 18.713 1.00 10.59 590 GLN A CA 1
ATOM 6379 C C . GLN B 2 590 ? 51.840 16.570 18.903 1.00 10.46 590 GLN A C 1
ATOM 6380 O O . GLN B 2 590 ? 51.089 16.727 17.939 1.00 13.74 590 GLN A O 1
ATOM 6386 N N . VAL B 2 591 ? 51.388 16.413 20.145 1.00 8.26 591 VAL A N 1
ATOM 6387 C CA . VAL B 2 591 ? 49.956 16.419 20.444 1.00 7.17 591 VAL A CA 1
ATOM 6388 C C . VAL B 2 591 ? 49.374 17.805 20.178 1.00 9.30 591 VAL A C 1
ATOM 6389 O O . VAL B 2 591 ? 48.298 17.932 19.589 1.00 9.77 591 VAL A O 1
ATOM 6393 N N . LEU B 2 592 ? 50.093 18.843 20.608 1.00 9.40 592 LEU A N 1
ATOM 6394 C CA . LEU B 2 592 ? 49.665 20.225 20.384 1.00 8.51 592 LEU A CA 1
ATOM 6395 C C . LEU B 2 592 ? 49.559 20.440 18.871 1.00 7.87 592 LEU A C 1
ATOM 6396 O O . LEU B 2 592 ? 48.568 20.974 18.370 1.00 7.23 592 LEU A O 1
ATOM 6401 N N . TYR B 2 593 ? 50.598 20.024 18.154 1.00 8.70 593 TYR A N 1
ATOM 6402 C CA . TYR B 2 593 ? 50.635 20.139 16.695 1.00 10.05 593 TYR A CA 1
ATOM 6403 C C . TYR B 2 593 ? 49.391 19.462 16.105 1.00 8.54 593 TYR A C 1
ATOM 6404 O O . TYR B 2 593 ? 48.651 20.066 15.328 1.00 10.85 593 TYR A O 1
ATOM 6413 N N . ASN B 2 594 ? 49.161 18.209 16.487 1.00 9.17 594 ASN A N 1
ATOM 6414 C CA . ASN B 2 594 ? 48.005 17.455 15.997 1.00 9.91 594 ASN A CA 1
ATOM 6415 C C . ASN B 2 594 ? 46.695 18.207 16.220 1.00 10.79 594 ASN A C 1
ATOM 6416 O O . ASN B 2 594 ? 45.896 18.374 15.298 1.00 15.09 594 ASN A O 1
ATOM 6421 N N . GLY B 2 595 ? 46.478 18.658 17.450 1.00 12.85 595 GLY A N 1
ATOM 6422 C CA . GLY B 2 595 ? 45.255 19.369 17.771 1.00 10.45 595 GLY A CA 1
ATOM 6423 C C . GLY B 2 595 ? 45.111 20.684 17.035 1.00 8.60 595 GLY A C 1
ATOM 6424 O O . GLY B 2 595 ? 44.026 21.033 16.582 1.00 11.34 595 GLY A O 1
ATOM 6425 N N . MET B 2 596 ? 46.203 21.428 16.923 1.00 9.40 596 MET A N 1
ATOM 6426 C CA . MET B 2 596 ? 46.158 22.702 16.224 1.00 9.91 596 MET A CA 1
ATOM 6427 C C . MET B 2 596 ? 45.788 22.471 14.759 1.00 9.99 596 MET A C 1
ATOM 6428 O O . MET B 2 596 ? 44.946 23.175 14.204 1.00 9.20 596 MET A O 1
ATOM 6433 N N . ARG B 2 597 ? 46.417 21.476 14.143 1.00 11.22 597 ARG A N 1
ATOM 6434 C CA . ARG B 2 597 ? 46.142 21.151 12.745 1.00 14.51 597 ARG A CA 1
ATOM 6435 C C . ARG B 2 597 ? 44.705 20.689 12.580 1.00 14.40 597 ARG A C 1
ATOM 6436 O O . ARG B 2 597 ? 44.056 21.005 11.588 1.00 13.75 597 ARG A O 1
ATOM 6444 N N . LEU B 2 598 ? 44.206 19.949 13.564 1.00 12.22 598 LEU A N 1
ATOM 6445 C CA . LEU B 2 598 ? 42.833 19.461 13.510 1.00 12.98 598 LEU A CA 1
ATOM 6446 C C . LEU B 2 598 ? 41.858 20.629 13.467 1.00 13.70 598 LEU A C 1
ATOM 6447 O O . LEU B 2 598 ? 40.870 20.592 12.736 1.00 9.33 598 LEU A O 1
ATOM 6452 N N . LEU B 2 599 ? 42.142 21.665 14.255 1.00 11.84 599 LEU A N 1
ATOM 6453 C CA . LEU B 2 599 ? 41.281 22.845 14.319 1.00 11.02 599 LEU A CA 1
ATOM 6454 C C . LEU B 2 599 ? 41.367 23.700 13.067 1.00 10.71 599 LEU A C 1
ATOM 6455 O O . LEU B 2 599 ? 40.501 24.541 12.832 1.00 8.21 599 LEU A O 1
ATOM 6460 N N . GLY B 2 600 ? 42.422 23.497 12.281 1.00 11.31 600 GLY A N 1
ATOM 6461 C CA . GLY B 2 600 ? 42.592 24.256 11.055 1.00 10.30 600 GLY A CA 1
ATOM 6462 C C . GLY B 2 600 ? 43.692 25.300 11.111 1.00 15.77 600 GLY A C 1
ATOM 6463 O O . GLY B 2 600 ? 43.837 26.093 10.181 1.00 17.15 600 GLY A O 1
ATOM 6464 N N . LEU B 2 601 ? 44.465 25.311 12.195 1.00 15.75 601 LEU A N 1
ATOM 6465 C CA . LEU B 2 601 ? 45.546 26.280 12.343 1.00 16.38 601 LEU A CA 1
ATOM 6466 C C . LEU B 2 601 ? 46.835 25.751 11.728 1.00 14.87 601 LEU A C 1
ATOM 6467 O O . LEU B 2 601 ? 46.953 24.567 11.434 1.00 17.09 601 LEU A O 1
ATOM 6472 N N . THR B 2 602 ? 47.806 26.639 11.552 1.00 15.70 602 THR A N 1
ATOM 6473 C CA . THR B 2 602 ? 49.103 26.256 11.011 1.00 14.47 602 THR A CA 1
ATOM 6474 C C . THR B 2 602 ? 50.156 26.554 12.080 1.00 14.45 602 THR A C 1
ATOM 6475 O O . THR B 2 602 ? 50.531 27.709 12.289 1.00 13.74 602 THR A O 1
ATOM 6479 N N . PRO B 2 603 ? 50.633 25.517 12.782 1.00 14.39 603 PRO A N 1
ATOM 6480 C CA . PRO B 2 603 ? 51.646 25.692 13.831 1.00 14.47 603 PRO A CA 1
ATOM 6481 C C . PRO B 2 603 ? 52.939 26.295 13.276 1.00 15.64 603 PRO A C 1
ATOM 6482 O O . PRO B 2 603 ? 53.463 25.821 12.274 1.00 14.87 603 PRO A O 1
ATOM 6486 N N . VAL B 2 604 ? 53.455 27.333 13.926 1.00 15.13 604 VAL A N 1
ATOM 6487 C CA . VAL B 2 604 ? 54.691 27.955 13.462 1.00 15.45 604 VAL A CA 1
ATOM 6488 C C . VAL B 2 604 ? 55.890 27.442 14.261 1.00 17.76 604 VAL A C 1
ATOM 6489 O O . VAL B 2 604 ? 55.752 27.037 15.418 1.00 19.89 604 VAL A O 1
ATOM 6493 N N . GLU B 2 605 ? 57.066 27.466 13.639 1.00 18.23 605 GLU A N 1
ATOM 6494 C CA . GLU B 2 605 ? 58.302 26.999 14.268 1.00 19.37 605 GLU A CA 1
ATOM 6495 C C . GLU B 2 605 ? 59.003 28.114 15.033 1.00 18.93 605 GLU A C 1
ATOM 6496 O O . GLU B 2 605 ? 59.686 27.869 16.032 1.00 19.28 605 GLU A O 1
ATOM 6502 N N . ARG B 2 606 ? 58.855 29.336 14.535 1.00 18.25 606 ARG A N 1
ATOM 6503 C CA . ARG B 2 606 ? 59.469 30.516 15.148 1.00 20.08 606 ARG A CA 1
ATOM 6504 C C . ARG B 2 606 ? 58.492 31.661 15.015 1.00 18.51 606 ARG A C 1
ATOM 6505 O O . ARG B 2 606 ? 57.734 31.711 14.052 1.00 19.90 606 ARG A O 1
ATOM 6513 N N . MET B 2 607 ? 58.523 32.591 15.963 1.00 17.30 607 MET A N 1
ATOM 6514 C CA . MET B 2 607 ? 57.624 33.732 15.917 1.00 19.64 607 MET A CA 1
ATOM 6515 C C . MET B 2 607 ? 58.182 34.910 16.708 1.00 20.63 607 MET A C 1
ATOM 6516 O O . MET B 2 607 ? 59.350 34.823 17.145 1.00 20.57 607 MET A O 1
#

Solvent-accessible surface area: 28030 Å² total

Radius of gyration: 28.65 Å; Cα contacts (8 Å, |Δi|>4): 955; chains: 1; bounding box: 76×65×76 Å

Foldseek 3Di:
DVVVVLLVVLQVDQQAPCVCSVVQGVPQFVVSSVLSVVLVQLCVVPVQRSNQSSVQWAADPDCVQAGTKGQQVSSVDPPDQLQVVQQRSQVPGDPPQFFPGWHGDHSMIHTHGNLLVLCLPLLLLCLVCQLLRQEAADPDEAEEEEEFLQEALQAFAFLFSVQRLLLSLLLQLLCVRHHYDYAYEHAHAQADLLNLLLLQLCVVVNDDVVCVPALSVSSNVSSVVSVVQDVVCPPPQPCCSGRSNVSNVLRVVVVVVVVVSVVVSCVSVVRSVVVVQVVSVLLVDDGPYHHYLVNQDPVLLVVLVVLCVVLVQWDDDPQFIWGACCVVPVVLGIGTQADNVGDGDPLSSVLRVVVVCCVVPVHQAYEYEEACVCVSSVVNSLVSNVSSPDPCSVRYYYHHAAAAPQDDDVVPSIGGPVNQLVVLLVLQLVVLPVPVVQNVVDDCSSVVSSLQLVLQSLCLCQQDWRHDYHYDDSCSRNDQPDLGSVLLLVLLQVLLVLCVVPVVADSVLLSVADSVLQPDPLSSQLSSLSSCLSVLSVVCSVSSGLNSLSVSLCVNSVSSVVCPVPQHLPPDDPRSNSPVNSSSVSSSSSSCSSCVSSSGDRDNGD